Protein AF-0000000075210653 (afdb_homodimer)

Sequence (536 aa):
MDNSSYLTNNNSICKIKCLKRGTNEMLAQALDRNNNGIYMIDENYITVFVNRRCEEMLKMDRNEAIGVHIDVFLSRIPGYRRFLSLSMEKGEELSKDHIEYVWEGKRRVFNAQTKFLYEDGKRIGGLVEFMEVTNFVENEEKLEQIIDDLTANIIPVMDSVGVLPLHPASGKGNVSFNTDQTLGKSVELGLEHLIIDLSSIKAVNDMLVNELRHLISTLKLVGTNVYLSGINPKVSAQIVASGYELSVGNGNTYAHLRQILRQLSEKIMDNSSYLTNNNSICKIKCLKRGTNEMLAQALDRNNNGIYMIDENYITVFVNRRCEEMLKMDRNEAIGVHIDVFLSRIPGYRRFLSLSMEKGEELSKDHIEYVWEGKRRVFNAQTKFLYEDGKRIGGLVEFMEVTNFVENEEKLEQIIDDLTANIIPVMDSVGVLPLHPASGKGNVSFNTDQTLGKSVELGLEHLIIDLSSIKAVNDMLVNELRHLISTLKLVGTNVYLSGINPKVSAQIVASGYELSVGNGNTYAHLRQILRQLSEKI

InterPro domains:
  IPR000014 PAS domain [PS50112] (23-67)
  IPR002645 STAS domain [PF01740] (177-258)
  IPR002645 STAS domain [PS50801] (140-264)
  IPR035965 PAS domain superfamily [SSF55785] (24-126)
  IPR036513 STAS domain superfamily [G3DSA:3.30.750.24] (149-267)
  IPR036513 STAS domain superfamily [SSF52091] (159-244)
  IPR051932 Bacterial Stress Response Regulators [PTHR33745] (43-247)

Organism: NCBI:txid2021314

Nearest PDB structures (foldseek):
  3b33-assembly1_A-2  TM=7.013E-01  e=3.221E-07  Vibrio parahaemolyticus RIMD 2210633
  1vb6-assembly1_B  TM=7.234E-01  e=3.427E-07  Escherichia coli K-12
  6jhk-assembly1_A  TM=8.147E-01  e=1.267E-05  Bacillus subtilis
  5xgd-assembly1_A  TM=5.832E-01  e=7.234E-06  Pseudomonas aeruginosa PAO1
  5eux-assembly1_A  TM=7.417E-01  e=1.625E-04  Rattus norvegicus

Structure (mmCIF, N/CA/C/O backbone):
data_AF-0000000075210653-model_v1
#
loop_
_entity.id
_entity.type
_entity.pdbx_description
1 polymer 'PAS domain-containing protein'
#
loop_
_atom_site.group_PDB
_atom_site.id
_atom_site.type_symbol
_atom_site.label_atom_id
_atom_site.label_alt_id
_atom_site.label_comp_id
_atom_site.label_asym_id
_atom_site.label_entity_id
_atom_site.label_seq_id
_atom_site.pdbx_PDB_ins_code
_atom_site.Cartn_x
_atom_site.Cartn_y
_atom_site.Cartn_z
_atom_site.occupancy
_atom_site.B_iso_or_equiv
_atom_site.auth_seq_id
_atom_site.auth_comp_id
_atom_site.auth_asym_id
_atom_site.auth_atom_id
_atom_site.pdbx_PDB_model_num
ATOM 1 N N . MET A 1 1 ? 10.305 30.328 -17.703 1 24.52 1 MET A N 1
ATOM 2 C CA . MET A 1 1 ? 10.141 29.562 -16.484 1 24.52 1 MET A CA 1
ATOM 3 C C . MET A 1 1 ? 9.195 30.266 -15.508 1 24.52 1 MET A C 1
ATOM 5 O O . MET A 1 1 ? 9.438 31.406 -15.125 1 24.52 1 MET A O 1
ATOM 9 N N . ASP A 1 2 ? 7.789 29.922 -15.438 1 25.86 2 ASP A N 1
ATOM 10 C CA . ASP A 1 2 ? 6.527 30.625 -15.281 1 25.86 2 ASP A CA 1
ATOM 11 C C . ASP A 1 2 ? 6.293 31.031 -13.828 1 25.86 2 ASP A C 1
ATOM 13 O O . ASP A 1 2 ? 6.117 30.172 -12.961 1 25.86 2 ASP A O 1
ATOM 17 N N . ASN A 1 3 ? 6.781 32.156 -13.312 1 26.53 3 ASN A N 1
ATOM 18 C CA . ASN A 1 3 ? 6.812 33 -12.125 1 26.53 3 ASN A CA 1
ATOM 19 C C . ASN A 1 3 ? 5.406 33.312 -11.609 1 26.53 3 ASN A C 1
ATOM 21 O O . ASN A 1 3 ? 5.238 34.062 -10.664 1 26.53 3 ASN A O 1
ATOM 25 N N . SER A 1 4 ? 4.391 33.156 -12.477 1 29.7 4 SER A N 1
ATOM 26 C CA . SER A 1 4 ? 3.053 33.688 -12.219 1 29.7 4 SER A CA 1
ATOM 27 C C . SER A 1 4 ? 2.32 32.844 -11.18 1 29.7 4 SER A C 1
ATOM 29 O O . SER A 1 4 ? 1.257 33.25 -10.695 1 29.7 4 SER A O 1
ATOM 31 N N . SER A 1 5 ? 2.641 31.547 -11.047 1 33.09 5 SER A N 1
ATOM 32 C CA . SER A 1 5 ? 1.836 30.672 -10.195 1 33.09 5 SER A CA 1
ATOM 33 C C . SER A 1 5 ? 2.055 30.984 -8.719 1 33.09 5 SER A C 1
ATOM 35 O O . SER A 1 5 ? 1.338 30.469 -7.859 1 33.09 5 SER A O 1
ATOM 37 N N . TYR A 1 6 ? 3.141 31.781 -8.398 1 32.16 6 TYR A N 1
ATOM 38 C CA . TYR A 1 6 ? 3.52 32.125 -7.039 1 32.16 6 TYR A CA 1
ATOM 39 C C . TYR A 1 6 ? 2.59 33.219 -6.48 1 32.16 6 TYR A C 1
ATOM 41 O O . TYR A 1 6 ? 2.297 33.219 -5.281 1 32.16 6 TYR A O 1
ATOM 49 N N . LEU A 1 7 ? 2.059 34.094 -7.344 1 32.31 7 LEU A N 1
ATOM 50 C CA . LEU A 1 7 ? 1.359 35.312 -6.914 1 32.31 7 LEU A CA 1
ATOM 51 C C . LEU A 1 7 ? -0.052 34.969 -6.438 1 32.31 7 LEU A C 1
ATOM 53 O O . LEU A 1 7 ? -0.566 35.594 -5.52 1 32.31 7 LEU A O 1
ATOM 57 N N . THR A 1 8 ? -0.644 34 -7.105 1 34.91 8 THR A N 1
ATOM 58 C CA . THR A 1 8 ? -2.051 33.781 -6.789 1 34.91 8 THR A CA 1
ATOM 59 C C . THR A 1 8 ? -2.199 33.156 -5.41 1 34.91 8 THR A C 1
ATOM 61 O O . THR A 1 8 ? -3.277 33.188 -4.812 1 34.91 8 THR A O 1
ATOM 64 N N . ASN A 1 9 ? -1.199 32.5 -4.922 1 36.94 9 ASN A N 1
ATOM 65 C CA . ASN A 1 9 ? -1.223 31.844 -3.617 1 36.94 9 ASN A CA 1
ATOM 66 C C . ASN A 1 9 ? -1.3 32.875 -2.484 1 36.94 9 ASN A C 1
ATOM 68 O O . ASN A 1 9 ? -1.612 32.531 -1.346 1 36.94 9 ASN A O 1
ATOM 72 N N . ASN A 1 10 ? -0.822 34.125 -2.738 1 36.47 10 ASN A N 1
ATOM 73 C CA . ASN A 1 10 ? -0.759 35.188 -1.726 1 36.47 10 ASN A CA 1
ATOM 74 C C . ASN A 1 10 ? -2.152 35.656 -1.314 1 36.47 10 ASN A C 1
ATOM 76 O O . ASN A 1 10 ? -2.387 35.969 -0.147 1 36.47 10 ASN A O 1
ATOM 80 N N . ASN A 1 11 ? -3.02 35.75 -2.328 1 36.97 11 ASN A N 1
ATOM 81 C CA . ASN A 1 11 ? -4.297 36.375 -2.012 1 36.97 11 ASN A CA 1
ATOM 82 C C . ASN A 1 11 ? -5.137 35.5 -1.081 1 36.97 11 ASN A C 1
ATOM 84 O O . ASN A 1 11 ? -5.855 36.031 -0.221 1 36.97 11 ASN A O 1
ATOM 88 N N . SER A 1 12 ? -5.137 34.281 -1.306 1 40.66 12 SER A N 1
ATOM 89 C CA . SER A 1 12 ? -5.988 33.406 -0.485 1 40.66 12 SER A CA 1
ATOM 90 C C . SER A 1 12 ? -5.504 33.375 0.962 1 40.66 12 SER A C 1
ATOM 92 O O . SER A 1 12 ? -6.309 33.281 1.888 1 40.66 12 SER A O 1
ATOM 94 N N . ILE A 1 13 ? -4.199 33.406 1.12 1 40.84 13 ILE A N 1
ATOM 95 C CA . ILE A 1 13 ? -3.678 33.469 2.48 1 40.84 13 ILE A CA 1
ATOM 96 C C . ILE A 1 13 ? -4.086 34.812 3.115 1 40.84 13 ILE A C 1
ATOM 98 O O . ILE A 1 13 ? -4.277 34.875 4.332 1 40.84 13 ILE A O 1
ATOM 102 N N . CYS A 1 14 ? -4.156 35.875 2.324 1 36.84 14 CYS A N 1
ATOM 103 C CA . CYS A 1 14 ? -4.523 37.188 2.861 1 36.84 14 CYS A CA 1
ATOM 104 C C . CYS A 1 14 ? -5.887 37.125 3.539 1 36.84 14 CYS A C 1
ATOM 106 O O . CYS A 1 14 ? -6.09 37.75 4.586 1 36.84 14 CYS A O 1
ATOM 108 N N . LYS A 1 15 ? -6.754 36.531 2.867 1 40.66 15 LYS A N 1
ATOM 109 C CA . LYS A 1 15 ? -8.062 36.531 3.516 1 40.66 15 LYS A CA 1
ATOM 110 C C . LYS A 1 15 ? -8.031 35.719 4.816 1 40.66 15 LYS A C 1
ATOM 112 O O . LYS A 1 15 ? -8.93 35.844 5.652 1 40.66 15 LYS A O 1
ATOM 117 N N . ILE A 1 16 ? -7.082 34.906 4.969 1 41.5 16 ILE A N 1
ATOM 118 C CA . ILE A 1 16 ? -6.836 34.281 6.266 1 41.5 16 ILE A CA 1
ATOM 119 C C . ILE A 1 16 ? -6.367 35.344 7.262 1 41.5 16 ILE A C 1
ATOM 121 O O . ILE A 1 16 ? -6.379 35.094 8.477 1 41.5 16 ILE A O 1
ATOM 125 N N . LYS A 1 17 ? -5.754 36.438 6.844 1 38.38 17 LYS A N 1
ATOM 126 C CA . LYS A 1 17 ? -5.379 37.562 7.695 1 38.38 17 LYS A CA 1
ATOM 127 C C . LYS A 1 17 ? -6.559 38.031 8.547 1 38.38 17 LYS A C 1
ATOM 129 O O . LYS A 1 17 ? -6.367 38.594 9.625 1 38.38 17 LYS A O 1
ATOM 134 N N . CYS A 1 18 ? -7.645 37.938 7.902 1 35.47 18 CYS A N 1
ATOM 135 C CA . CYS A 1 18 ? -8.711 38.406 8.781 1 35.47 18 CYS A CA 1
ATOM 136 C C . CYS A 1 18 ? -9.016 37.375 9.867 1 35.47 18 CYS A C 1
ATOM 138 O O . CYS A 1 18 ? -10.164 37.25 10.281 1 35.47 18 CYS A O 1
ATOM 140 N N . LEU A 1 19 ? -8.062 36.406 9.969 1 45.81 19 LEU A N 1
ATOM 141 C CA . LEU A 1 19 ? -8.414 35.375 10.945 1 45.81 19 LEU A CA 1
ATOM 142 C C . LEU A 1 19 ? -8.328 35.938 12.367 1 45.81 19 LEU A C 1
ATOM 144 O O . LEU A 1 19 ? -7.312 36.531 12.742 1 45.81 19 LEU A O 1
ATOM 148 N N . LYS A 1 20 ? -9.414 36.156 12.984 1 50.09 20 LYS A N 1
ATOM 149 C CA . LYS A 1 20 ? -9.664 36.5 14.383 1 50.09 20 LYS A CA 1
ATOM 150 C C . LYS A 1 20 ? -8.883 35.594 15.32 1 50.09 20 LYS A C 1
ATOM 152 O O . LYS A 1 20 ? -8.461 34.5 14.93 1 50.09 20 LYS A O 1
ATOM 157 N N . ARG A 1 21 ? -8.484 36.031 16.547 1 52.16 21 ARG A N 1
ATOM 158 C CA . ARG A 1 21 ? -7.875 35.312 17.656 1 52.16 21 ARG A CA 1
ATOM 159 C C . ARG A 1 21 ? -8.258 33.844 17.641 1 52.16 21 ARG A C 1
ATOM 161 O O . ARG A 1 21 ? -7.395 32.969 17.781 1 52.16 21 ARG A O 1
ATOM 168 N N . GLY A 1 22 ? -9.391 33.5 17.266 1 64.12 22 GLY A N 1
ATOM 169 C CA . GLY A 1 22 ? -9.914 32.125 17.281 1 64.12 22 GLY A CA 1
ATOM 170 C C . GLY A 1 22 ? -9.375 31.281 16.141 1 64.12 22 GLY A C 1
ATOM 171 O O . GLY A 1 22 ? -9.18 30.078 16.312 1 64.12 22 GLY A O 1
ATOM 172 N N . THR A 1 23 ? -8.836 31.891 15.141 1 76.12 23 THR A N 1
ATOM 173 C CA . THR A 1 23 ? -8.398 31.156 13.953 1 76.12 23 THR A CA 1
ATOM 174 C C . THR A 1 23 ? -6.996 30.594 14.148 1 76.12 23 THR A C 1
ATOM 176 O O . THR A 1 23 ? -6.703 29.484 13.719 1 76.12 23 THR A O 1
ATOM 179 N N . ASN A 1 24 ? -6.207 31.359 14.938 1 81.06 24 ASN A N 1
ATOM 180 C CA . ASN A 1 24 ? -4.844 30.906 15.18 1 81.06 24 ASN A CA 1
ATOM 181 C C . ASN A 1 24 ? -4.82 29.625 16 1 81.06 24 ASN A C 1
ATOM 183 O O . ASN A 1 24 ? -4.051 28.703 15.703 1 81.06 24 ASN A O 1
ATOM 187 N N . GLU A 1 25 ? -5.656 29.672 16.953 1 84.19 25 GLU A N 1
ATOM 188 C CA . GLU A 1 25 ? -5.738 28.484 17.797 1 84.19 25 GLU A CA 1
ATOM 189 C C . GLU A 1 25 ? -6.203 27.266 17 1 84.19 25 GLU A C 1
ATOM 191 O O . GLU A 1 25 ? -5.691 26.156 17.172 1 84.19 25 GLU A O 1
ATOM 196 N N . MET A 1 26 ? -7.094 27.5 16.109 1 88.75 26 MET A N 1
ATOM 197 C CA . MET A 1 26 ? -7.613 26.406 15.281 1 88.75 26 MET A CA 1
ATOM 198 C C . MET A 1 26 ? -6.531 25.859 14.359 1 88.75 26 MET A C 1
ATOM 200 O O . MET A 1 26 ? -6.391 24.641 14.227 1 88.75 26 MET A O 1
ATOM 204 N N . LEU A 1 27 ? -5.719 26.75 13.805 1 90.44 27 LEU A N 1
ATOM 205 C CA . LEU A 1 27 ? -4.648 26.328 12.898 1 90.44 27 LEU A CA 1
ATOM 206 C C . LEU A 1 27 ? -3.594 25.516 13.648 1 90.44 27 LEU A C 1
ATOM 208 O O . LEU A 1 27 ? -3.145 24.484 13.156 1 90.44 27 LEU A O 1
ATOM 212 N N . ALA A 1 28 ? -3.246 26.031 14.805 1 88.81 28 ALA A N 1
ATOM 213 C CA . ALA A 1 28 ? -2.242 25.359 15.617 1 88.81 28 ALA A CA 1
ATOM 214 C C . ALA A 1 28 ? -2.697 23.953 16 1 88.81 28 ALA A C 1
ATOM 216 O O . ALA A 1 28 ? -1.916 23 15.93 1 88.81 28 ALA A O 1
ATOM 217 N N . GLN A 1 29 ? -3.9 23.812 16.359 1 90.5 29 GLN A N 1
ATOM 218 C CA . GLN A 1 29 ? -4.43 22.516 16.75 1 90.5 29 GLN A CA 1
ATOM 219 C C . GLN A 1 29 ? -4.516 21.578 15.547 1 90.5 29 GLN A C 1
ATOM 221 O O . GLN A 1 29 ? -4.266 20.375 15.672 1 90.5 29 GLN A O 1
ATOM 226 N N . ALA A 1 30 ? -4.938 22.141 14.43 1 92.56 30 ALA A N 1
ATOM 227 C CA . ALA A 1 30 ? -5.02 21.344 13.211 1 92.56 30 ALA A CA 1
ATOM 228 C C . ALA A 1 30 ? -3.66 20.75 12.852 1 92.56 30 ALA A C 1
ATOM 230 O O . ALA A 1 30 ? -3.566 19.578 12.484 1 92.56 30 ALA A O 1
ATOM 231 N N . LEU A 1 31 ? -2.654 21.531 12.977 1 93.81 31 LEU A N 1
ATOM 232 C CA . LEU A 1 31 ? -1.303 21.047 12.703 1 93.81 31 LEU A CA 1
ATOM 233 C C . LEU A 1 31 ? -0.871 20.031 13.75 1 93.81 31 LEU A C 1
ATOM 235 O O . LEU A 1 31 ? -0.242 19.016 13.422 1 93.81 31 LEU A O 1
ATOM 239 N N . ASP A 1 32 ? -1.229 20.312 14.953 1 93.06 32 ASP A N 1
ATOM 240 C CA . ASP A 1 32 ? -0.816 19.453 16.047 1 93.06 32 ASP A CA 1
ATOM 241 C C . ASP A 1 32 ? -1.448 18.062 15.914 1 93.06 32 ASP A C 1
ATOM 243 O O . ASP A 1 32 ? -0.835 17.062 16.281 1 93.06 32 ASP A O 1
ATOM 247 N N . ARG A 1 33 ? -2.615 18.062 15.398 1 91.81 33 ARG A N 1
ATOM 248 C CA . ARG A 1 33 ? -3.354 16.812 15.359 1 91.81 33 ARG A CA 1
ATOM 249 C C . ARG A 1 33 ? -3.258 16.156 13.984 1 91.81 33 ARG A C 1
ATOM 251 O O . ARG A 1 33 ? -3.967 15.195 13.695 1 91.81 33 ARG A O 1
ATOM 258 N N . ASN A 1 34 ? -2.453 16.797 13.203 1 92.5 34 ASN A N 1
ATOM 259 C CA . ASN A 1 34 ? -2.256 16.219 11.883 1 92.5 34 ASN A CA 1
ATOM 260 C C . ASN A 1 34 ? -1.781 14.773 11.969 1 92.5 34 ASN A C 1
ATOM 262 O O . ASN A 1 34 ? -1.068 14.406 12.906 1 92.5 34 ASN A O 1
ATOM 266 N N . ASN A 1 35 ? -2.186 14.055 11 1 90.19 35 ASN A N 1
ATOM 267 C CA . ASN A 1 35 ? -1.797 12.648 11.008 1 90.19 35 ASN A CA 1
ATOM 268 C C . ASN A 1 35 ? -0.346 12.469 10.57 1 90.19 35 ASN A C 1
ATOM 270 O O . ASN A 1 35 ? 0.264 11.43 10.844 1 90.19 35 ASN A O 1
ATOM 274 N N . ASN A 1 36 ? 0.126 13.438 9.914 1 92.06 36 ASN A N 1
ATOM 275 C CA . ASN A 1 36 ? 1.535 13.422 9.531 1 92.06 36 ASN A CA 1
ATOM 276 C C . ASN A 1 36 ? 2.406 14.094 10.594 1 92.06 36 ASN A C 1
ATOM 278 O O . ASN A 1 36 ? 1.933 14.945 11.344 1 92.06 36 ASN A O 1
ATOM 282 N N . GLY A 1 37 ? 3.609 13.578 10.617 1 93.62 37 GLY A N 1
ATOM 283 C CA . GLY A 1 37 ? 4.562 14.289 11.461 1 93.62 37 GLY A CA 1
ATOM 284 C C . GLY A 1 37 ? 5.043 15.594 10.852 1 93.62 37 GLY A C 1
ATOM 285 O O . GLY A 1 37 ? 5.305 15.664 9.648 1 93.62 37 GLY A O 1
ATOM 286 N N . ILE A 1 38 ? 5.105 16.578 11.711 1 95.69 38 ILE A N 1
ATOM 287 C CA . ILE A 1 38 ? 5.523 17.891 11.219 1 95.69 38 ILE A CA 1
ATOM 288 C C . ILE A 1 38 ? 6.605 18.469 12.133 1 95.69 38 ILE A C 1
ATOM 290 O O . ILE A 1 38 ? 6.434 18.516 13.352 1 95.69 38 ILE A O 1
ATOM 294 N N . TYR A 1 39 ? 7.727 18.859 11.602 1 95.5 39 TYR A N 1
ATOM 295 C CA . TYR A 1 39 ? 8.828 19.562 12.258 1 95.5 39 TYR A CA 1
ATOM 296 C C . TYR A 1 39 ? 9.148 20.859 11.539 1 95.5 39 TYR A C 1
ATOM 298 O O . TYR A 1 39 ? 9.531 20.859 10.367 1 95.5 39 TYR A O 1
ATOM 306 N N . MET A 1 40 ? 8.922 21.969 12.25 1 96.94 40 MET A N 1
ATOM 307 C CA . MET A 1 40 ? 9.031 23.281 11.609 1 96.94 40 MET A CA 1
ATOM 308 C C . MET A 1 40 ? 10.148 24.094 12.25 1 96.94 40 MET A C 1
ATOM 310 O O . MET A 1 40 ? 10.281 24.125 13.477 1 96.94 40 MET A O 1
ATOM 314 N N . ILE A 1 41 ? 10.938 24.766 11.414 1 96.56 41 ILE A N 1
ATOM 315 C CA . ILE A 1 41 ? 12.023 25.609 11.898 1 96.56 41 ILE A CA 1
ATOM 316 C C . ILE A 1 41 ? 11.93 26.984 11.266 1 96.56 41 ILE A C 1
ATOM 318 O O . ILE A 1 41 ? 11.266 27.172 10.242 1 96.56 41 ILE A O 1
ATOM 322 N N . ASP A 1 42 ? 12.578 27.984 11.953 1 94.5 42 ASP A N 1
ATOM 323 C CA . ASP A 1 42 ? 12.641 29.312 11.375 1 94.5 42 ASP A CA 1
ATOM 324 C C . ASP A 1 42 ? 13.875 29.469 10.492 1 94.5 42 ASP A C 1
ATOM 326 O O . ASP A 1 42 ? 14.531 28.484 10.156 1 94.5 42 ASP A O 1
ATOM 330 N N . GLU A 1 43 ? 14.109 30.672 10.031 1 94.31 43 GLU A N 1
ATOM 331 C CA . GLU A 1 43 ? 15.188 30.953 9.094 1 94.31 43 GLU A CA 1
ATOM 332 C C . GLU A 1 43 ? 16.547 30.688 9.727 1 94.31 43 GLU A C 1
ATOM 334 O O . GLU A 1 43 ? 17.547 30.516 9.023 1 94.31 43 GLU A O 1
ATOM 339 N N . ASN A 1 44 ? 16.625 30.719 11 1 95.44 44 ASN A N 1
ATOM 340 C CA . ASN A 1 44 ? 17.875 30.484 11.711 1 95.44 44 ASN A CA 1
ATOM 341 C C . ASN A 1 44 ? 17.984 29.031 12.188 1 95.44 44 ASN A C 1
ATOM 343 O O . ASN A 1 44 ? 18.828 28.719 13.031 1 95.44 44 ASN A O 1
ATOM 347 N N . TYR A 1 45 ? 17.125 28.156 11.75 1 97.06 45 TYR A N 1
ATOM 348 C CA . TYR A 1 45 ? 17.141 26.719 12 1 97.06 45 TYR A CA 1
ATOM 349 C C . TYR A 1 45 ? 16.703 26.406 13.43 1 97.06 45 TYR A C 1
ATOM 351 O O . TYR A 1 45 ? 17.047 25.344 13.977 1 97.06 45 TYR A O 1
ATOM 359 N N . ILE A 1 46 ? 16.031 27.391 14 1 95.75 46 ILE A N 1
ATOM 360 C CA . ILE A 1 46 ? 15.516 27.172 15.352 1 95.75 46 ILE A CA 1
ATOM 361 C C . ILE A 1 46 ? 14.125 26.547 15.273 1 95.75 46 ILE A C 1
ATOM 363 O O . ILE A 1 46 ? 13.273 27 14.516 1 95.75 46 ILE A O 1
ATOM 367 N N . THR A 1 47 ? 13.938 25.531 16.031 1 95.19 47 THR A N 1
ATOM 368 C CA . THR A 1 47 ? 12.664 24.812 16.031 1 95.19 47 THR A CA 1
ATOM 369 C C . THR A 1 47 ? 11.547 25.703 16.547 1 95.19 47 THR A C 1
ATOM 371 O O . THR A 1 47 ? 11.656 26.297 17.625 1 95.19 47 THR A O 1
ATOM 374 N N . VAL A 1 48 ? 10.469 25.766 15.766 1 93.62 48 VAL A N 1
ATOM 375 C CA . VAL A 1 48 ? 9.352 26.625 16.109 1 93.62 48 VAL A CA 1
ATOM 376 C C . VAL A 1 48 ? 8.125 25.797 16.453 1 93.62 48 VAL A C 1
ATOM 378 O O . VAL A 1 48 ? 7.246 26.234 17.203 1 93.62 48 VAL A O 1
ATOM 381 N N . PHE A 1 49 ? 8.07 24.625 15.836 1 92.75 49 PHE A N 1
ATOM 382 C CA . PHE A 1 49 ? 6.871 23.812 16.031 1 92.75 49 PHE A CA 1
ATOM 383 C C . PHE A 1 49 ? 7.168 22.344 15.75 1 92.75 49 PHE A C 1
ATOM 385 O O . PHE A 1 49 ? 7.887 22.031 14.805 1 92.75 49 PHE A O 1
ATOM 392 N N . VAL A 1 50 ? 6.656 21.516 16.594 1 94.5 50 VAL A N 1
ATOM 393 C CA . VAL A 1 50 ? 6.66 20.062 16.438 1 94.5 50 VAL A CA 1
ATOM 394 C C . VAL A 1 50 ? 5.305 19.5 16.859 1 94.5 50 VAL A C 1
ATOM 396 O O . VAL A 1 50 ? 4.812 19.797 17.953 1 94.5 50 VAL A O 1
ATOM 399 N N . ASN A 1 51 ? 4.738 18.781 15.953 1 93.94 51 ASN A N 1
ATOM 400 C CA . ASN A 1 51 ? 3.402 18.312 16.312 1 93.94 51 ASN A CA 1
ATOM 401 C C . ASN A 1 51 ? 3.453 16.984 17.047 1 93.94 51 ASN A C 1
ATOM 403 O O . ASN A 1 51 ? 4.527 16.422 17.234 1 93.94 51 ASN A O 1
ATOM 407 N N . ARG A 1 52 ? 2.297 16.547 17.516 1 91.81 52 ARG A N 1
ATOM 408 C CA . ARG A 1 52 ? 2.164 15.367 18.359 1 91.81 52 ARG A CA 1
ATOM 409 C C . ARG A 1 52 ? 2.66 14.117 17.625 1 91.81 52 ARG A C 1
ATOM 411 O O . ARG A 1 52 ? 3.352 13.289 18.219 1 91.81 52 ARG A O 1
ATOM 418 N N . ARG A 1 53 ? 2.303 14 16.391 1 90.88 53 ARG A N 1
ATOM 419 C CA . ARG A 1 53 ? 2.693 12.82 15.609 1 90.88 53 ARG A CA 1
ATOM 420 C C . ARG A 1 53 ? 4.211 12.727 15.492 1 90.88 53 ARG A C 1
ATOM 422 O O . ARG A 1 53 ? 4.781 11.641 15.617 1 90.88 53 ARG A O 1
ATOM 429 N N . CYS A 1 54 ? 4.828 13.812 15.227 1 91.06 54 CYS A N 1
ATOM 430 C CA . CYS A 1 54 ? 6.281 13.844 15.148 1 91.06 54 CYS A CA 1
ATOM 431 C C . CYS A 1 54 ? 6.91 13.422 16.469 1 91.06 54 CYS A C 1
ATOM 433 O O . CYS A 1 54 ? 7.871 12.648 16.484 1 91.06 54 CYS A O 1
ATOM 435 N N . GLU A 1 55 ? 6.367 13.875 17.547 1 91.06 55 GLU A N 1
ATOM 436 C CA . GLU A 1 55 ? 6.832 13.5 18.875 1 91.06 55 GLU A CA 1
ATOM 437 C C . GLU A 1 55 ? 6.746 11.992 19.094 1 91.06 55 GLU A C 1
ATOM 439 O O . GLU A 1 55 ? 7.691 11.375 19.578 1 91.06 55 GLU A O 1
ATOM 444 N N . GLU A 1 56 ? 5.621 11.477 18.734 1 86.5 56 GLU A N 1
ATOM 445 C CA . GLU A 1 56 ? 5.398 10.047 18.891 1 86.5 56 GLU A CA 1
ATOM 446 C C . GLU A 1 56 ? 6.352 9.242 18.016 1 86.5 56 GLU A C 1
ATOM 448 O O . GLU A 1 56 ? 6.938 8.258 18.453 1 86.5 56 GLU A O 1
ATOM 453 N N . MET A 1 57 ? 6.492 9.742 16.812 1 82.88 57 MET A N 1
ATOM 454 C CA . MET A 1 57 ? 7.293 9.008 15.828 1 82.88 57 MET A CA 1
ATOM 455 C C . MET A 1 57 ? 8.766 9.023 16.219 1 82.88 57 MET A C 1
ATOM 457 O O . MET A 1 57 ? 9.453 8 16.094 1 82.88 57 MET A O 1
ATOM 461 N N . LEU A 1 58 ? 9.242 10.125 16.656 1 82.69 58 LEU A N 1
ATOM 462 C CA . LEU A 1 58 ? 10.656 10.273 16.953 1 82.69 58 LEU A CA 1
ATOM 463 C C . LEU A 1 58 ? 10.938 9.984 18.438 1 82.69 58 LEU A C 1
ATOM 465 O O . LEU A 1 58 ? 12.086 10 18.859 1 82.69 58 LEU A O 1
ATOM 469 N N . LYS A 1 59 ? 9.797 9.734 19.203 1 83.62 59 LYS A N 1
ATOM 470 C CA . LYS A 1 59 ? 9.906 9.445 20.641 1 83.62 59 LYS A CA 1
ATOM 471 C C . LYS A 1 59 ? 10.727 10.516 21.344 1 83.62 59 LYS A C 1
ATOM 473 O O . LYS A 1 59 ? 11.68 10.195 22.062 1 83.62 59 LYS A O 1
ATOM 478 N N . MET A 1 60 ? 10.398 11.688 21.141 1 84.25 60 MET A N 1
ATOM 479 C CA . MET A 1 60 ? 11.086 12.836 21.719 1 84.25 60 MET A CA 1
ATOM 480 C C . MET A 1 60 ? 10.109 13.75 22.453 1 84.25 60 MET A C 1
ATOM 482 O O . MET A 1 60 ? 8.898 13.664 22.234 1 84.25 60 MET A O 1
ATOM 486 N N . ASP A 1 61 ? 10.68 14.547 23.297 1 88.25 61 ASP A N 1
ATOM 487 C CA . ASP A 1 61 ? 9.867 15.578 23.938 1 88.25 61 ASP A CA 1
ATOM 488 C C . ASP A 1 61 ? 9.859 16.859 23.094 1 88.25 61 ASP A C 1
ATOM 490 O O . ASP A 1 61 ? 10.875 17.562 23.031 1 88.25 61 ASP A O 1
ATOM 494 N N . ARG A 1 62 ? 8.766 17.172 22.562 1 89.94 62 ARG A N 1
ATOM 495 C CA . ARG A 1 62 ? 8.695 18.297 21.641 1 89.94 62 ARG A CA 1
ATOM 496 C C . ARG A 1 62 ? 8.906 19.625 22.375 1 89.94 62 ARG A C 1
ATOM 498 O O . ARG A 1 62 ? 9.383 20.594 21.797 1 89.94 62 ARG A O 1
ATOM 505 N N . ASN A 1 63 ? 8.617 19.656 23.672 1 89.38 63 ASN A N 1
ATOM 506 C CA . ASN A 1 63 ? 8.828 20.875 24.453 1 89.38 63 ASN A CA 1
ATOM 507 C C . ASN A 1 63 ? 10.32 21.188 24.609 1 89.38 63 ASN A C 1
ATOM 509 O O . ASN A 1 63 ? 10.703 22.359 24.703 1 89.38 63 ASN A O 1
ATOM 513 N N . GLU A 1 64 ? 11.086 20.219 24.562 1 90.81 64 GLU A N 1
ATOM 514 C CA . GLU A 1 64 ? 12.531 20.406 24.656 1 90.81 64 GLU A CA 1
ATOM 515 C C . GLU A 1 64 ? 13.125 20.828 23.312 1 90.81 64 GLU A C 1
ATOM 517 O O . GLU A 1 64 ? 14.242 21.344 23.266 1 90.81 64 GLU A O 1
ATOM 522 N N . ALA A 1 65 ? 12.422 20.594 22.312 1 92.25 65 ALA A N 1
ATOM 523 C CA . ALA A 1 65 ? 12.914 20.875 20.969 1 92.25 65 ALA A CA 1
ATOM 524 C C . ALA A 1 65 ? 12.703 22.344 20.609 1 92.25 65 ALA A C 1
ATOM 526 O O . ALA A 1 65 ? 13.531 22.953 19.938 1 92.25 65 ALA A O 1
ATOM 527 N N . ILE A 1 66 ? 11.609 22.906 21.141 1 92 66 ILE A N 1
ATOM 528 C CA . ILE A 1 66 ? 11.219 24.266 20.781 1 92 66 ILE A CA 1
ATOM 529 C C . ILE A 1 66 ? 12.289 25.25 21.25 1 92 66 ILE A C 1
ATOM 531 O O . ILE A 1 66 ? 12.719 25.203 22.406 1 92 66 ILE A O 1
ATOM 535 N N . GLY A 1 67 ? 12.711 26.078 20.344 1 92.19 67 GLY A N 1
ATOM 536 C CA . GLY A 1 67 ? 13.695 27.094 20.672 1 92.19 67 GLY A CA 1
ATOM 537 C C . GLY A 1 67 ? 15.133 26.609 20.531 1 92.19 67 GLY A C 1
ATOM 538 O O . GLY A 1 67 ? 16.078 27.359 20.781 1 92.19 67 GLY A O 1
ATOM 539 N N . VAL A 1 68 ? 15.305 25.406 20.172 1 94.62 68 VAL A N 1
ATOM 540 C CA . VAL A 1 68 ? 16.625 24.812 20.016 1 94.62 68 VAL A CA 1
ATOM 541 C C . VAL A 1 68 ? 16.938 24.578 18.547 1 94.62 68 VAL A C 1
ATOM 543 O O . VAL A 1 68 ? 16.031 24.297 17.75 1 94.62 68 VAL A O 1
ATOM 546 N N . HIS A 1 69 ? 18.188 24.781 18.203 1 96.81 69 HIS A N 1
ATOM 547 C CA . HIS A 1 69 ? 18.609 24.484 16.844 1 96.81 69 HIS A CA 1
ATOM 548 C C . HIS A 1 69 ? 18.328 23.031 16.484 1 96.81 69 HIS A C 1
ATOM 550 O O . HIS A 1 69 ? 18.625 22.125 17.266 1 96.81 69 HIS A O 1
ATOM 556 N N . ILE A 1 70 ? 17.812 22.812 15.25 1 96.56 70 ILE A N 1
ATOM 557 C CA . ILE A 1 70 ? 17.328 21.484 14.852 1 96.56 70 ILE A CA 1
ATOM 558 C C . ILE A 1 70 ? 18.453 20.469 14.93 1 96.56 70 ILE A C 1
ATOM 560 O O . ILE A 1 70 ? 18.281 19.375 15.453 1 96.56 70 ILE A O 1
ATOM 564 N N . ASP A 1 71 ? 19.641 20.781 14.438 1 95.06 71 ASP A N 1
ATOM 565 C CA . ASP A 1 71 ? 20.75 19.844 14.391 1 95.06 71 ASP A CA 1
ATOM 566 C C . ASP A 1 71 ? 21.281 19.531 15.789 1 95.06 71 ASP A C 1
ATOM 568 O O . ASP A 1 71 ? 21.766 18.438 16.047 1 95.06 71 ASP A O 1
ATOM 572 N N . VAL A 1 72 ? 21.172 20.516 16.641 1 94.12 72 VAL A N 1
ATOM 573 C CA . VAL A 1 72 ? 21.594 20.297 18.016 1 94.12 72 VAL A CA 1
ATOM 574 C C . VAL A 1 72 ? 20.625 19.344 18.719 1 94.12 72 VAL A C 1
ATOM 576 O O . VAL A 1 72 ? 21.062 18.391 19.375 1 94.12 72 VAL A O 1
ATOM 579 N N . PHE A 1 73 ? 19.406 19.547 18.531 1 93.38 73 PHE A N 1
ATOM 580 C CA . PHE A 1 73 ? 18.391 18.75 19.234 1 93.38 73 PHE A CA 1
ATOM 581 C C . PHE A 1 73 ? 18.344 17.344 18.656 1 93.38 73 PHE A C 1
ATOM 583 O O . PHE A 1 73 ? 18.375 16.359 19.391 1 93.38 73 PHE A O 1
ATOM 590 N N . LEU A 1 74 ? 18.266 17.203 17.297 1 91.94 74 LEU A N 1
ATOM 591 C CA . LEU A 1 74 ? 18 15.906 16.672 1 91.94 74 LEU A CA 1
ATOM 592 C C . LEU A 1 74 ? 19.281 15.078 16.609 1 91.94 74 LEU A C 1
ATOM 594 O O . LEU A 1 74 ? 19.219 13.867 16.375 1 91.94 74 LEU A O 1
ATOM 598 N N . SER A 1 75 ? 20.391 15.688 16.812 1 88.5 75 SER A N 1
ATOM 599 C CA . SER A 1 75 ? 21.641 14.922 16.859 1 88.5 75 SER A CA 1
ATOM 600 C C . SER A 1 75 ? 21.625 13.93 18.031 1 88.5 75 SER A C 1
ATOM 602 O O . SER A 1 75 ? 22.406 12.984 18.047 1 88.5 75 SER A O 1
ATOM 604 N N . ARG A 1 76 ? 20.734 14.148 18.922 1 83.94 76 ARG A N 1
ATOM 605 C CA . ARG A 1 76 ? 20.578 13.281 20.094 1 83.94 76 ARG A CA 1
ATOM 606 C C . ARG A 1 76 ? 19.875 11.984 19.703 1 83.94 76 ARG A C 1
ATOM 608 O O . ARG A 1 76 ? 19.875 11.016 20.469 1 83.94 76 ARG A O 1
ATOM 615 N N . ILE A 1 77 ? 19.172 11.977 18.609 1 80.06 77 ILE A N 1
ATOM 616 C CA . ILE A 1 77 ? 18.406 10.82 18.141 1 80.06 77 ILE A CA 1
ATOM 617 C C . ILE A 1 77 ? 19.266 9.969 17.219 1 80.06 77 ILE A C 1
ATOM 619 O O . ILE A 1 77 ? 19.781 10.453 16.219 1 80.06 77 ILE A O 1
ATOM 623 N N . PRO A 1 78 ? 19.422 8.711 17.531 1 76.5 78 PRO A N 1
ATOM 624 C CA . PRO A 1 78 ? 20.219 7.844 16.672 1 76.5 78 PRO A CA 1
ATOM 625 C C . PRO A 1 78 ? 19.672 7.777 15.242 1 76.5 78 PRO A C 1
ATOM 627 O O . PRO A 1 78 ? 18.453 7.719 15.039 1 76.5 78 PRO A O 1
ATOM 630 N N . GLY A 1 79 ? 20.578 7.93 14.25 1 73.94 79 GLY A N 1
ATOM 631 C CA . GLY A 1 79 ? 20.203 7.773 12.859 1 73.94 79 GLY A CA 1
ATOM 632 C C . GLY A 1 79 ? 19.703 9.062 12.227 1 73.94 79 GLY A C 1
ATOM 633 O O . GLY A 1 79 ? 19.297 9.078 11.062 1 73.94 79 GLY A O 1
ATOM 634 N N . TYR A 1 80 ? 19.766 10.086 13.109 1 81.19 80 TYR A N 1
ATOM 635 C CA . TYR A 1 80 ? 19.312 11.375 12.602 1 81.19 80 TYR A CA 1
ATOM 636 C C . TYR A 1 80 ? 20 11.711 11.281 1 81.19 80 TYR A C 1
ATOM 638 O O . TYR A 1 80 ? 21.219 11.594 11.164 1 81.19 80 TYR A O 1
ATOM 646 N N . ARG A 1 81 ? 19.125 12.078 10.344 1 82.38 81 ARG A N 1
ATOM 647 C CA . ARG A 1 81 ? 19.547 12.594 9.039 1 82.38 81 ARG A CA 1
ATOM 648 C C . ARG A 1 81 ? 19.156 14.055 8.883 1 82.38 81 ARG A C 1
ATOM 650 O O . ARG A 1 81 ? 18.031 14.445 9.203 1 82.38 81 ARG A O 1
ATOM 657 N N . ARG A 1 82 ? 20.031 14.859 8.344 1 91.31 82 ARG A N 1
ATOM 658 C CA . ARG A 1 82 ? 19.812 16.297 8.219 1 91.31 82 ARG A CA 1
ATOM 659 C C . ARG A 1 82 ? 18.969 16.609 6.988 1 91.31 82 ARG A C 1
ATOM 661 O O . ARG A 1 82 ? 19.375 17.406 6.137 1 91.31 82 ARG A O 1
ATOM 668 N N . PHE A 1 83 ? 17.891 16 6.984 1 92.06 83 PHE A N 1
ATOM 669 C CA . PHE A 1 83 ? 17.047 16.109 5.801 1 92.06 83 PHE A CA 1
ATOM 670 C C . PHE A 1 83 ? 16.547 17.531 5.625 1 92.06 83 PHE A C 1
ATOM 672 O O . PHE A 1 83 ? 16.719 18.141 4.566 1 92.06 83 PHE A O 1
ATOM 679 N N . LEU A 1 84 ? 15.992 18.094 6.695 1 95.75 84 LEU A N 1
ATOM 680 C CA . LEU A 1 84 ? 15.438 19.453 6.625 1 95.75 84 LEU A CA 1
ATOM 681 C C . LEU A 1 84 ? 16.547 20.484 6.559 1 95.75 84 LEU A C 1
ATOM 683 O O . LEU A 1 84 ? 16.484 21.422 5.758 1 95.75 84 LEU A O 1
ATOM 687 N N . SER A 1 85 ? 17.594 20.281 7.363 1 95.62 85 SER A N 1
ATOM 688 C CA . SER A 1 85 ? 18.703 21.219 7.363 1 95.62 85 SER A CA 1
ATOM 689 C C . SER A 1 85 ? 19.375 21.281 6 1 95.62 85 SER A C 1
ATOM 691 O O . SER A 1 85 ? 19.734 22.375 5.523 1 95.62 85 SER A O 1
ATOM 693 N N . LEU A 1 86 ? 19.531 20.109 5.473 1 95.12 86 LEU A N 1
ATOM 694 C CA . LEU A 1 86 ? 20.141 20.047 4.156 1 95.12 86 LEU A CA 1
ATOM 695 C C . LEU A 1 86 ? 19.281 20.766 3.119 1 95.12 86 LEU A C 1
ATOM 697 O O . LEU A 1 86 ? 19.797 21.469 2.254 1 95.12 86 LEU A O 1
ATOM 701 N N . SER A 1 87 ? 18 20.531 3.127 1 96.19 87 SER A N 1
ATOM 702 C CA . SER A 1 87 ? 17.062 21.219 2.236 1 96.19 87 SER A CA 1
ATOM 703 C C . SER A 1 87 ? 17.188 22.734 2.363 1 96.19 87 SER A C 1
ATOM 705 O O . SER A 1 87 ? 17.25 23.453 1.356 1 96.19 87 SER A O 1
ATOM 707 N N . MET A 1 88 ? 17.297 23.266 3.568 1 96.12 88 MET A N 1
ATOM 708 C CA . MET A 1 88 ? 17.422 24.688 3.852 1 96.12 88 MET A CA 1
ATOM 709 C C . MET A 1 88 ? 18.734 25.234 3.311 1 96.12 88 MET A C 1
ATOM 711 O O . MET A 1 88 ? 18.766 26.312 2.719 1 96.12 88 MET A O 1
ATOM 715 N N . GLU A 1 89 ? 19.734 24.5 3.457 1 95.75 89 GLU A N 1
ATOM 716 C CA . GLU A 1 89 ? 21.062 24.906 3.006 1 95.75 89 GLU A CA 1
ATOM 717 C C . GLU A 1 89 ? 21.141 24.953 1.483 1 95.75 89 GLU A C 1
ATOM 719 O O . GLU A 1 89 ? 21.703 25.906 0.916 1 95.75 89 GLU A O 1
ATOM 724 N N . LYS A 1 90 ? 20.594 23.969 0.883 1 95.69 90 LYS A N 1
ATOM 725 C CA . LYS A 1 90 ? 20.641 23.859 -0.573 1 95.69 90 LYS A CA 1
ATOM 726 C C . LYS A 1 90 ? 19.625 24.812 -1.224 1 95.69 90 LYS A C 1
ATOM 728 O O . LYS A 1 90 ? 19.75 25.125 -2.41 1 95.69 90 LYS A O 1
ATOM 733 N N . GLY A 1 91 ? 18.641 25.203 -0.479 1 94.81 91 GLY A N 1
ATOM 734 C CA . GLY A 1 91 ? 17.594 26.047 -1.023 1 94.81 91 GLY A CA 1
ATOM 735 C C . GLY A 1 91 ? 16.641 25.312 -1.954 1 94.81 91 GLY A C 1
ATOM 736 O O . GLY A 1 91 ? 16.172 25.875 -2.938 1 94.81 91 GLY A O 1
ATOM 737 N N . GLU A 1 92 ? 16.594 24.016 -1.706 1 96.44 92 GLU A N 1
ATOM 738 C CA . GLU A 1 92 ? 15.719 23.172 -2.514 1 96.44 92 GLU A CA 1
ATOM 739 C C . GLU A 1 92 ? 14.859 22.266 -1.637 1 96.44 92 GLU A C 1
ATOM 741 O O . GLU A 1 92 ? 15.359 21.672 -0.674 1 96.44 92 GLU A O 1
ATOM 746 N N . GLU A 1 93 ? 13.609 22.297 -1.965 1 96.31 93 GLU A N 1
ATOM 747 C CA . GLU A 1 93 ? 12.734 21.344 -1.283 1 96.31 93 GLU A CA 1
ATOM 748 C C . GLU A 1 93 ? 13.031 19.922 -1.719 1 96.31 93 GLU A C 1
ATOM 750 O O . GLU A 1 93 ? 13.281 19.656 -2.898 1 96.31 93 GLU A O 1
ATOM 755 N N . LEU A 1 94 ? 13.094 19.062 -0.782 1 95 94 LEU A N 1
ATOM 756 C CA . LEU A 1 94 ? 13.461 17.672 -1.025 1 95 94 LEU A CA 1
ATOM 757 C C . LEU A 1 94 ? 12.273 16.734 -0.764 1 95 94 LEU A C 1
ATOM 759 O O . LEU A 1 94 ? 11.352 17.094 -0.03 1 95 94 LEU A O 1
ATOM 763 N N . SER A 1 95 ? 12.258 15.633 -1.494 1 94.44 95 SER A N 1
ATOM 764 C CA . SER A 1 95 ? 11.266 14.578 -1.282 1 94.44 95 SER A CA 1
ATOM 765 C C . SER A 1 95 ? 11.914 13.203 -1.271 1 94.44 95 SER A C 1
ATOM 767 O O . SER A 1 95 ? 12.82 12.93 -2.064 1 94.44 95 SER A O 1
ATOM 769 N N . LYS A 1 96 ? 11.547 12.43 -0.289 1 91.12 96 LYS A N 1
ATOM 770 C CA . LYS A 1 96 ? 11.984 11.039 -0.206 1 91.12 96 LYS A CA 1
ATOM 771 C C . LYS A 1 96 ? 10.805 10.102 0.049 1 91.12 96 LYS A C 1
ATOM 773 O O . LYS A 1 96 ? 10.039 10.312 0.992 1 91.12 96 LYS A O 1
ATOM 778 N N . ASP A 1 97 ? 10.672 9.102 -0.76 1 85.69 97 ASP A N 1
ATOM 779 C CA . ASP A 1 97 ? 9.523 8.195 -0.686 1 85.69 97 ASP A CA 1
ATOM 780 C C . ASP A 1 97 ? 9.773 7.078 0.325 1 85.69 97 ASP A C 1
ATOM 782 O O . ASP A 1 97 ? 8.836 6.406 0.759 1 85.69 97 ASP A O 1
ATOM 786 N N . HIS A 1 98 ? 10.977 6.957 0.622 1 85.25 98 HIS A N 1
ATOM 787 C CA . HIS A 1 98 ? 11.305 5.805 1.455 1 85.25 98 HIS A CA 1
ATOM 788 C C . HIS A 1 98 ? 12.445 6.133 2.414 1 85.25 98 HIS A C 1
ATOM 790 O O . HIS A 1 98 ? 13.602 6.238 1.998 1 85.25 98 HIS A O 1
ATOM 796 N N . ILE A 1 99 ? 12.047 6.328 3.617 1 83.94 99 ILE A N 1
ATOM 797 C CA . ILE A 1 99 ? 13.008 6.469 4.707 1 83.94 99 ILE A CA 1
ATOM 798 C C . ILE A 1 99 ? 12.75 5.395 5.762 1 83.94 99 ILE A C 1
ATOM 800 O O . ILE A 1 99 ? 11.664 5.34 6.352 1 83.94 99 ILE A O 1
ATOM 804 N N . GLU A 1 100 ? 13.742 4.633 5.98 1 84.56 100 GLU A N 1
ATOM 805 C CA . GLU A 1 100 ? 13.586 3.541 6.934 1 84.56 100 GLU A CA 1
ATOM 806 C C . GLU A 1 100 ? 14.273 3.859 8.258 1 84.56 100 GLU A C 1
ATOM 808 O O . GLU A 1 100 ? 15.375 4.426 8.273 1 84.56 100 GLU A O 1
ATOM 813 N N . TYR A 1 101 ? 13.516 3.605 9.312 1 76.94 101 TYR A N 1
ATOM 814 C CA . TYR A 1 101 ? 14.055 3.754 10.664 1 76.94 101 TYR A CA 1
ATOM 815 C C . TYR A 1 101 ? 13.727 2.541 11.523 1 76.94 101 TYR A C 1
ATOM 817 O O . TYR A 1 101 ? 12.68 1.916 11.344 1 76.94 101 TYR A O 1
ATOM 825 N N . VAL A 1 102 ? 14.719 2.141 12.258 1 77.19 102 VAL A N 1
ATOM 826 C CA . VAL A 1 102 ? 14.477 1.097 13.242 1 77.19 102 VAL A CA 1
ATOM 827 C C . VAL A 1 102 ? 14.414 1.712 14.641 1 77.19 102 VAL A C 1
ATOM 829 O O . VAL A 1 102 ? 15.398 2.293 15.109 1 77.19 102 VAL A O 1
ATOM 832 N N . TRP A 1 103 ? 13.203 1.745 15.133 1 67.62 103 TRP A N 1
ATOM 833 C CA . TRP A 1 103 ? 13.023 2.262 16.484 1 67.62 103 TRP A CA 1
ATOM 834 C C . TRP A 1 103 ? 12.523 1.165 17.422 1 67.62 103 TRP A C 1
ATOM 836 O O . TRP A 1 103 ? 11.484 0.555 17.172 1 67.62 103 TRP A O 1
ATOM 846 N N . GLU A 1 104 ? 13.234 0.982 18.547 1 70.88 104 GLU A N 1
ATOM 847 C CA . GLU A 1 104 ? 12.891 -0.041 19.531 1 70.88 104 GLU A CA 1
ATOM 848 C C . GLU A 1 104 ? 12.672 -1.396 18.875 1 70.88 104 GLU A C 1
ATOM 850 O O . GLU A 1 104 ? 11.695 -2.088 19.172 1 70.88 104 GLU A O 1
ATOM 855 N N . GLY A 1 105 ? 13.453 -1.654 17.891 1 73.06 105 GLY A N 1
ATOM 856 C CA . GLY A 1 105 ? 13.438 -2.969 17.266 1 73.06 105 GLY A CA 1
ATOM 857 C C . GLY A 1 105 ? 12.391 -3.1 16.172 1 73.06 105 GLY A C 1
ATOM 858 O O . GLY A 1 105 ? 12.297 -4.141 15.516 1 73.06 105 GLY A O 1
ATOM 859 N N . LYS A 1 106 ? 11.625 -2.096 16.031 1 80 106 LYS A N 1
ATOM 860 C CA . LYS A 1 106 ? 10.594 -2.172 15 1 80 106 LYS A CA 1
ATOM 861 C C . LYS A 1 106 ? 10.969 -1.324 13.789 1 80 106 LYS A C 1
ATOM 863 O O . LYS A 1 106 ? 11.422 -0.189 13.93 1 80 106 LYS A O 1
ATOM 868 N N . ARG A 1 107 ? 10.867 -2.016 12.664 1 85.38 107 ARG A N 1
ATOM 869 C CA . ARG A 1 107 ? 11.125 -1.331 11.398 1 85.38 107 ARG A CA 1
ATOM 870 C C . ARG A 1 107 ? 9.969 -0.407 11.031 1 85.38 107 ARG A C 1
ATOM 872 O O . ARG A 1 107 ? 8.805 -0.819 11.055 1 85.38 107 ARG A O 1
ATOM 879 N N . ARG A 1 108 ? 10.32 0.876 10.773 1 86.12 108 ARG A N 1
ATOM 880 C CA . ARG A 1 108 ? 9.32 1.84 10.32 1 86.12 108 ARG A CA 1
ATOM 881 C C . ARG A 1 108 ? 9.758 2.518 9.023 1 86.12 108 ARG A C 1
ATOM 883 O O . ARG A 1 108 ? 10.945 2.777 8.828 1 86.12 108 ARG A O 1
ATOM 890 N N . VAL A 1 109 ? 8.812 2.711 8.188 1 88 109 VAL A N 1
ATOM 891 C CA . VAL A 1 109 ? 9.086 3.326 6.895 1 88 109 VAL A CA 1
ATOM 892 C C . VAL A 1 109 ? 8.289 4.621 6.754 1 88 109 VAL A C 1
ATOM 894 O O . VAL A 1 109 ? 7.098 4.656 7.066 1 88 109 VAL A O 1
ATOM 897 N N . PHE A 1 110 ? 8.969 5.68 6.277 1 88.19 110 PHE A N 1
ATOM 898 C CA . PHE A 1 110 ? 8.312 6.98 6.168 1 88.19 110 PHE A CA 1
ATOM 899 C C . PHE A 1 110 ? 8.562 7.598 4.801 1 88.19 110 PHE A C 1
ATOM 901 O O . PHE A 1 110 ? 9.602 7.348 4.18 1 88.19 110 PHE A O 1
ATOM 908 N N . ASN A 1 111 ? 7.562 8.336 4.363 1 91 111 ASN A N 1
ATOM 909 C CA . ASN A 1 111 ? 7.781 9.359 3.34 1 91 111 ASN A CA 1
ATOM 910 C C . ASN A 1 111 ? 8.039 10.727 3.961 1 91 111 ASN A C 1
ATOM 912 O O . ASN A 1 111 ? 7.488 11.047 5.016 1 91 111 ASN A O 1
ATOM 916 N N . ALA A 1 112 ? 8.906 11.477 3.344 1 92.62 112 ALA A N 1
ATOM 917 C CA . ALA A 1 112 ? 9.203 12.797 3.898 1 92.62 112 ALA A CA 1
ATOM 918 C C . ALA A 1 112 ? 9.328 13.844 2.793 1 92.62 112 ALA A C 1
ATOM 920 O O . ALA A 1 112 ? 9.828 13.547 1.706 1 92.62 112 ALA A O 1
ATOM 921 N N . GLN A 1 113 ? 8.875 14.969 3.02 1 95.38 113 GLN A N 1
ATOM 922 C CA . GLN A 1 113 ? 8.984 16.109 2.121 1 95.38 113 GLN A CA 1
ATOM 923 C C . GLN A 1 113 ? 9.258 17.406 2.896 1 95.38 113 GLN A C 1
ATOM 925 O O . GLN A 1 113 ? 8.68 17.625 3.967 1 95.38 113 GLN A O 1
ATOM 930 N N . THR A 1 114 ? 10.164 18.203 2.391 1 97 114 THR A N 1
ATOM 931 C CA . THR A 1 114 ? 10.43 19.5 2.998 1 97 114 THR A CA 1
ATOM 932 C C . THR A 1 114 ? 9.719 20.609 2.229 1 97 114 THR A C 1
ATOM 934 O O . THR A 1 114 ? 9.5 20.484 1.021 1 97 114 THR A O 1
ATOM 937 N N . LYS A 1 115 ? 9.297 21.594 2.906 1 96.69 115 LYS A N 1
ATOM 938 C CA . LYS A 1 115 ? 8.641 22.766 2.328 1 96.69 115 LYS A CA 1
ATOM 939 C C . LYS A 1 115 ? 9.203 24.062 2.904 1 96.69 115 LYS A C 1
ATOM 941 O O . LYS A 1 115 ? 9.508 24.125 4.098 1 96.69 115 LYS A O 1
ATOM 946 N N . PHE A 1 116 ? 9.242 25 2.053 1 96.81 116 PHE A N 1
ATOM 947 C CA . PHE A 1 116 ? 9.695 26.312 2.504 1 96.81 116 PHE A CA 1
ATOM 948 C C . PHE A 1 116 ? 8.508 27.203 2.85 1 96.81 116 PHE A C 1
ATOM 950 O O . PHE A 1 116 ? 7.418 27.031 2.299 1 96.81 116 PHE A O 1
ATOM 957 N N . LEU A 1 117 ? 8.688 28.047 3.809 1 95.12 117 LEU A N 1
ATOM 958 C CA . LEU A 1 117 ? 7.688 29.016 4.223 1 95.12 117 LEU A CA 1
ATOM 959 C C . LEU A 1 117 ? 8.156 30.438 3.914 1 95.12 117 LEU A C 1
ATOM 961 O O . LEU A 1 117 ? 9.32 30.766 4.113 1 95.12 117 LEU A O 1
ATOM 965 N N . TYR A 1 118 ? 7.234 31.219 3.398 1 92.75 118 TYR A N 1
ATOM 966 C CA . TYR A 1 118 ? 7.605 32.562 2.945 1 92.75 118 TYR A CA 1
ATOM 967 C C . TYR A 1 118 ? 6.672 33.594 3.531 1 92.75 118 TYR A C 1
ATOM 969 O O . TYR A 1 118 ? 5.512 33.312 3.834 1 92.75 118 TYR A O 1
ATOM 977 N N . GLU A 1 119 ? 7.156 34.719 3.795 1 88.75 119 GLU A N 1
ATOM 978 C CA . GLU A 1 119 ? 6.406 35.938 4.117 1 88.75 119 GLU A CA 1
ATOM 979 C C . GLU A 1 119 ? 6.934 37.156 3.334 1 88.75 119 GLU A C 1
ATOM 981 O O . GLU A 1 119 ? 8.117 37.469 3.424 1 88.75 119 GLU A O 1
ATOM 986 N N . ASP A 1 120 ? 6.051 37.75 2.561 1 85.56 120 ASP A N 1
ATOM 987 C CA . ASP A 1 120 ? 6.418 38.938 1.752 1 85.56 120 ASP A CA 1
ATOM 988 C C . ASP A 1 120 ? 7.637 38.625 0.882 1 85.56 120 ASP A C 1
ATOM 990 O O . ASP A 1 120 ? 8.602 39.375 0.863 1 85.56 120 ASP A O 1
ATOM 994 N N . GLY A 1 121 ? 7.719 37.375 0.321 1 86.12 121 GLY A N 1
ATOM 995 C CA . GLY A 1 121 ? 8.742 37 -0.63 1 86.12 121 GLY A CA 1
ATOM 996 C C . GLY A 1 121 ? 10.023 36.531 0.036 1 86.12 121 GLY A C 1
ATOM 997 O O . GLY A 1 121 ? 10.961 36.094 -0.641 1 86.12 121 GLY A O 1
ATOM 998 N N . LYS A 1 122 ? 10.062 36.656 1.286 1 91.06 122 LYS A N 1
ATOM 999 C CA . LYS A 1 122 ? 11.242 36.219 2.014 1 91.06 122 LYS A CA 1
ATOM 1000 C C . LYS A 1 122 ? 10.977 34.906 2.74 1 91.06 122 LYS A C 1
ATOM 1002 O O . LYS A 1 122 ? 9.906 34.688 3.322 1 91.06 122 LYS A O 1
ATOM 1007 N N . ARG A 1 123 ? 11.992 34.062 2.666 1 93.88 123 ARG A N 1
ATOM 1008 C CA . ARG A 1 123 ? 11.867 32.781 3.373 1 93.88 123 ARG A CA 1
ATOM 1009 C C . ARG A 1 123 ? 11.961 33 4.883 1 93.88 123 ARG A C 1
ATOM 1011 O O . ARG A 1 123 ? 12.938 33.562 5.379 1 93.88 123 ARG A O 1
ATOM 1018 N N . ILE A 1 124 ? 10.984 32.531 5.598 1 93.12 124 ILE A N 1
ATOM 1019 C CA . ILE A 1 124 ? 10.953 32.75 7.039 1 93.12 124 ILE A CA 1
ATOM 1020 C C . ILE A 1 124 ? 11.172 31.438 7.773 1 93.12 124 ILE A C 1
ATOM 1022 O O . ILE A 1 124 ? 11.25 31.406 9.008 1 93.12 124 ILE A O 1
ATOM 1026 N N . GLY A 1 125 ? 11.242 30.312 7.016 1 95.88 125 GLY A N 1
ATOM 1027 C CA . GLY A 1 125 ? 11.461 29.016 7.641 1 95.88 125 GLY A CA 1
ATOM 1028 C C . GLY A 1 125 ? 11.164 27.859 6.719 1 95.88 125 GLY A C 1
ATOM 1029 O O . GLY A 1 125 ? 11.117 28.016 5.5 1 95.88 125 GLY A O 1
ATOM 1030 N N . GLY A 1 126 ? 11.195 26.688 7.297 1 97 126 GLY A N 1
ATOM 1031 C CA . GLY A 1 126 ? 10.898 25.453 6.594 1 97 126 GLY A CA 1
ATOM 1032 C C . GLY A 1 126 ? 10.352 24.359 7.504 1 97 126 GLY A C 1
ATOM 1033 O O . GLY A 1 126 ? 10.406 24.484 8.727 1 97 126 GLY A O 1
ATOM 1034 N N . LEU A 1 127 ? 9.75 23.438 6.832 1 97.56 127 LEU A N 1
ATOM 1035 C CA . LEU A 1 127 ? 9.242 22.312 7.613 1 97.56 127 LEU A CA 1
ATOM 1036 C C . LEU A 1 127 ? 9.461 21 6.871 1 97.56 127 LEU A C 1
ATOM 1038 O O . LEU A 1 127 ? 9.719 20.984 5.668 1 97.56 127 LEU A O 1
ATOM 1042 N N . VAL A 1 128 ? 9.539 19.938 7.605 1 96.75 128 VAL A N 1
ATOM 1043 C CA . VAL A 1 128 ? 9.508 18.594 7.047 1 96.75 128 VAL A CA 1
ATOM 1044 C C . VAL A 1 128 ? 8.234 17.875 7.496 1 96.75 128 VAL A C 1
ATOM 1046 O O . VAL A 1 128 ? 7.797 18.031 8.641 1 96.75 128 VAL A O 1
ATOM 1049 N N . GLU A 1 129 ? 7.594 17.297 6.574 1 95.69 129 GLU A N 1
ATOM 1050 C CA . GLU A 1 129 ? 6.43 16.453 6.816 1 95.69 129 GLU A CA 1
ATOM 1051 C C . GLU A 1 129 ? 6.766 14.977 6.602 1 95.69 129 GLU A C 1
ATOM 1053 O O . GLU A 1 129 ? 7.34 14.609 5.574 1 95.69 129 GLU A O 1
ATOM 1058 N N . PHE A 1 130 ? 6.383 14.164 7.66 1 91.56 130 PHE A N 1
ATOM 1059 C CA . PHE A 1 130 ? 6.617 12.727 7.609 1 91.56 130 PHE A CA 1
ATOM 1060 C C . PHE A 1 130 ? 5.297 11.969 7.598 1 91.56 130 PHE A C 1
ATOM 1062 O O . PHE A 1 130 ? 4.41 12.242 8.406 1 91.56 130 PHE A O 1
ATOM 1069 N N . MET A 1 131 ? 5.223 11.062 6.711 1 89.38 131 MET A N 1
ATOM 1070 C CA . MET A 1 131 ? 4.078 10.156 6.695 1 89.38 131 MET A CA 1
ATOM 1071 C C . MET A 1 131 ? 4.527 8.711 6.898 1 89.38 131 MET A C 1
ATOM 1073 O O . MET A 1 131 ? 5.418 8.227 6.195 1 89.38 131 MET A O 1
ATOM 1077 N N . GLU A 1 132 ? 3.951 8.086 7.855 1 86.88 132 GLU A N 1
ATOM 1078 C CA . GLU A 1 132 ? 4.273 6.68 8.07 1 86.88 132 GLU A CA 1
ATOM 1079 C C . GLU A 1 132 ? 3.549 5.789 7.066 1 86.88 132 GLU A C 1
ATOM 1081 O O . GLU A 1 132 ? 2.324 5.855 6.941 1 86.88 132 GLU A O 1
ATOM 1086 N N . VAL A 1 133 ? 4.379 4.996 6.387 1 88.56 133 VAL A N 1
ATOM 1087 C CA . VAL A 1 133 ? 3.785 4.109 5.391 1 88.56 133 VAL A CA 1
ATOM 1088 C C . VAL A 1 133 ? 4.18 2.664 5.684 1 88.56 133 VAL A C 1
ATOM 1090 O O . VAL A 1 133 ? 4.207 1.825 4.777 1 88.56 133 VAL A O 1
ATOM 1093 N N . THR A 1 134 ? 4.457 2.367 6.879 1 88.81 134 THR A N 1
ATOM 1094 C CA . THR A 1 134 ? 4.965 1.06 7.281 1 88.81 134 THR A CA 1
ATOM 1095 C C . THR A 1 134 ? 3.998 -0.046 6.863 1 88.81 134 THR A C 1
ATOM 1097 O O . THR A 1 134 ? 4.398 -1.013 6.211 1 88.81 134 THR A O 1
ATOM 1100 N N . ASN A 1 135 ? 2.719 0.114 7.145 1 87 135 ASN A N 1
ATOM 1101 C CA . ASN A 1 135 ? 1.736 -0.932 6.883 1 87 135 ASN A CA 1
ATOM 1102 C C . ASN A 1 135 ? 1.588 -1.199 5.387 1 87 135 ASN A C 1
ATOM 1104 O O . ASN A 1 135 ? 1.479 -2.354 4.965 1 87 135 ASN A O 1
ATOM 1108 N N . PHE A 1 136 ? 1.624 -0.126 4.672 1 85.38 136 PHE A N 1
ATOM 1109 C CA . PHE A 1 136 ? 1.506 -0.268 3.225 1 85.38 136 PHE A CA 1
ATOM 1110 C C . PHE A 1 136 ? 2.701 -1.022 2.656 1 85.38 136 PHE A C 1
ATOM 1112 O O . PHE A 1 136 ? 2.537 -1.944 1.854 1 85.38 136 PHE A O 1
ATOM 1119 N N . VAL A 1 137 ? 3.852 -0.706 3.113 1 87.31 137 VAL A N 1
ATOM 1120 C CA . VAL A 1 137 ? 5.09 -1.311 2.627 1 87.31 137 VAL A CA 1
ATOM 1121 C C . VAL A 1 137 ? 5.148 -2.775 3.051 1 87.31 137 VAL A C 1
ATOM 1123 O O . VAL A 1 137 ? 5.465 -3.65 2.24 1 87.31 137 VAL A O 1
ATOM 1126 N N . GLU A 1 138 ? 4.867 -3.023 4.242 1 87.12 138 GLU A N 1
ATOM 1127 C CA . GLU A 1 138 ? 4.898 -4.391 4.754 1 87.12 138 GLU A CA 1
ATOM 1128 C C . GLU A 1 138 ? 3.896 -5.277 4.016 1 87.12 138 GLU A C 1
ATOM 1130 O O . GLU A 1 138 ? 4.195 -6.43 3.701 1 87.12 138 GLU A O 1
ATOM 1135 N N . ASN A 1 139 ? 2.74 -4.746 3.766 1 87.62 139 ASN A N 1
ATOM 1136 C CA . ASN A 1 139 ? 1.74 -5.512 3.025 1 87.62 139 ASN A CA 1
ATOM 1137 C C . ASN A 1 139 ? 2.203 -5.805 1.601 1 87.62 139 ASN A C 1
ATOM 1139 O O . ASN A 1 139 ? 2.025 -6.922 1.104 1 87.62 139 ASN A O 1
ATOM 1143 N N . GLU A 1 140 ? 2.725 -4.844 1.035 1 84.38 140 GLU A N 1
ATOM 1144 C CA . GLU A 1 140 ? 3.264 -5.035 -0.308 1 84.38 140 GLU A CA 1
ATOM 1145 C C . GLU A 1 140 ? 4.348 -6.109 -0.32 1 84.38 140 GLU A C 1
ATOM 1147 O O . GLU A 1 140 ? 4.367 -6.973 -1.202 1 84.38 140 GLU A O 1
ATOM 1152 N N . GLU A 1 141 ? 5.203 -6.004 0.604 1 82.25 141 GLU A N 1
ATOM 1153 C CA . GLU A 1 141 ? 6.277 -6.984 0.711 1 82.25 141 GLU A CA 1
ATOM 1154 C C . GLU A 1 141 ? 5.723 -8.391 0.915 1 82.25 141 GLU A C 1
ATOM 1156 O O . GLU A 1 141 ? 6.23 -9.352 0.337 1 82.25 141 GLU A O 1
ATOM 1161 N N . LYS A 1 142 ? 4.742 -8.508 1.69 1 81.56 142 LYS A N 1
ATOM 1162 C CA . LYS A 1 142 ? 4.102 -9.797 1.936 1 81.56 142 LYS A CA 1
ATOM 1163 C C . LYS A 1 142 ? 3.48 -10.352 0.657 1 81.56 142 LYS A C 1
ATOM 1165 O O . LYS A 1 142 ? 3.652 -11.531 0.34 1 81.56 142 LYS A O 1
ATOM 1170 N N . LEU A 1 143 ? 2.771 -9.492 -0.008 1 79.81 143 LEU A N 1
ATOM 1171 C CA . LEU A 1 143 ? 2.135 -9.914 -1.251 1 79.81 143 LEU A CA 1
ATOM 1172 C C . LEU A 1 143 ? 3.178 -10.32 -2.283 1 79.81 143 LEU A C 1
ATOM 1174 O O . LEU A 1 143 ? 2.996 -11.312 -2.994 1 79.81 143 LEU A O 1
ATOM 1178 N N . GLU A 1 144 ? 4.219 -9.578 -2.307 1 77.19 144 GLU A N 1
ATOM 1179 C CA . GLU A 1 144 ? 5.309 -9.906 -3.221 1 77.19 144 GLU A CA 1
ATOM 1180 C C . GLU A 1 144 ? 5.93 -11.258 -2.877 1 77.19 144 GLU A C 1
ATOM 1182 O O . GLU A 1 144 ? 6.266 -12.039 -3.771 1 77.19 144 GLU A O 1
ATOM 1187 N N . GLN A 1 145 ? 6.086 -11.477 -1.644 1 72.94 145 GLN A N 1
ATOM 1188 C CA . GLN A 1 145 ? 6.617 -12.758 -1.203 1 72.94 145 GLN A CA 1
ATOM 1189 C C . GLN A 1 145 ? 5.699 -13.906 -1.617 1 72.94 145 GLN A C 1
ATOM 1191 O O . GLN A 1 145 ? 6.168 -14.969 -2.033 1 72.94 145 GLN A O 1
ATOM 1196 N N . ILE A 1 146 ? 4.461 -13.68 -1.435 1 67.5 146 ILE A N 1
ATOM 1197 C CA . ILE A 1 146 ? 3.486 -14.695 -1.831 1 67.5 146 ILE A CA 1
ATOM 1198 C C . ILE A 1 146 ? 3.625 -14.984 -3.324 1 67.5 146 ILE A C 1
ATOM 1200 O O . ILE A 1 146 ? 3.611 -16.141 -3.74 1 67.5 146 ILE A O 1
ATOM 1204 N N . ILE A 1 147 ? 3.75 -13.953 -4.039 1 68.38 147 ILE A N 1
ATOM 1205 C CA . ILE A 1 147 ? 3.912 -14.094 -5.484 1 68.38 147 ILE A CA 1
ATOM 1206 C C . ILE A 1 147 ? 5.176 -14.898 -5.785 1 68.38 147 ILE A C 1
ATOM 1208 O O . ILE A 1 147 ? 5.152 -15.812 -6.609 1 68.38 147 ILE A O 1
ATOM 1212 N N . ASP A 1 148 ? 6.219 -14.539 -5.105 1 63.56 148 ASP A N 1
ATOM 1213 C CA . ASP A 1 148 ? 7.477 -15.25 -5.293 1 63.56 148 ASP A CA 1
ATOM 1214 C C . ASP A 1 148 ? 7.312 -16.734 -4.984 1 63.56 148 ASP A C 1
ATOM 1216 O O . ASP A 1 148 ? 7.809 -17.594 -5.723 1 63.56 148 ASP A O 1
ATOM 1220 N N . ASP A 1 149 ? 6.656 -17 -3.926 1 62.19 149 ASP A N 1
ATOM 1221 C CA . ASP A 1 149 ? 6.438 -18.375 -3.5 1 62.19 149 ASP A CA 1
ATOM 1222 C C . ASP A 1 149 ? 5.605 -19.141 -4.523 1 62.19 149 ASP A C 1
ATOM 1224 O O . ASP A 1 149 ? 5.879 -20.312 -4.805 1 62.19 149 ASP A O 1
ATOM 1228 N N . LEU A 1 150 ? 4.648 -18.438 -4.988 1 62.19 150 LEU A N 1
ATOM 1229 C CA . LEU A 1 150 ? 3.75 -19.094 -5.938 1 62.19 150 LEU A CA 1
ATOM 1230 C C . LEU A 1 150 ? 4.441 -19.312 -7.277 1 62.19 150 LEU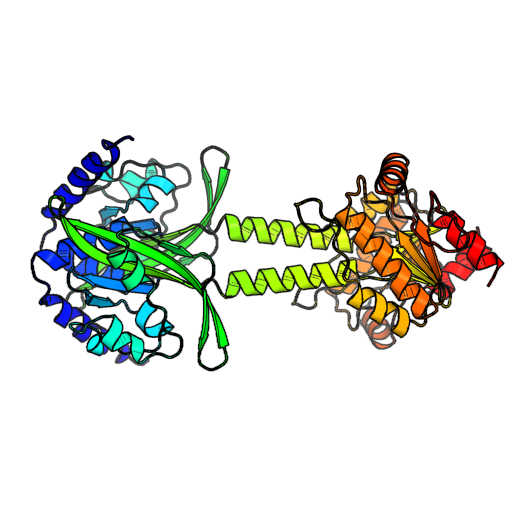 A C 1
ATOM 1232 O O . LEU A 1 150 ? 4.129 -20.266 -7.996 1 62.19 150 LEU A O 1
ATOM 1236 N N . THR A 1 151 ? 5.25 -18.422 -7.555 1 58.16 151 THR A N 1
ATOM 1237 C CA . THR A 1 151 ? 5.973 -18.516 -8.82 1 58.16 151 THR A CA 1
ATOM 1238 C C . THR A 1 151 ? 6.996 -19.656 -8.766 1 58.16 151 THR A C 1
ATOM 1240 O O . THR A 1 151 ? 7.262 -20.297 -9.781 1 58.16 151 THR A O 1
ATOM 1243 N N . ALA A 1 152 ? 7.621 -19.781 -7.633 1 53.94 152 ALA A N 1
ATOM 1244 C CA . ALA A 1 152 ? 8.609 -20.844 -7.5 1 53.94 152 ALA A CA 1
ATOM 1245 C C . ALA A 1 152 ? 7.934 -22.203 -7.355 1 53.94 152 ALA A C 1
ATOM 1247 O O . ALA A 1 152 ? 8.57 -23.188 -6.949 1 53.94 152 ALA A O 1
ATOM 1248 N N . ASN A 1 153 ? 6.727 -22.359 -7.668 1 61.66 153 ASN A N 1
ATOM 1249 C CA . ASN A 1 153 ? 6.016 -23.594 -7.402 1 61.66 153 ASN A CA 1
ATOM 1250 C C . ASN A 1 153 ? 6.367 -24.672 -8.43 1 61.66 153 ASN A C 1
ATOM 1252 O O . ASN A 1 153 ? 5.895 -24.625 -9.562 1 61.66 153 ASN A O 1
ATOM 1256 N N . ILE A 1 154 ? 7.523 -25.344 -8.07 1 67.69 154 ILE A N 1
ATOM 1257 C CA . ILE A 1 154 ? 7.789 -26.578 -8.812 1 67.69 154 ILE A CA 1
ATOM 1258 C C . ILE A 1 154 ? 6.684 -27.594 -8.531 1 67.69 154 ILE A C 1
ATOM 1260 O O . ILE A 1 154 ? 6.367 -27.875 -7.375 1 67.69 154 ILE A O 1
ATOM 1264 N N . ILE A 1 155 ? 6.008 -27.953 -9.516 1 67.12 155 ILE A N 1
ATOM 1265 C CA . ILE A 1 155 ? 4.941 -28.938 -9.406 1 67.12 155 ILE A CA 1
ATOM 1266 C C . ILE A 1 155 ? 5.492 -30.328 -9.719 1 67.12 155 ILE A C 1
ATOM 1268 O O . ILE A 1 155 ? 5.871 -30.609 -10.859 1 67.12 155 ILE A O 1
ATOM 1272 N N . PRO A 1 156 ? 5.613 -31.094 -8.68 1 63.75 156 PRO A N 1
ATOM 1273 C CA . PRO A 1 156 ? 6.039 -32.469 -8.977 1 63.75 156 PRO A CA 1
ATOM 1274 C C . PRO A 1 156 ? 5.012 -33.25 -9.797 1 63.75 156 PRO A C 1
ATOM 1276 O O . PRO A 1 156 ? 3.844 -33.344 -9.414 1 63.75 156 PRO A O 1
ATOM 1279 N N . VAL A 1 157 ? 5.352 -33.656 -10.938 1 66 157 VAL A N 1
ATOM 1280 C CA . VAL A 1 157 ? 4.402 -34.312 -11.836 1 66 157 VAL A CA 1
ATOM 1281 C C . VAL A 1 157 ? 4.656 -35.812 -11.844 1 66 157 VAL A C 1
ATOM 1283 O O . VAL A 1 157 ? 3.738 -36.594 -12.07 1 66 157 VAL A O 1
ATOM 1286 N N . MET A 1 158 ? 5.883 -36.219 -11.742 1 65.69 158 MET A N 1
ATOM 1287 C CA . MET A 1 158 ? 6.27 -37.625 -11.68 1 65.69 158 MET A CA 1
ATOM 1288 C C . MET A 1 158 ? 7.469 -37.844 -10.758 1 65.69 158 MET A C 1
ATOM 1290 O O . MET A 1 158 ? 8.039 -36.875 -10.258 1 65.69 158 MET A O 1
ATOM 1294 N N . ASP A 1 159 ? 7.664 -39.156 -10.477 1 67.62 159 ASP A N 1
ATOM 1295 C CA . ASP A 1 159 ? 8.828 -39.438 -9.633 1 67.62 159 ASP A CA 1
ATOM 1296 C C . ASP A 1 159 ? 10.055 -38.688 -10.133 1 67.62 159 ASP A C 1
ATOM 1298 O O . ASP A 1 159 ? 10.469 -38.844 -11.281 1 67.62 159 ASP A O 1
ATOM 1302 N N . SER A 1 160 ? 10.586 -37.75 -9.344 1 76.25 160 SER A N 1
ATOM 1303 C CA . SER A 1 160 ? 11.828 -37.031 -9.562 1 76.25 160 SER A CA 1
ATOM 1304 C C . SER A 1 160 ? 11.688 -36.031 -10.719 1 76.25 160 SER A C 1
ATOM 1306 O O . SER A 1 160 ? 12.688 -35.625 -11.305 1 76.25 160 SER A O 1
ATOM 1308 N N . VAL A 1 161 ? 10.445 -35.906 -11.234 1 77.25 161 VAL A N 1
ATOM 1309 C CA . VAL A 1 161 ? 10.219 -34.938 -12.305 1 77.25 161 VAL A CA 1
ATOM 1310 C C . VAL A 1 161 ? 9.328 -33.812 -11.805 1 77.25 161 VAL A C 1
ATOM 1312 O O . VAL A 1 161 ? 8.266 -34.031 -11.219 1 77.25 161 VAL A O 1
ATOM 1315 N N . GLY A 1 162 ? 9.797 -32.562 -11.961 1 79.06 162 GLY A N 1
ATOM 1316 C CA . GLY A 1 162 ? 9.023 -31.375 -11.578 1 79.06 162 GLY A CA 1
ATOM 1317 C C . GLY A 1 162 ? 8.852 -30.391 -12.711 1 79.06 162 GLY A C 1
ATOM 1318 O O . GLY A 1 162 ? 9.609 -30.406 -13.68 1 79.06 162 GLY A O 1
ATOM 1319 N N . VAL A 1 163 ? 7.742 -29.641 -12.648 1 76.38 163 VAL A N 1
ATOM 1320 C CA . VAL A 1 163 ? 7.477 -28.594 -13.625 1 76.38 163 VAL A CA 1
ATOM 1321 C C . VAL A 1 163 ? 7.488 -27.234 -12.938 1 76.38 163 VAL A C 1
ATOM 1323 O O . VAL A 1 163 ? 6.949 -27.078 -11.836 1 76.38 163 VAL A O 1
ATOM 1326 N N . LEU A 1 164 ? 8.219 -26.375 -13.492 1 77.88 164 LEU A N 1
ATOM 1327 C CA . LEU A 1 164 ? 8.273 -24.984 -13.039 1 77.88 164 LEU A CA 1
ATOM 1328 C C . LEU A 1 164 ? 7.609 -24.047 -14.047 1 77.88 164 LEU A C 1
ATOM 1330 O O . LEU A 1 164 ? 8.203 -23.719 -15.07 1 77.88 164 LEU A O 1
ATOM 1334 N N . PRO A 1 165 ? 6.434 -23.703 -13.742 1 68.69 165 PRO A N 1
ATOM 1335 C CA . PRO A 1 165 ? 5.801 -22.719 -14.633 1 68.69 165 PRO A CA 1
ATOM 1336 C C . PRO A 1 165 ? 6.379 -21.328 -14.469 1 68.69 165 PRO A C 1
ATOM 1338 O O . PRO A 1 165 ? 6.59 -20.859 -13.344 1 68.69 165 PRO A O 1
ATOM 1341 N N . LEU A 1 166 ? 6.82 -20.75 -15.617 1 69.25 166 LEU A N 1
ATOM 1342 C CA . LEU A 1 166 ? 7.316 -19.391 -15.555 1 69.25 166 LEU A CA 1
ATOM 1343 C C . LEU A 1 166 ? 6.219 -18.391 -15.914 1 69.25 166 LEU A C 1
ATOM 1345 O O . LEU A 1 166 ? 5.445 -18.625 -16.844 1 69.25 166 LEU A O 1
ATOM 1349 N N . HIS A 1 167 ? 6.031 -17.547 -15 1 60.47 167 HIS A N 1
ATOM 1350 C CA . HIS A 1 167 ? 5.039 -16.516 -15.25 1 60.47 167 HIS A CA 1
ATOM 1351 C C . HIS A 1 167 ? 5.684 -15.133 -15.297 1 60.47 167 HIS A C 1
ATOM 1353 O O . HIS A 1 167 ? 6.691 -14.891 -14.633 1 60.47 167 HIS A O 1
ATOM 1359 N N . PRO A 1 168 ? 5.215 -14.352 -16.344 1 53.69 168 PRO A N 1
ATOM 1360 C CA . PRO A 1 168 ? 5.738 -12.984 -16.375 1 53.69 168 PRO A CA 1
ATOM 1361 C C . PRO A 1 168 ? 5.527 -12.25 -15.055 1 53.69 168 PRO A C 1
ATOM 1363 O O . PRO A 1 168 ? 4.52 -12.461 -14.375 1 53.69 168 PRO A O 1
ATOM 1366 N N . ALA A 1 169 ? 6.703 -11.945 -14.328 1 48.91 169 ALA A N 1
ATOM 1367 C CA . ALA A 1 169 ? 6.578 -11.211 -13.078 1 48.91 169 ALA A CA 1
ATOM 1368 C C . ALA A 1 169 ? 5.637 -10.023 -13.227 1 48.91 169 ALA A C 1
ATOM 1370 O O . ALA A 1 169 ? 5.273 -9.648 -14.352 1 48.91 169 ALA A O 1
ATOM 1371 N N . SER A 1 170 ? 5.5 -9.312 -12.133 1 43.72 170 SER A N 1
ATOM 1372 C CA . SER A 1 170 ? 4.688 -8.141 -11.805 1 43.72 170 SER A CA 1
ATOM 1373 C C . SER A 1 170 ? 4.922 -7.012 -12.797 1 43.72 170 SER A C 1
ATOM 1375 O O . SER A 1 170 ? 6.07 -6.684 -13.117 1 43.72 170 SER A O 1
ATOM 1377 N N . GLY A 1 171 ? 3.961 -6.457 -13.578 1 42.41 171 GLY A N 1
ATOM 1378 C CA . GLY A 1 171 ? 3.766 -5.258 -14.375 1 42.41 171 GLY A CA 1
ATOM 1379 C C . GLY A 1 171 ? 4.84 -5.059 -15.43 1 42.41 171 GLY A C 1
ATOM 1380 O O . GLY A 1 171 ? 4.629 -4.336 -16.406 1 42.41 171 GLY A O 1
ATOM 1381 N N . LYS A 1 172 ? 6.051 -5.016 -15.039 1 41.59 172 LYS A N 1
ATOM 1382 C CA . LYS A 1 172 ? 6.98 -4.477 -16.031 1 41.59 172 LYS A CA 1
ATOM 1383 C C . LYS A 1 172 ? 7.453 -5.566 -16.984 1 41.59 172 LYS A C 1
ATOM 1385 O O . LYS A 1 172 ? 8.492 -5.422 -17.641 1 41.59 172 LYS A O 1
ATOM 1390 N N . GLY A 1 173 ? 6.785 -6.531 -17.062 1 43.72 173 GLY A N 1
ATOM 1391 C CA . GLY A 1 173 ? 7.172 -7.469 -18.109 1 43.72 173 GLY A CA 1
ATOM 1392 C C . GLY A 1 173 ? 8.328 -8.367 -17.703 1 43.72 173 GLY A C 1
ATOM 1393 O O . GLY A 1 173 ? 8.812 -9.164 -18.5 1 43.72 173 GLY A O 1
ATOM 1394 N N . ASN A 1 174 ? 8.773 -8.125 -16.594 1 47.41 174 ASN A N 1
ATOM 1395 C CA . ASN A 1 174 ? 9.977 -8.891 -16.297 1 47.41 174 ASN A CA 1
ATOM 1396 C C . ASN A 1 174 ? 9.641 -10.219 -15.633 1 47.41 174 ASN A C 1
ATOM 1398 O O . ASN A 1 174 ? 8.695 -10.305 -14.844 1 47.41 174 ASN A O 1
ATOM 1402 N N . VAL A 1 175 ? 9.906 -11.258 -16.281 1 53.47 175 VAL A N 1
ATOM 1403 C CA . VAL A 1 175 ? 9.828 -12.602 -15.719 1 53.47 175 VAL A CA 1
ATOM 1404 C C . VAL A 1 175 ? 10.812 -12.734 -14.562 1 53.47 175 VAL A C 1
ATOM 1406 O O . VAL A 1 175 ? 11.984 -12.375 -14.695 1 53.47 175 VAL A O 1
ATOM 1409 N N . SER A 1 176 ? 10.328 -12.781 -13.242 1 54.94 176 SER A N 1
ATOM 1410 C CA . SER A 1 176 ? 11.32 -12.977 -12.188 1 54.94 176 SER A CA 1
ATOM 1411 C C . SER A 1 176 ? 11.18 -14.344 -11.531 1 54.94 176 SER A C 1
ATOM 1413 O O . SER A 1 176 ? 10.062 -14.836 -11.352 1 54.94 176 SER A O 1
ATOM 1415 N N . PHE A 1 177 ? 12.156 -15.203 -11.688 1 58.97 177 PHE A N 1
ATOM 1416 C CA . PHE A 1 177 ? 12.227 -16.422 -10.883 1 58.97 177 PHE A CA 1
ATOM 1417 C C . PHE A 1 177 ? 13.422 -16.375 -9.945 1 58.97 177 PHE A C 1
ATOM 1419 O O . PHE A 1 177 ? 14.422 -15.703 -10.227 1 58.97 177 PHE A O 1
ATOM 1426 N N . ASN A 1 178 ? 13.016 -16.797 -8.812 1 63.62 178 ASN A N 1
ATOM 1427 C CA . ASN A 1 178 ? 14.078 -16.891 -7.809 1 63.62 178 ASN A CA 1
ATOM 1428 C C . ASN A 1 178 ? 14.906 -18.156 -7.973 1 63.62 178 ASN A C 1
ATOM 1430 O O . ASN A 1 178 ? 14.461 -19.25 -7.602 1 63.62 178 ASN A O 1
ATOM 1434 N N . THR A 1 179 ? 16.094 -17.938 -8.461 1 69.31 179 THR A N 1
ATOM 1435 C CA . THR A 1 179 ? 16.969 -19.062 -8.758 1 69.31 179 THR A CA 1
ATOM 1436 C C . THR A 1 179 ? 17.234 -19.891 -7.496 1 69.31 179 THR A C 1
ATOM 1438 O O . THR A 1 179 ? 17.125 -21.109 -7.508 1 69.31 179 THR A O 1
ATOM 1441 N N . ASP A 1 180 ? 17.484 -19.125 -6.469 1 71.19 180 ASP A N 1
ATOM 1442 C CA . ASP A 1 180 ? 17.844 -19.812 -5.23 1 71.19 180 ASP A CA 1
ATOM 1443 C C . ASP A 1 180 ? 16.656 -20.641 -4.703 1 71.19 180 ASP A C 1
ATOM 1445 O O . ASP A 1 180 ? 16.844 -21.781 -4.266 1 71.19 180 ASP A O 1
ATOM 1449 N N . GLN A 1 181 ? 15.641 -20.078 -4.871 1 73.19 181 GLN A N 1
ATOM 1450 C CA . GLN A 1 181 ? 14.461 -20.781 -4.379 1 73.19 181 GLN A CA 1
ATOM 1451 C C . GLN A 1 181 ? 14.148 -22 -5.23 1 73.19 181 GLN A C 1
ATOM 1453 O O . GLN A 1 181 ? 13.812 -23.062 -4.703 1 73.19 181 GLN A O 1
ATOM 1458 N N . THR A 1 182 ? 14.297 -21.844 -6.445 1 75.38 182 THR A N 1
ATOM 1459 C CA . THR A 1 182 ? 14.039 -22.953 -7.355 1 75.38 182 THR A CA 1
ATOM 1460 C C . THR A 1 182 ? 15.031 -24.094 -7.117 1 75.38 182 THR A C 1
ATOM 1462 O O . THR A 1 182 ? 14.648 -25.266 -7.102 1 75.38 182 THR A O 1
ATOM 1465 N N . LEU A 1 183 ? 16.219 -23.641 -6.918 1 76.88 183 LEU A N 1
ATOM 1466 C CA . LEU A 1 183 ? 17.266 -24.625 -6.648 1 76.88 183 LEU A CA 1
ATOM 1467 C C . LEU A 1 183 ? 16.969 -25.391 -5.359 1 76.88 183 LEU A C 1
ATOM 1469 O O . LEU A 1 183 ? 17.016 -26.625 -5.336 1 76.88 183 LEU A O 1
ATOM 1473 N N . GLY A 1 184 ? 16.734 -24.641 -4.391 1 76 184 GLY A N 1
ATOM 1474 C CA . GLY A 1 184 ? 16.438 -25.266 -3.109 1 76 184 GLY A CA 1
ATOM 1475 C C . GLY A 1 184 ? 15.258 -26.219 -3.178 1 76 184 GLY A C 1
ATOM 1476 O O . GLY A 1 184 ? 15.336 -27.344 -2.656 1 76 184 GLY A O 1
ATOM 1477 N N . LYS A 1 185 ? 14.32 -25.828 -3.838 1 75.44 185 LYS A N 1
ATOM 1478 C CA . LYS A 1 185 ? 13.125 -26.656 -3.953 1 75.44 185 LYS A CA 1
ATOM 1479 C C . LYS A 1 185 ? 13.398 -27.922 -4.781 1 75.44 185 LYS A C 1
ATOM 1481 O O . LYS A 1 185 ? 12.883 -29 -4.477 1 75.44 185 LYS A O 1
ATOM 1486 N N . SER A 1 186 ? 14.141 -27.766 -5.793 1 79.38 186 SER A N 1
ATOM 1487 C CA . SER A 1 186 ? 14.492 -28.906 -6.641 1 79.38 186 SER A CA 1
ATOM 1488 C C . SER A 1 186 ? 15.242 -29.969 -5.852 1 79.38 186 SER A C 1
ATOM 1490 O O . SER A 1 186 ? 14.984 -31.172 -6.012 1 79.38 186 SER A O 1
ATOM 1492 N N . VAL A 1 187 ? 16.078 -29.5 -5.078 1 78.69 187 VAL A N 1
ATOM 1493 C CA . VAL A 1 187 ? 16.875 -30.422 -4.266 1 78.69 187 VAL A CA 1
ATOM 1494 C C . VAL A 1 187 ? 15.984 -31.062 -3.207 1 78.69 187 VAL A C 1
ATOM 1496 O O . VAL A 1 187 ? 16.062 -32.281 -2.988 1 78.69 187 VAL A O 1
ATOM 1499 N N . GLU A 1 188 ? 15.227 -30.297 -2.619 1 75.31 188 GLU A N 1
ATOM 1500 C CA . GLU A 1 188 ? 14.328 -30.781 -1.57 1 75.31 188 GLU A CA 1
ATOM 1501 C C . GLU A 1 188 ? 13.391 -31.859 -2.096 1 75.31 188 GLU A C 1
ATOM 1503 O O . GLU A 1 188 ? 13.133 -32.844 -1.409 1 75.31 188 GLU A O 1
ATOM 1508 N N . LEU A 1 189 ? 12.961 -31.672 -3.285 1 75.31 189 LEU A N 1
ATOM 1509 C CA . LEU A 1 189 ? 11.992 -32.594 -3.891 1 75.31 189 LEU A CA 1
ATOM 1510 C C . LEU A 1 189 ? 12.695 -33.781 -4.531 1 75.31 189 LEU A C 1
ATOM 1512 O O . LEU A 1 189 ? 12.047 -34.719 -4.949 1 75.31 189 LEU A O 1
ATOM 1516 N N . GLY A 1 190 ? 14.047 -33.688 -4.602 1 78.12 190 GLY A N 1
ATOM 1517 C CA . GLY A 1 190 ? 14.797 -34.781 -5.215 1 78.12 190 GLY A CA 1
ATOM 1518 C C . GLY A 1 190 ? 14.547 -34.906 -6.707 1 78.12 190 GLY A C 1
ATOM 1519 O O . GLY A 1 190 ? 14.383 -36 -7.223 1 78.12 190 GLY A O 1
ATOM 1520 N N . LEU A 1 191 ? 14.508 -33.812 -7.332 1 80.88 191 LEU A N 1
ATOM 1521 C CA . LEU A 1 191 ? 14.18 -33.844 -8.75 1 80.88 191 LEU A CA 1
ATOM 1522 C C . LEU A 1 191 ? 15.391 -34.219 -9.594 1 80.88 191 LEU A C 1
ATOM 1524 O O . LEU A 1 191 ? 16.484 -33.719 -9.375 1 80.88 191 LEU A O 1
ATOM 1528 N N . GLU A 1 192 ? 15.117 -35.156 -10.43 1 82.31 192 GLU A N 1
ATOM 1529 C CA . GLU A 1 192 ? 16.125 -35.5 -11.43 1 82.31 192 GLU A CA 1
ATOM 1530 C C . GLU A 1 192 ? 15.898 -34.719 -12.727 1 82.31 192 GLU A C 1
ATOM 1532 O O . GLU A 1 192 ? 16.844 -34.469 -13.477 1 82.31 192 GLU A O 1
ATOM 1537 N N . HIS A 1 193 ? 14.68 -34.469 -12.914 1 83.56 193 HIS A N 1
ATOM 1538 C CA . HIS A 1 193 ? 14.281 -33.75 -14.125 1 83.56 193 HIS A CA 1
ATOM 1539 C C . HIS A 1 193 ? 13.367 -32.562 -13.781 1 83.56 193 HIS A C 1
ATOM 1541 O O . HIS A 1 193 ? 12.422 -32.719 -13.008 1 83.56 193 HIS A O 1
ATOM 1547 N N . LEU A 1 194 ? 13.711 -31.391 -14.344 1 83.88 194 LEU A N 1
ATOM 1548 C CA . LEU A 1 194 ? 12.875 -30.219 -14.164 1 83.88 194 LEU A CA 1
ATOM 1549 C C . LEU A 1 194 ? 12.477 -29.625 -15.508 1 83.88 194 LEU A C 1
ATOM 1551 O O . LEU A 1 194 ? 13.32 -29.438 -16.391 1 83.88 194 LEU A O 1
ATOM 1555 N N . ILE A 1 195 ? 11.203 -29.422 -15.641 1 79.19 195 ILE A N 1
ATOM 1556 C CA . ILE A 1 195 ? 10.688 -28.812 -16.859 1 79.19 195 ILE A CA 1
ATOM 1557 C C . ILE A 1 195 ? 10.289 -27.359 -16.594 1 79.19 195 ILE A C 1
ATOM 1559 O O . ILE A 1 195 ? 9.445 -27.094 -15.742 1 79.19 195 ILE 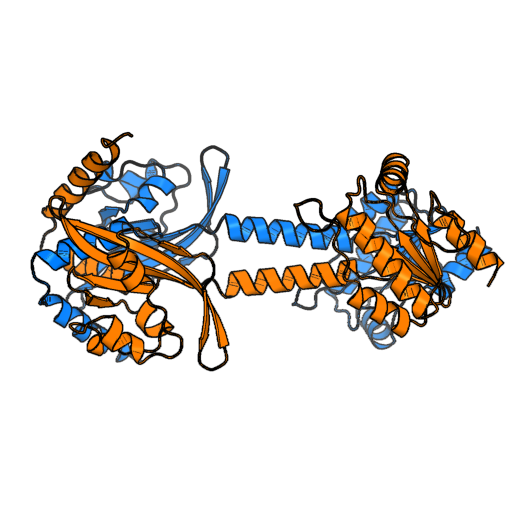A O 1
ATOM 1563 N N . ILE A 1 196 ? 10.922 -26.5 -17.219 1 79.44 196 ILE A N 1
ATOM 1564 C CA . ILE A 1 196 ? 10.562 -25.078 -17.156 1 79.44 196 ILE A CA 1
ATOM 1565 C C . ILE A 1 196 ? 9.555 -24.75 -18.25 1 79.44 196 ILE A C 1
ATOM 1567 O O . ILE A 1 196 ? 9.844 -24.922 -19.438 1 79.44 196 ILE A O 1
ATOM 1571 N N . ASP A 1 197 ? 8.445 -24.281 -17.797 1 74.19 197 ASP A N 1
ATOM 1572 C CA . ASP A 1 197 ? 7.371 -24.016 -18.734 1 74.19 197 ASP A CA 1
ATOM 1573 C C . ASP A 1 197 ? 7.285 -22.531 -19.078 1 74.19 197 ASP A C 1
ATOM 1575 O O . ASP A 1 197 ? 6.969 -21.703 -18.203 1 74.19 197 ASP A O 1
ATOM 1579 N N . LEU A 1 198 ? 7.477 -22.172 -20.344 1 73.44 198 LEU A N 1
ATOM 1580 C CA . LEU A 1 198 ? 7.484 -20.797 -20.797 1 73.44 198 LEU A CA 1
ATOM 1581 C C . LEU A 1 198 ? 6.207 -20.469 -21.562 1 73.44 198 LEU A C 1
ATOM 1583 O O . LEU A 1 198 ? 6.184 -19.531 -22.359 1 73.44 198 LEU A O 1
ATOM 1587 N N . SER A 1 199 ? 5.227 -21.203 -21.344 1 62.66 199 SER A N 1
ATOM 1588 C CA . SER A 1 199 ? 4.016 -21.078 -22.141 1 62.66 199 SER A CA 1
ATOM 1589 C C . SER A 1 199 ? 3.377 -19.703 -21.969 1 62.66 199 SER A C 1
ATOM 1591 O O . SER A 1 199 ? 2.717 -19.203 -22.875 1 62.66 199 SER A O 1
ATOM 1593 N N . SER A 1 200 ? 3.604 -19.109 -20.891 1 63.41 200 SER A N 1
ATOM 1594 C CA . SER A 1 200 ? 2.973 -17.828 -20.609 1 63.41 200 SER A CA 1
ATOM 1595 C C . SER A 1 200 ? 3.883 -16.656 -21.016 1 63.41 200 SER A C 1
ATOM 1597 O O . SER A 1 200 ? 3.5 -15.5 -20.891 1 63.41 200 SER A O 1
ATOM 1599 N N . ILE A 1 201 ? 4.984 -16.984 -21.422 1 69.25 201 ILE A N 1
ATOM 1600 C CA . ILE A 1 201 ? 5.969 -15.961 -21.781 1 69.25 201 ILE A CA 1
ATOM 1601 C C . ILE A 1 201 ? 5.883 -15.672 -23.281 1 69.25 201 ILE A C 1
ATOM 1603 O O . ILE A 1 201 ? 6.125 -16.547 -24.109 1 69.25 201 ILE A O 1
ATOM 1607 N N . LYS A 1 202 ? 5.488 -14.438 -23.5 1 70.75 202 LYS A N 1
ATOM 1608 C CA . LYS A 1 202 ? 5.301 -14.086 -24.906 1 70.75 202 LYS A CA 1
ATOM 1609 C C . LYS A 1 202 ? 6.59 -13.539 -25.5 1 70.75 202 LYS A C 1
ATOM 1611 O O . LYS A 1 202 ? 6.785 -13.609 -26.719 1 70.75 202 LYS A O 1
ATOM 1616 N N . ALA A 1 203 ? 7.344 -12.945 -24.734 1 74.88 203 ALA A N 1
ATOM 1617 C CA . ALA A 1 203 ? 8.617 -12.398 -25.188 1 74.88 203 ALA A CA 1
ATOM 1618 C C . ALA A 1 203 ? 9.664 -12.461 -24.078 1 74.88 203 ALA A C 1
ATOM 1620 O O . ALA A 1 203 ? 9.328 -12.477 -22.891 1 74.88 203 ALA A O 1
ATOM 1621 N N . VAL A 1 204 ? 10.93 -12.625 -24.562 1 75.5 204 VAL A N 1
ATOM 1622 C CA . VAL A 1 204 ? 12.016 -12.656 -23.594 1 75.5 204 VAL A CA 1
ATOM 1623 C C . VAL A 1 204 ? 13.07 -11.617 -23.953 1 75.5 204 VAL A C 1
ATOM 1625 O O . VAL A 1 204 ? 13.25 -11.289 -25.125 1 75.5 204 VAL A O 1
ATOM 1628 N N . ASN A 1 205 ? 13.602 -11 -22.984 1 75.31 205 ASN A N 1
ATOM 1629 C CA . ASN A 1 205 ? 14.734 -10.094 -23.172 1 75.31 205 ASN A CA 1
ATOM 1630 C C . ASN A 1 205 ? 16.047 -10.742 -22.719 1 75.31 205 ASN A C 1
ATOM 1632 O O . ASN A 1 205 ? 16.047 -11.875 -22.234 1 75.31 205 ASN A O 1
ATOM 1636 N N . ASP A 1 206 ? 17.156 -9.969 -22.969 1 75.38 206 ASP A N 1
ATOM 1637 C CA . ASP A 1 206 ? 18.484 -10.508 -22.688 1 75.38 206 ASP A CA 1
ATOM 1638 C C . ASP A 1 206 ? 18.625 -10.852 -21.203 1 75.38 206 ASP A C 1
ATOM 1640 O O . ASP A 1 206 ? 19.266 -11.852 -20.844 1 75.38 206 ASP A O 1
ATOM 1644 N N . MET A 1 207 ? 18.062 -10.094 -20.484 1 74.31 207 MET A N 1
ATOM 1645 C CA . MET A 1 207 ? 18.172 -10.305 -19.031 1 74.31 207 MET A CA 1
ATOM 1646 C C . MET A 1 207 ? 17.5 -11.617 -18.625 1 74.31 207 MET A C 1
ATOM 1648 O O . MET A 1 207 ? 18.078 -12.398 -17.875 1 74.31 207 MET A O 1
ATOM 1652 N N . LEU A 1 208 ? 16.328 -11.82 -19.156 1 76.25 208 LEU A N 1
ATOM 1653 C CA . LEU A 1 208 ? 15.609 -13.055 -18.828 1 76.25 208 LEU A CA 1
ATOM 1654 C C . LEU A 1 208 ? 16.359 -14.266 -19.359 1 76.25 208 LEU A C 1
ATOM 1656 O O . LEU A 1 208 ? 16.438 -15.297 -18.688 1 76.25 208 LEU A O 1
ATOM 1660 N N . VAL A 1 209 ? 16.875 -14.133 -20.531 1 78.19 209 VAL A N 1
ATOM 1661 C CA . VAL A 1 209 ? 17.609 -15.234 -21.141 1 78.19 209 VAL A CA 1
ATOM 1662 C C . VAL A 1 209 ? 18.828 -15.57 -20.281 1 78.19 209 VAL A C 1
ATOM 1664 O O . VAL A 1 209 ? 19.125 -16.75 -20.047 1 78.19 209 VAL A O 1
ATOM 1667 N N . ASN A 1 210 ? 19.453 -14.57 -19.844 1 78.25 210 ASN A N 1
ATOM 1668 C CA . ASN A 1 210 ? 20.609 -14.781 -18.984 1 78.25 210 ASN A CA 1
ATOM 1669 C C . ASN A 1 210 ? 20.234 -15.43 -17.672 1 78.25 210 ASN A C 1
ATOM 1671 O O . ASN A 1 210 ? 20.938 -16.297 -17.172 1 78.25 210 ASN A O 1
ATOM 1675 N N . GLU A 1 211 ? 19.172 -15.086 -17.156 1 77.12 211 GLU A N 1
ATOM 1676 C CA . GLU A 1 211 ? 18.703 -15.664 -15.898 1 77.12 211 GLU A CA 1
ATOM 1677 C C . GLU A 1 211 ? 18.344 -17.141 -16.078 1 77.12 211 GLU A C 1
ATOM 1679 O O . GLU A 1 211 ? 18.625 -17.953 -15.203 1 77.12 211 GLU A O 1
ATOM 1684 N N . LEU A 1 212 ? 17.656 -17.391 -17.141 1 80.5 212 LEU A N 1
ATOM 1685 C CA . LEU A 1 212 ? 17.297 -18.781 -17.438 1 80.5 212 LEU A CA 1
ATOM 1686 C C . LEU A 1 212 ? 18.547 -19.641 -17.594 1 80.5 212 LEU A C 1
ATOM 1688 O O . LEU A 1 212 ? 18.609 -20.766 -17.078 1 80.5 212 LEU A O 1
ATOM 1692 N N . ARG A 1 213 ? 19.453 -19.047 -18.312 1 78.12 213 ARG A N 1
ATOM 1693 C CA . ARG A 1 213 ? 20.703 -19.75 -18.516 1 78.12 213 ARG A CA 1
ATOM 1694 C C . ARG A 1 213 ? 21.391 -20.062 -17.188 1 78.12 213 ARG A C 1
ATOM 1696 O O . ARG A 1 213 ? 21.875 -21.172 -16.984 1 78.12 213 ARG A O 1
ATOM 1703 N N . HIS A 1 214 ? 21.438 -19.094 -16.391 1 80.38 214 HIS A N 1
ATOM 1704 C CA . HIS A 1 214 ? 22.047 -19.266 -15.086 1 80.38 214 HIS A CA 1
ATOM 1705 C C . HIS A 1 214 ? 21.312 -20.328 -14.266 1 80.38 214 HIS A C 1
ATOM 1707 O O . HIS A 1 214 ? 21.953 -21.172 -13.633 1 80.38 214 HIS A O 1
ATOM 1713 N N . LEU A 1 215 ? 20.094 -20.219 -14.266 1 80.31 215 LEU A N 1
ATOM 1714 C CA . LEU A 1 215 ? 19.281 -21.203 -13.539 1 80.31 215 LEU A CA 1
ATOM 1715 C C . LEU A 1 215 ? 19.547 -22.609 -14.047 1 80.31 215 LEU A C 1
ATOM 1717 O O . LEU A 1 215 ? 19.781 -23.531 -13.258 1 80.31 215 LEU A O 1
ATOM 1721 N N . ILE A 1 216 ? 19.547 -22.766 -15.352 1 81.06 216 ILE A N 1
ATOM 1722 C CA . ILE A 1 216 ? 19.734 -24.062 -15.984 1 81.06 216 ILE A CA 1
ATOM 1723 C C . ILE A 1 216 ? 21.109 -24.625 -15.625 1 81.06 216 ILE A C 1
ATOM 1725 O O . ILE A 1 216 ? 21.234 -25.797 -15.25 1 81.06 216 ILE A O 1
ATOM 1729 N N . SER A 1 217 ? 22.062 -23.734 -15.734 1 79.56 217 SER A N 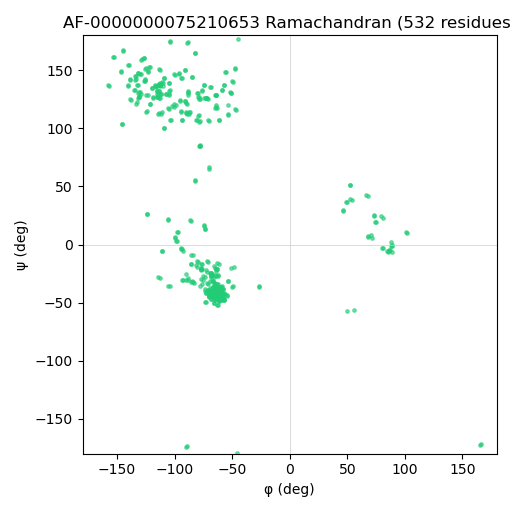1
ATOM 1730 C CA . SER A 1 217 ? 23.422 -24.141 -15.445 1 79.56 217 SER A CA 1
ATOM 1731 C C . SER A 1 217 ? 23.578 -24.562 -13.984 1 79.56 217 SER A C 1
ATOM 1733 O O . SER A 1 217 ? 24.25 -25.562 -13.688 1 79.56 217 SER A O 1
ATOM 1735 N N . THR A 1 218 ? 23.047 -23.844 -13.125 1 81.44 218 THR A N 1
ATOM 1736 C CA . THR A 1 218 ? 23.156 -24.141 -11.703 1 81.44 218 THR A CA 1
ATOM 1737 C C . THR A 1 218 ? 22.453 -25.453 -11.359 1 81.44 218 THR A C 1
ATOM 1739 O O . THR A 1 218 ? 22.969 -26.25 -10.586 1 81.44 218 THR A O 1
ATOM 1742 N N . LEU A 1 219 ? 21.328 -25.656 -11.906 1 81.5 219 LEU A N 1
ATOM 1743 C CA . LEU A 1 219 ? 20.578 -26.891 -11.672 1 81.5 219 LEU A CA 1
ATOM 1744 C C . LEU A 1 219 ? 21.344 -28.109 -12.195 1 81.5 219 LEU A C 1
ATOM 1746 O O . LEU A 1 219 ? 21.344 -29.156 -11.555 1 81.5 219 LEU A O 1
ATOM 1750 N N . LYS A 1 220 ? 21.953 -27.969 -13.305 1 77.31 220 LYS A N 1
ATOM 1751 C CA . LYS A 1 220 ? 22.766 -29.031 -13.891 1 77.31 220 LYS A CA 1
ATOM 1752 C C . LYS A 1 220 ? 23.922 -29.422 -12.961 1 77.31 220 LYS A C 1
ATOM 1754 O O . LYS A 1 220 ? 24.266 -30.594 -12.844 1 77.31 220 LYS A O 1
ATOM 1759 N N . LEU A 1 221 ? 24.391 -28.422 -12.383 1 74.94 221 LEU A N 1
ATOM 1760 C CA . LEU A 1 221 ? 25.516 -28.656 -11.484 1 74.94 221 LEU A CA 1
ATOM 1761 C C . LEU A 1 221 ? 25.109 -29.516 -10.297 1 74.94 221 LEU A C 1
ATOM 1763 O O . LEU A 1 221 ? 25.906 -30.281 -9.766 1 74.94 221 LEU A O 1
ATOM 1767 N N . VAL A 1 222 ? 23.906 -29.453 -9.992 1 77.38 222 VAL A N 1
ATOM 1768 C CA . VAL A 1 222 ? 23.453 -30.203 -8.828 1 77.38 222 VAL A CA 1
ATOM 1769 C C . VAL A 1 222 ? 22.812 -31.516 -9.281 1 77.38 222 VAL A C 1
ATOM 1771 O O . VAL A 1 222 ? 22.266 -32.25 -8.469 1 77.38 222 VAL A O 1
ATOM 1774 N N . GLY A 1 223 ? 22.812 -31.781 -10.516 1 77.94 223 GLY A N 1
ATOM 1775 C CA . GLY A 1 223 ? 22.406 -33.094 -11.016 1 77.94 223 GLY A CA 1
ATOM 1776 C C . GLY A 1 223 ? 21 -33.094 -11.57 1 77.94 223 GLY A C 1
ATOM 1777 O O . GLY A 1 223 ? 20.406 -34.188 -11.758 1 77.94 223 GLY A O 1
ATOM 1778 N N . THR A 1 224 ? 20.406 -31.984 -11.734 1 82.44 224 THR A N 1
ATOM 1779 C CA . THR A 1 224 ? 19.047 -31.922 -12.266 1 82.44 224 THR A CA 1
ATOM 1780 C C . THR A 1 224 ? 19.062 -31.594 -13.75 1 82.44 224 THR A C 1
ATOM 1782 O O . THR A 1 224 ? 19.625 -30.562 -14.156 1 82.44 224 THR A O 1
ATOM 1785 N N . ASN A 1 225 ? 18.516 -32.469 -14.586 1 82.31 225 ASN A N 1
ATOM 1786 C CA . ASN A 1 225 ? 18.344 -32.188 -16 1 82.31 225 ASN A CA 1
ATOM 1787 C C . ASN A 1 225 ? 17.172 -31.234 -16.25 1 82.31 225 ASN A C 1
ATOM 1789 O O . ASN A 1 225 ? 16.094 -31.422 -15.688 1 82.31 225 ASN A O 1
ATOM 1793 N N . VAL A 1 226 ? 17.438 -30.25 -17.031 1 83.12 226 VAL A N 1
ATOM 1794 C CA . VAL A 1 226 ? 16.406 -29.234 -17.219 1 83.12 226 VAL A CA 1
ATOM 1795 C C . VAL A 1 226 ? 15.883 -29.281 -18.656 1 83.12 226 VAL A C 1
ATOM 1797 O O . VAL A 1 226 ? 16.656 -29.484 -19.594 1 83.12 226 VAL A O 1
ATOM 1800 N N . TYR A 1 227 ? 14.609 -29.141 -18.719 1 80.38 227 TYR A N 1
ATOM 1801 C CA . TYR A 1 227 ? 13.914 -29.078 -20 1 80.38 227 TYR A CA 1
ATOM 1802 C C . TYR A 1 227 ? 13.102 -27.797 -20.125 1 80.38 227 TYR A C 1
ATOM 1804 O O . TYR A 1 227 ? 12.633 -27.25 -19.125 1 80.38 227 TYR A O 1
ATOM 1812 N N . LEU A 1 228 ? 12.977 -27.344 -21.375 1 81.12 228 LEU A N 1
ATOM 1813 C CA . LEU A 1 228 ? 12.164 -26.156 -21.641 1 81.12 228 LEU A CA 1
ATOM 1814 C C . LEU A 1 228 ? 10.914 -26.531 -22.438 1 81.12 228 LEU A C 1
ATOM 1816 O O . LEU A 1 228 ? 10.984 -27.297 -23.391 1 81.12 228 LEU A O 1
ATOM 1820 N N . SER A 1 229 ? 9.867 -26.062 -21.891 1 74.38 229 SER A N 1
ATOM 1821 C CA . SER A 1 229 ? 8.602 -26.297 -22.578 1 74.38 229 SER A CA 1
ATOM 1822 C C . SER A 1 229 ? 7.895 -24.969 -22.891 1 74.38 229 SER A C 1
ATOM 1824 O O . SER A 1 229 ? 8.141 -23.969 -22.234 1 74.38 229 SER A O 1
ATOM 1826 N N . GLY A 1 230 ? 7.035 -24.984 -24.016 1 71.75 230 GLY A N 1
ATOM 1827 C CA . GLY A 1 230 ? 6.188 -23.844 -24.312 1 71.75 230 GLY A CA 1
ATOM 1828 C C . GLY A 1 230 ? 6.922 -22.734 -25.031 1 71.75 230 GLY A C 1
ATOM 1829 O O . GLY A 1 230 ? 6.598 -21.547 -24.859 1 71.75 230 GLY A O 1
ATOM 1830 N N . ILE A 1 231 ? 7.902 -23.016 -25.625 1 72.06 231 ILE A N 1
ATOM 1831 C CA . ILE A 1 231 ? 8.664 -22 -26.344 1 72.06 231 ILE A CA 1
ATOM 1832 C C . ILE A 1 231 ? 7.984 -21.688 -27.672 1 72.06 231 ILE A C 1
ATOM 1834 O O . ILE A 1 231 ? 7.828 -22.562 -28.531 1 72.06 231 ILE A O 1
ATOM 1838 N N . ASN A 1 232 ? 7.5 -20.531 -27.688 1 71.19 232 ASN A N 1
ATOM 1839 C CA . ASN A 1 232 ? 6.945 -20.109 -28.969 1 71.19 232 ASN A CA 1
ATOM 1840 C C . ASN A 1 232 ? 8.031 -19.594 -29.906 1 71.19 232 ASN A C 1
ATOM 1842 O O . ASN A 1 232 ? 9.164 -19.359 -29.484 1 71.19 232 ASN A O 1
ATOM 1846 N N . PRO A 1 233 ? 7.699 -19.469 -31.219 1 70.88 233 PRO A N 1
ATOM 1847 C CA . PRO A 1 233 ? 8.719 -19.109 -32.188 1 70.88 233 PRO A CA 1
ATOM 1848 C C . PRO A 1 233 ? 9.391 -17.766 -31.891 1 70.88 233 PRO A C 1
ATOM 1850 O O . PRO A 1 233 ? 10.602 -17.625 -32.094 1 70.88 233 PRO A O 1
ATOM 1853 N N . LYS A 1 234 ? 8.633 -16.891 -31.406 1 77.81 234 LYS A N 1
ATOM 1854 C CA . LYS A 1 234 ? 9.195 -15.586 -31.094 1 77.81 234 LYS A CA 1
ATOM 1855 C C . LYS A 1 234 ? 10.227 -15.688 -29.969 1 77.81 234 LYS A C 1
ATOM 1857 O O . LYS A 1 234 ? 11.328 -15.141 -30.078 1 77.81 234 LYS A O 1
ATOM 1862 N N . VAL A 1 235 ? 9.859 -16.344 -29 1 77.38 235 VAL A N 1
ATOM 1863 C CA . VAL A 1 235 ? 10.742 -16.547 -27.859 1 77.38 235 VAL A CA 1
ATOM 1864 C C . VAL A 1 235 ? 11.992 -17.312 -28.297 1 77.38 235 VAL A C 1
ATOM 1866 O O . VAL A 1 235 ? 13.109 -16.969 -27.906 1 77.38 235 VAL A O 1
ATOM 1869 N N . SER A 1 236 ? 11.812 -18.328 -29.156 1 77.69 236 SER A N 1
ATOM 1870 C CA . SER A 1 236 ? 12.938 -19.109 -29.656 1 77.69 236 SER A CA 1
ATOM 1871 C C . SER A 1 236 ? 13.914 -18.25 -30.438 1 77.69 236 SER A C 1
ATOM 1873 O O . SER A 1 236 ? 15.133 -18.344 -30.25 1 77.69 236 SER A O 1
ATOM 1875 N N . ALA A 1 237 ? 13.32 -17.453 -31.156 1 75.88 237 ALA A N 1
ATOM 1876 C CA . ALA A 1 237 ? 14.148 -16.562 -31.969 1 75.88 237 ALA A CA 1
ATOM 1877 C C . ALA A 1 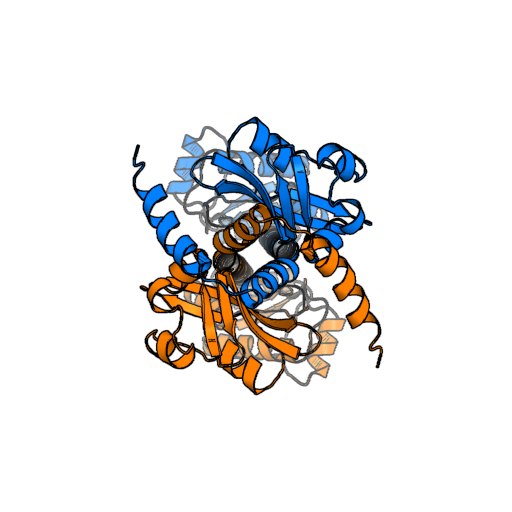237 ? 14.93 -15.594 -31.078 1 75.88 237 ALA A C 1
ATOM 1879 O O . ALA A 1 237 ? 16.094 -15.32 -31.344 1 75.88 237 ALA A O 1
ATOM 1880 N N . GLN A 1 238 ? 14.305 -15.133 -30.094 1 78.88 238 GLN A N 1
ATOM 1881 C CA . GLN A 1 238 ? 14.938 -14.172 -29.188 1 78.88 238 GLN A CA 1
ATOM 1882 C C . GLN A 1 238 ? 16.078 -14.82 -28.406 1 78.88 238 GLN A C 1
ATOM 1884 O O . GLN A 1 238 ? 17.094 -14.188 -28.156 1 78.88 238 GLN A O 1
ATOM 1889 N N . ILE A 1 239 ? 15.859 -15.945 -28.047 1 77.19 239 ILE A N 1
ATOM 1890 C CA . ILE A 1 239 ? 16.891 -16.672 -27.312 1 77.19 239 ILE A CA 1
ATOM 1891 C C . ILE A 1 239 ? 18.109 -16.875 -28.188 1 77.19 239 ILE A C 1
ATOM 1893 O O . ILE A 1 239 ? 19.25 -16.625 -27.766 1 77.19 239 ILE A O 1
ATOM 1897 N N . VAL A 1 240 ? 17.891 -17.266 -29.406 1 72.81 240 VAL A N 1
ATOM 1898 C CA . VAL A 1 240 ? 18.984 -17.5 -30.344 1 72.81 240 VAL A CA 1
ATOM 1899 C C . VAL A 1 240 ? 19.719 -16.172 -30.609 1 72.81 240 VAL A C 1
ATOM 1901 O O . VAL A 1 240 ? 20.953 -16.141 -30.625 1 72.81 240 VAL A O 1
ATOM 1904 N N . ALA A 1 241 ? 18.891 -15.164 -30.75 1 71.38 241 ALA A N 1
ATOM 1905 C CA . ALA A 1 241 ? 19.453 -13.852 -31.062 1 71.38 241 ALA A CA 1
ATOM 1906 C C . ALA A 1 241 ? 20.297 -13.32 -29.891 1 71.38 241 ALA A C 1
ATOM 1908 O O . ALA A 1 241 ? 21.219 -12.523 -30.094 1 71.38 241 ALA A O 1
ATOM 1909 N N . SER A 1 242 ? 19.938 -13.664 -28.719 1 74.69 242 SER A N 1
ATOM 1910 C CA . SER A 1 242 ? 20.641 -13.188 -27.531 1 74.69 242 SER A CA 1
ATOM 1911 C C . SER A 1 242 ? 22.078 -13.68 -27.516 1 74.69 242 SER A C 1
ATOM 1913 O O . SER A 1 242 ? 22.938 -13.109 -26.844 1 74.69 242 SER A O 1
ATOM 1915 N N . GLY A 1 243 ? 22.375 -14.758 -28.25 1 65.88 243 GLY A N 1
ATOM 1916 C CA . GLY A 1 243 ? 23.703 -15.336 -28.297 1 65.88 243 GLY A CA 1
ATOM 1917 C C . GLY A 1 243 ? 23.969 -16.344 -27.188 1 65.88 243 GLY A C 1
ATOM 1918 O O . GLY A 1 243 ? 25.062 -16.922 -27.125 1 65.88 243 GLY A O 1
ATOM 1919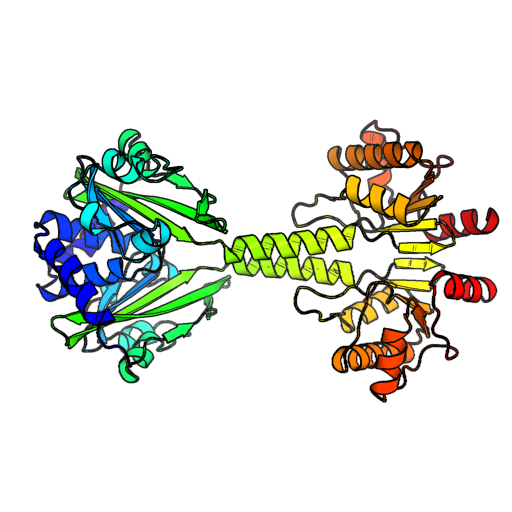 N N . TYR A 1 244 ? 22.984 -16.391 -26.375 1 64.75 244 TYR A N 1
ATOM 1920 C CA . TYR A 1 244 ? 23.188 -17.344 -25.281 1 64.75 244 TYR A CA 1
ATOM 1921 C C . TYR A 1 244 ? 22.703 -18.734 -25.672 1 64.75 244 TYR A C 1
ATOM 1923 O O . TYR A 1 244 ? 21.672 -18.875 -26.344 1 64.75 244 TYR A O 1
ATOM 1931 N N . GLU A 1 245 ? 23.516 -19.75 -25.469 1 62.94 245 GLU A N 1
ATOM 1932 C CA . GLU A 1 245 ? 23.078 -21.141 -25.625 1 62.94 245 GLU A CA 1
ATOM 1933 C C . GLU A 1 245 ? 22.469 -21.672 -24.328 1 62.94 245 GLU A C 1
ATOM 1935 O O . GLU A 1 245 ? 23.078 -21.578 -23.266 1 62.94 245 GLU A O 1
ATOM 1940 N N . LEU A 1 246 ? 21.188 -21.953 -24.375 1 69.62 246 LEU A N 1
ATOM 1941 C CA . LEU A 1 246 ? 20.578 -22.594 -23.219 1 69.62 246 LEU A CA 1
ATOM 1942 C C . LEU A 1 246 ? 20.891 -24.094 -23.188 1 69.62 246 LEU A C 1
ATOM 1944 O O . LEU A 1 246 ? 20.68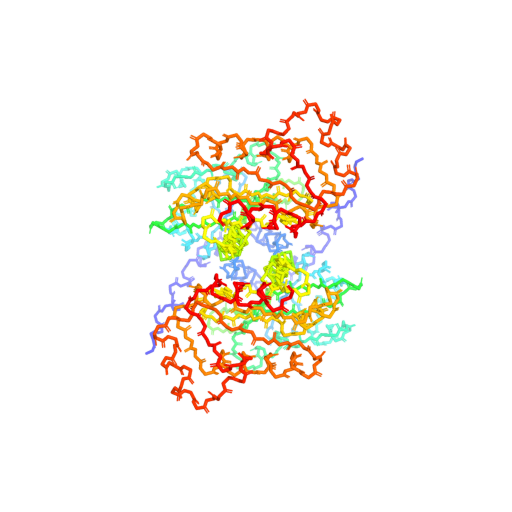8 -24.781 -24.188 1 69.62 246 LEU A O 1
ATOM 1948 N N . SER A 1 247 ? 21.781 -24.516 -22.297 1 57.75 247 SER A N 1
ATOM 1949 C CA . SER A 1 247 ? 22.156 -25.922 -22.203 1 57.75 247 SER A CA 1
ATOM 1950 C C . SER A 1 247 ? 21.031 -26.766 -21.641 1 57.75 247 SER A C 1
ATOM 1952 O O . SER A 1 247 ? 21 -27.078 -20.438 1 57.75 247 SER A O 1
ATOM 1954 N N . VAL A 1 248 ? 19.953 -26.906 -22.359 1 60.59 248 VAL A N 1
ATOM 1955 C CA . VAL A 1 248 ? 18.844 -27.719 -21.891 1 60.59 248 VAL A CA 1
ATOM 1956 C C . VAL A 1 248 ? 19.078 -29.172 -22.25 1 60.59 248 VAL A C 1
ATOM 1958 O O . VAL A 1 248 ? 19.875 -29.469 -23.156 1 60.59 248 VAL A O 1
ATOM 1961 N N . GLY A 1 249 ? 18.641 -30.078 -21.344 1 50.22 249 GLY A N 1
ATOM 1962 C CA . GLY A 1 249 ? 18.828 -31.5 -21.609 1 50.22 249 GLY A CA 1
ATOM 1963 C C . GLY A 1 249 ? 18.344 -31.906 -22.984 1 50.22 249 GLY A C 1
ATOM 1964 O O . GLY A 1 249 ? 17.25 -31.516 -23.406 1 50.22 249 GLY A O 1
ATOM 1965 N N . ASN A 1 250 ? 19.172 -32.812 -23.578 1 50.75 250 ASN A N 1
ATOM 1966 C CA . ASN A 1 250 ? 19.125 -33.438 -24.891 1 50.75 250 ASN A CA 1
ATOM 1967 C C . ASN A 1 250 ? 18.844 -32.438 -26 1 50.75 250 ASN A C 1
ATOM 1969 O O . ASN A 1 250 ? 18.328 -32.781 -27.062 1 50.75 250 ASN A O 1
ATOM 1973 N N . GLY A 1 251 ? 19.281 -31.188 -25.75 1 49.34 251 GLY A N 1
ATOM 1974 C CA . GLY A 1 251 ? 19.219 -30.172 -26.797 1 49.34 251 GLY A CA 1
ATOM 1975 C C . GLY A 1 251 ? 17.812 -29.766 -27.156 1 49.34 251 GLY A C 1
ATOM 1976 O O . GLY A 1 251 ? 17.594 -28.984 -28.094 1 49.34 251 GLY A O 1
ATOM 1977 N N . ASN A 1 252 ? 16.734 -30.312 -26.344 1 51.41 252 ASN A N 1
ATOM 1978 C CA . ASN A 1 252 ? 15.43 -30.219 -27 1 51.41 252 ASN A CA 1
ATOM 1979 C C . ASN A 1 252 ? 14.5 -29.266 -26.266 1 51.41 252 ASN A C 1
ATOM 1981 O O . ASN A 1 252 ? 14.414 -29.312 -25.031 1 51.41 252 ASN A O 1
ATOM 1985 N N . THR A 1 253 ? 14.172 -28.281 -26.766 1 62.69 253 THR A N 1
ATOM 1986 C CA . THR A 1 253 ? 13.031 -27.422 -26.453 1 62.69 253 THR A CA 1
ATOM 1987 C C . THR A 1 253 ? 11.742 -28 -27.031 1 62.69 253 THR A C 1
ATOM 1989 O O . THR A 1 253 ? 11.758 -28.609 -28.109 1 62.69 253 THR A O 1
ATOM 1992 N N . TYR A 1 254 ? 10.883 -28.094 -26.141 1 60.31 254 TYR A N 1
ATOM 1993 C CA . TYR A 1 254 ? 9.625 -28.656 -26.594 1 60.31 254 TYR A CA 1
ATOM 1994 C C . TYR A 1 254 ? 8.523 -27.609 -26.609 1 60.31 254 TYR A C 1
ATOM 1996 O O . TYR A 1 254 ? 8.508 -26.703 -25.781 1 60.31 254 TYR A O 1
ATOM 2004 N N . ALA A 1 255 ? 7.777 -27.766 -27.703 1 53.78 255 ALA A N 1
ATOM 2005 C CA . ALA A 1 255 ? 6.645 -26.859 -27.828 1 53.78 255 ALA A CA 1
ATOM 2006 C C . ALA A 1 255 ? 5.645 -27.062 -26.688 1 53.78 255 ALA A C 1
ATOM 2008 O O . ALA A 1 255 ? 5.035 -26.109 -26.203 1 53.78 255 ALA A O 1
ATOM 2009 N N . HIS A 1 256 ? 5.617 -28.406 -26.328 1 57.03 256 HIS A N 1
ATOM 2010 C CA . HIS A 1 256 ? 4.586 -28.703 -25.344 1 57.03 256 HIS A CA 1
ATOM 2011 C C . HIS A 1 256 ? 5.133 -29.578 -24.219 1 57.03 256 HIS A C 1
ATOM 2013 O O . HIS A 1 256 ? 5.949 -30.469 -24.453 1 57.03 256 HIS A O 1
ATOM 2019 N N . LEU A 1 257 ? 4.68 -29.297 -23 1 65.88 257 LEU A N 1
ATOM 2020 C CA . LEU A 1 257 ? 5.047 -30.031 -21.797 1 65.88 257 LEU A CA 1
ATOM 2021 C C . LEU A 1 257 ? 4.801 -31.531 -21.969 1 65.88 257 LEU A C 1
ATOM 2023 O O . LEU A 1 257 ? 5.598 -32.344 -21.516 1 65.88 257 LEU A O 1
ATOM 2027 N N . ARG A 1 258 ? 3.834 -31.828 -22.734 1 62.03 258 ARG A N 1
ATOM 2028 C CA . ARG A 1 258 ? 3.416 -33.219 -22.906 1 62.03 258 ARG A CA 1
ATOM 2029 C C . ARG A 1 258 ? 4.516 -34.031 -23.578 1 62.03 258 ARG A C 1
ATOM 2031 O O . ARG A 1 258 ? 4.691 -35.219 -23.266 1 62.03 258 ARG A O 1
ATOM 2038 N N . GLN A 1 259 ? 5.16 -33.406 -24.469 1 62.41 259 GLN A N 1
ATOM 2039 C CA . GLN A 1 259 ? 6.215 -34.094 -25.203 1 62.41 259 GLN A CA 1
ATOM 2040 C C . GLN A 1 259 ? 7.344 -34.531 -24.266 1 62.41 259 GLN A C 1
ATOM 2042 O O . GLN A 1 259 ? 7.859 -35.625 -24.375 1 62.41 259 GLN A O 1
ATOM 2047 N N . ILE A 1 260 ? 7.617 -33.656 -23.406 1 67 260 ILE A N 1
ATOM 2048 C CA . ILE A 1 260 ? 8.703 -33.906 -22.453 1 67 260 ILE A CA 1
ATOM 2049 C C . ILE A 1 260 ? 8.297 -35 -21.5 1 67 260 ILE A C 1
ATOM 2051 O O . ILE A 1 260 ? 9.07 -35.938 -21.266 1 67 260 ILE A O 1
ATOM 2055 N N . LEU A 1 261 ? 7.141 -35 -21.031 1 70.44 261 LEU A N 1
ATOM 2056 C CA . LEU A 1 261 ? 6.668 -35.938 -20.031 1 70.44 261 LEU A CA 1
ATOM 2057 C C . LEU A 1 261 ? 6.57 -37.344 -20.625 1 70.44 261 LEU A C 1
ATOM 2059 O O . LEU A 1 261 ? 6.898 -38.312 -19.953 1 70.44 261 LEU A O 1
ATOM 2063 N N . ARG A 1 262 ? 6.152 -37.344 -21.828 1 64.75 262 ARG A N 1
ATOM 2064 C CA . ARG A 1 262 ? 6.09 -38.625 -22.531 1 64.75 262 ARG A CA 1
ATOM 2065 C C . ARG A 1 262 ? 7.477 -39.25 -22.656 1 64.75 262 ARG A C 1
ATOM 2067 O O . ARG A 1 262 ? 7.648 -40.438 -22.406 1 64.75 262 ARG A O 1
ATOM 2074 N N . GLN A 1 263 ? 8.375 -38.406 -23.094 1 67.31 263 GLN A N 1
ATOM 2075 C CA . GLN A 1 263 ? 9.742 -38.875 -23.281 1 67.31 263 GLN A CA 1
ATOM 2076 C C . GLN A 1 263 ? 10.344 -39.375 -21.953 1 67.31 263 GLN A C 1
ATOM 2078 O O . GLN A 1 263 ? 11.031 -40.375 -21.906 1 67.31 263 GLN A O 1
ATOM 2083 N N . LEU A 1 264 ? 10.047 -38.625 -20.938 1 69.94 264 LEU A N 1
ATOM 2084 C CA . LEU A 1 264 ? 10.617 -38.969 -19.625 1 69.94 264 LEU A CA 1
ATOM 2085 C C . LEU A 1 264 ? 9.953 -40.188 -19.031 1 69.94 264 LEU A C 1
ATOM 2087 O O . LEU A 1 264 ? 10.602 -40.969 -18.344 1 69.94 264 LEU A O 1
ATOM 2091 N N . SER A 1 265 ? 8.648 -40.312 -19.219 1 63.94 265 SER A N 1
ATOM 2092 C CA . SER A 1 265 ? 7.926 -41.469 -18.703 1 63.94 265 SER A CA 1
ATOM 2093 C C . SER A 1 265 ? 8.445 -42.781 -19.328 1 63.94 265 SER A C 1
ATOM 2095 O O . SER A 1 265 ? 8.406 -43.844 -18.703 1 63.94 265 SER A O 1
ATOM 2097 N N . GLU A 1 266 ? 8.789 -42.625 -20.641 1 58.78 266 GLU A N 1
ATOM 2098 C CA . GLU A 1 266 ? 9.328 -43.781 -21.328 1 58.78 266 GLU A CA 1
ATOM 2099 C C . GLU A 1 266 ? 10.703 -44.156 -20.797 1 58.78 266 GLU A C 1
ATOM 2101 O O . GLU A 1 266 ? 11.125 -45.312 -20.891 1 58.78 266 GLU A O 1
ATOM 2106 N N . LYS A 1 267 ? 11.398 -43.25 -20.281 1 56.78 267 LYS A N 1
ATOM 2107 C CA . LYS A 1 267 ? 12.758 -43.5 -19.812 1 56.78 267 LYS A CA 1
ATOM 2108 C C . LYS A 1 267 ? 12.766 -43.938 -18.359 1 56.78 267 LYS A C 1
ATOM 2110 O O . LYS A 1 267 ? 13.695 -44.594 -17.922 1 56.78 267 LYS A O 1
ATOM 2115 N N . ILE A 1 268 ? 11.695 -43.5 -17.656 1 49.56 268 ILE A N 1
ATOM 2116 C CA . ILE A 1 268 ? 11.672 -43.875 -16.25 1 49.56 268 ILE A CA 1
ATOM 2117 C C . ILE A 1 268 ? 10.898 -45.188 -16.078 1 49.56 268 ILE A C 1
ATOM 2119 O O . ILE A 1 268 ? 9.797 -45.344 -16.609 1 49.56 268 ILE A O 1
ATOM 2123 N N . MET B 1 1 ? -12.297 6.043 34.312 1 24.66 1 MET B N 1
ATOM 2124 C CA . MET B 1 1 ? -12.188 6.43 32.938 1 24.66 1 MET B CA 1
ATOM 2125 C C . MET B 1 1 ? -11.414 7.734 32.781 1 24.66 1 MET B C 1
ATOM 2127 O O . MET B 1 1 ? -11.812 8.766 33.312 1 24.66 1 MET B O 1
ATOM 2131 N N . ASP B 1 2 ? -9.984 7.742 32.562 1 25.95 2 ASP B N 1
ATOM 2132 C CA . ASP B 1 2 ? -8.828 8.516 33 1 25.95 2 ASP B CA 1
ATOM 2133 C C . ASP B 1 2 ? -8.711 9.828 32.25 1 25.95 2 ASP B C 1
ATOM 2135 O O . ASP B 1 2 ? -8.461 9.836 31.047 1 25.95 2 ASP B O 1
ATOM 2139 N N . ASN B 1 3 ? -9.383 10.938 32.625 1 26.83 3 ASN B N 1
ATOM 2140 C CA . ASN B 1 3 ? -9.578 12.359 32.375 1 26.83 3 ASN B CA 1
ATOM 2141 C C . ASN B 1 3 ? -8.25 13.094 32.281 1 26.83 3 ASN B C 1
ATOM 2143 O O . ASN B 1 3 ? -8.219 14.328 32.188 1 26.83 3 ASN B O 1
ATOM 2147 N N . SER B 1 4 ? -7.184 12.508 32.812 1 29.59 4 SER B N 1
ATOM 2148 C CA . SER B 1 4 ? -5.918 13.195 33.062 1 29.59 4 SER B CA 1
ATOM 2149 C C . SER B 1 4 ? -5.172 13.445 31.75 1 29.59 4 SER B C 1
ATOM 2151 O O . SER B 1 4 ? -4.172 14.172 31.734 1 29.59 4 SER B O 1
ATOM 2153 N N . SER B 1 5 ? -5.387 12.602 30.734 1 33.12 5 SER B N 1
ATOM 2154 C CA . SER B 1 5 ? -4.555 12.68 29.547 1 33.12 5 SER B CA 1
ATOM 2155 C C . SER B 1 5 ? -4.863 13.93 28.734 1 33.12 5 SER B C 1
ATOM 2157 O O . SER B 1 5 ? -4.145 14.258 27.797 1 33.12 5 SER B O 1
ATOM 2159 N N . TYR B 1 6 ? -6.047 14.586 29.047 1 31.25 6 TYR B N 1
ATOM 2160 C CA . TYR B 1 6 ? -6.527 15.758 28.328 1 31.25 6 TYR B CA 1
ATOM 2161 C C . TYR B 1 6 ? -5.734 17 28.734 1 31.25 6 TYR B C 1
ATOM 2163 O O . TYR B 1 6 ? -5.602 17.938 27.938 1 31.25 6 TYR B O 1
ATOM 2171 N N . LEU B 1 7 ? -5.227 17.094 29.984 1 31.59 7 LEU B N 1
ATOM 2172 C CA . LEU B 1 7 ? -4.676 18.297 30.578 1 31.59 7 LEU B CA 1
ATOM 2173 C C . LEU B 1 7 ? -3.279 18.594 30.047 1 31.59 7 LEU B C 1
ATOM 2175 O O . LEU B 1 7 ? -2.883 19.75 29.938 1 31.59 7 LEU B O 1
ATOM 2179 N N . THR B 1 8 ? -2.561 17.516 29.781 1 34.84 8 THR B N 1
ATOM 2180 C CA . THR B 1 8 ? -1.159 17.75 29.453 1 34.84 8 THR B CA 1
ATOM 2181 C C . THR B 1 8 ? -1.022 18.359 28.062 1 34.84 8 THR B C 1
ATOM 2183 O O . THR B 1 8 ? 0.013 18.953 27.734 1 34.84 8 THR B O 1
ATOM 2186 N N . ASN B 1 9 ? -1.986 18.188 27.234 1 37 9 ASN B N 1
ATOM 2187 C CA . ASN B 1 9 ? -1.945 18.719 25.875 1 37 9 ASN B CA 1
ATOM 2188 C C . ASN B 1 9 ? -2.025 20.234 25.859 1 37 9 ASN B C 1
ATOM 2190 O O . ASN B 1 9 ? -1.638 20.875 24.875 1 37 9 ASN B O 1
ATOM 2194 N N . ASN B 1 10 ? -2.617 20.844 26.922 1 36.47 10 ASN B N 1
ATOM 2195 C CA . ASN B 1 10 ? -2.855 22.281 26.984 1 36.47 10 ASN B CA 1
ATOM 2196 C C . ASN B 1 10 ? -1.551 23.062 27.109 1 36.47 10 ASN B C 1
ATOM 2198 O O . ASN B 1 10 ? -1.432 24.172 26.594 1 36.47 10 ASN B O 1
ATOM 2202 N N . ASN B 1 11 ? -0.654 22.516 27.938 1 36.97 11 ASN B N 1
ATOM 2203 C CA . ASN B 1 11 ? 0.519 23.328 28.234 1 36.97 11 ASN B CA 1
ATOM 2204 C C . ASN B 1 11 ? 1.406 23.516 27.016 1 36.97 11 ASN B C 1
ATOM 2206 O O . ASN B 1 11 ? 2.018 24.578 26.844 1 36.97 11 ASN B O 1
ATOM 2210 N N . SER B 1 12 ? 1.573 22.516 26.266 1 40.59 12 SER B N 1
ATOM 2211 C CA . SER B 1 12 ? 2.477 22.641 25.125 1 40.59 12 SER B CA 1
ATOM 2212 C C . SER B 1 12 ? 1.929 23.625 24.094 1 40.59 12 SER B C 1
ATOM 2214 O O . SER B 1 12 ? 2.695 24.312 23.406 1 40.59 12 SER B O 1
ATOM 2216 N N . ILE B 1 13 ? 0.621 23.609 23.938 1 41.03 13 ILE B N 1
ATOM 2217 C CA . ILE B 1 13 ? 0.027 24.609 23.031 1 41.03 13 ILE B CA 1
ATOM 2218 C C . ILE B 1 13 ? 0.252 26 23.594 1 41.03 13 ILE B C 1
ATOM 2220 O O . ILE B 1 13 ? 0.352 26.969 22.844 1 41.03 13 ILE B O 1
ATOM 2224 N N . CYS B 1 14 ? 0.235 26.172 24.938 1 36.91 14 CYS B N 1
ATOM 2225 C CA . CYS B 1 14 ? 0.428 27.484 25.547 1 36.91 14 CYS B CA 1
ATOM 2226 C C . CYS B 1 14 ? 1.758 28.094 25.109 1 36.91 14 CYS B C 1
ATOM 2228 O O . CYS B 1 14 ? 1.844 29.297 24.859 1 36.91 14 CYS B O 1
ATOM 2230 N N . LYS B 1 15 ? 2.717 27.312 25.172 1 40.94 15 LYS B N 1
ATOM 2231 C CA . LYS B 1 15 ? 3.99 27.922 24.797 1 40.94 15 LYS B CA 1
ATOM 2232 C C . LYS B 1 15 ? 3.996 28.328 23.328 1 40.94 15 LYS B C 1
ATOM 2234 O O . LYS B 1 15 ? 4.828 29.125 22.906 1 40.94 15 LYS B O 1
ATOM 2239 N N . ILE B 1 16 ? 3.162 27.781 22.547 1 41.09 16 ILE B N 1
ATOM 2240 C CA . ILE B 1 16 ? 2.918 28.281 21.203 1 41.09 16 ILE B CA 1
ATOM 2241 C C . ILE B 1 16 ? 2.275 29.672 21.281 1 41.09 16 ILE B C 1
ATOM 2243 O O . ILE B 1 16 ? 2.223 30.391 20.281 1 41.09 16 ILE B O 1
ATOM 2247 N N . LYS B 1 17 ? 1.537 30.031 22.328 1 38.25 17 LYS B N 1
ATOM 2248 C CA . LYS B 1 17 ? 0.981 31.359 22.547 1 38.25 17 LYS B CA 1
ATOM 2249 C C . LYS B 1 17 ? 2.047 32.438 22.375 1 38.25 17 LYS B C 1
ATOM 2251 O O . LYS B 1 17 ? 1.73 33.594 22.047 1 38.25 17 LYS B O 1
ATOM 2256 N N . CYS B 1 18 ? 3.164 32.031 22.797 1 35.34 18 CYS B N 1
ATOM 2257 C CA . CYS B 1 18 ? 4.117 33.125 22.594 1 35.34 18 CYS B CA 1
ATOM 2258 C C . CYS B 1 18 ? 4.477 33.281 21.125 1 35.34 18 CYS B C 1
ATOM 2260 O O . CYS B 1 18 ? 5.617 33.594 20.797 1 35.34 18 CYS B O 1
ATOM 2262 N N . LEU B 1 19 ? 3.637 32.594 20.297 1 45.28 19 LEU B N 1
ATOM 2263 C CA . LEU B 1 19 ? 4.047 32.688 18.906 1 45.28 19 LEU B CA 1
ATOM 2264 C C . LEU B 1 19 ? 3.834 34.094 18.359 1 45.28 19 LEU B C 1
ATOM 2266 O O . LEU B 1 19 ? 2.744 34.656 18.484 1 45.28 19 LEU B O 1
ATOM 2270 N N . LYS B 1 20 ? 4.848 34.812 18.188 1 49.47 20 LYS B N 1
ATOM 2271 C CA . LYS B 1 20 ? 4.984 36.094 17.531 1 49.47 20 LYS B CA 1
ATOM 2272 C C . LYS B 1 20 ? 4.277 36.094 16.172 1 49.47 20 LYS B C 1
ATOM 2274 O O . LYS B 1 20 ? 3.994 35.031 15.617 1 49.47 20 LYS B O 1
ATOM 2279 N N . ARG B 1 21 ? 3.762 37.281 15.641 1 51.78 21 ARG B N 1
ATOM 2280 C CA . ARG B 1 21 ? 3.184 37.562 14.336 1 51.78 21 ARG B CA 1
ATOM 2281 C C . ARG B 1 21 ? 3.73 36.594 13.281 1 51.78 21 ARG B C 1
ATOM 2283 O O . ARG B 1 21 ? 2.969 36.031 12.492 1 51.78 21 ARG B O 1
ATOM 2290 N N . GLY B 1 22 ? 4.922 36.219 13.344 1 63.69 22 GLY B N 1
ATOM 2291 C CA . GLY B 1 22 ? 5.594 35.375 12.359 1 63.69 22 GLY B CA 1
ATOM 2292 C C . GLY B 1 22 ? 5.219 33.906 12.461 1 63.69 22 GLY B C 1
ATOM 2293 O O . GLY B 1 22 ? 5.148 33.219 11.453 1 63.69 22 GLY B O 1
ATOM 2294 N N . THR B 1 23 ? 4.645 33.5 13.547 1 75.94 23 THR B N 1
ATOM 2295 C CA . THR B 1 23 ? 4.359 32.094 13.789 1 75.94 23 THR B CA 1
ATOM 2296 C C . THR B 1 23 ? 3.02 31.719 13.164 1 75.94 23 THR B C 1
ATOM 2298 O O . THR B 1 23 ? 2.883 30.609 12.617 1 75.94 23 THR B O 1
ATOM 2301 N N . ASN B 1 24 ? 2.113 32.719 13.156 1 81.06 24 ASN B N 1
ATOM 2302 C CA . ASN B 1 24 ? 0.801 32.438 12.586 1 81.06 24 ASN B CA 1
ATOM 2303 C C . ASN B 1 24 ? 0.888 32.188 11.086 1 81.06 24 ASN B C 1
ATOM 2305 O O . ASN B 1 24 ? 0.252 31.266 10.57 1 81.06 24 ASN B O 1
ATOM 2309 N N . GLU B 1 25 ? 1.664 33.031 10.516 1 84.38 25 GLU B N 1
ATOM 2310 C CA . GLU B 1 25 ? 1.845 32.844 9.078 1 84.38 25 GLU B CA 1
ATOM 2311 C C . GLU B 1 25 ? 2.486 31.5 8.758 1 84.38 25 GLU B C 1
ATOM 2313 O O . GLU B 1 25 ? 2.094 30.844 7.793 1 84.38 25 GLU B O 1
ATOM 2318 N N . MET B 1 26 ? 3.393 31.109 9.562 1 88.75 26 MET B N 1
ATOM 2319 C CA . MET B 1 26 ? 4.078 29.844 9.352 1 88.75 26 MET B CA 1
ATOM 2320 C C . MET B 1 26 ? 3.111 28.672 9.508 1 88.75 26 MET B C 1
ATOM 2322 O O . MET B 1 26 ? 3.123 27.734 8.703 1 88.75 26 MET B O 1
ATOM 2326 N N . LEU B 1 27 ? 2.232 28.766 10.492 1 90.56 27 LEU B N 1
ATOM 2327 C CA . LEU B 1 27 ? 1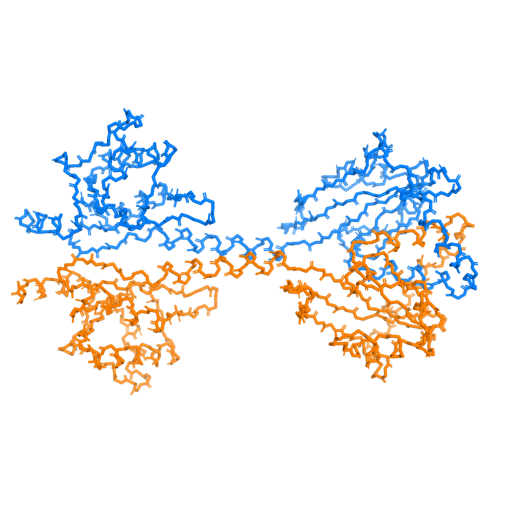.265 27.703 10.742 1 90.56 27 LEU B CA 1
ATOM 2328 C C . LEU B 1 27 ? 0.274 27.578 9.594 1 90.56 27 LEU B C 1
ATOM 2330 O O . LEU B 1 27 ? -0.024 26.469 9.133 1 90.56 27 LEU B O 1
ATOM 2334 N N . ALA B 1 28 ? -0.193 28.719 9.172 1 88.94 28 ALA B N 1
ATOM 2335 C CA . ALA B 1 28 ? -1.152 28.75 8.07 1 88.94 28 ALA B CA 1
ATOM 2336 C C . ALA B 1 28 ? -0.554 28.141 6.801 1 88.94 28 ALA B C 1
ATOM 2338 O O . ALA B 1 28 ? -1.217 27.375 6.105 1 88.94 28 ALA B O 1
ATOM 2339 N N . GLN B 1 29 ? 0.634 28.469 6.523 1 90.62 29 GLN B N 1
ATOM 2340 C CA . GLN B 1 29 ? 1.292 27.938 5.328 1 90.62 29 GLN B CA 1
ATOM 2341 C C . GLN B 1 29 ? 1.545 26.438 5.457 1 90.62 29 GLN B C 1
ATOM 2343 O O . GLN B 1 29 ? 1.427 25.703 4.48 1 90.62 29 GLN B O 1
ATOM 2348 N N . ALA B 1 30 ? 1.955 26.047 6.656 1 92.62 30 ALA B N 1
ATOM 2349 C CA . ALA B 1 30 ? 2.189 24.625 6.898 1 92.62 30 ALA B CA 1
ATOM 2350 C C . ALA B 1 30 ? 0.928 23.812 6.629 1 92.62 30 ALA B C 1
ATOM 2352 O O . ALA B 1 30 ? 0.992 22.75 6.008 1 92.62 30 ALA B O 1
ATOM 2353 N N . LEU B 1 31 ? -0.163 24.297 7.062 1 93.88 31 LEU B N 1
ATOM 2354 C CA . LEU B 1 31 ? -1.433 23.625 6.82 1 93.88 31 LEU B CA 1
ATOM 2355 C C . LEU B 1 31 ? -1.796 23.656 5.34 1 93.88 31 LEU B C 1
ATOM 2357 O O . LEU B 1 31 ? -2.287 22.672 4.789 1 93.88 31 LEU B O 1
ATOM 2361 N N . ASP B 1 32 ? -1.539 24.781 4.77 1 93.12 32 ASP B N 1
ATOM 2362 C CA . ASP B 1 32 ? -1.903 24.953 3.365 1 93.12 32 ASP B CA 1
ATOM 2363 C C . ASP B 1 32 ? -1.11 24 2.469 1 93.12 32 ASP B C 1
ATOM 2365 O O . ASP B 1 32 ? -1.622 23.531 1.453 1 93.12 32 ASP B O 1
ATOM 2369 N N . ARG B 1 33 ? 0.072 23.766 2.871 1 91.94 33 ARG B N 1
ATOM 2370 C CA . ARG B 1 33 ? 0.951 22.984 2.01 1 91.94 33 ARG B CA 1
ATOM 2371 C C . ARG B 1 33 ? 1.007 21.531 2.465 1 91.94 33 ARG B C 1
ATOM 2373 O O . ARG B 1 33 ? 1.84 20.75 1.989 1 91.94 33 ARG B O 1
ATOM 2380 N N . ASN B 1 34 ? 0.172 21.297 3.418 1 92.69 34 ASN B N 1
ATOM 2381 C CA . ASN B 1 34 ? 0.111 19.906 3.875 1 92.69 34 ASN B CA 1
ATOM 2382 C C . ASN B 1 34 ? -0.196 18.953 2.729 1 92.69 34 ASN B C 1
ATOM 2384 O O . ASN B 1 34 ? -0.899 19.312 1.782 1 92.69 34 ASN B O 1
ATOM 2388 N N . ASN B 1 35 ? 0.338 17.797 2.871 1 90.31 35 ASN B N 1
ATOM 2389 C CA . ASN B 1 35 ? 0.116 16.812 1.816 1 90.31 35 ASN B CA 1
ATOM 2390 C C . ASN B 1 35 ? -1.278 16.203 1.906 1 90.31 35 ASN B C 1
ATOM 2392 O O . ASN B 1 35 ? -1.773 15.633 0.932 1 90.31 35 ASN B O 1
ATOM 2396 N N . ASN B 1 36 ? -1.83 16.312 3.047 1 92.06 36 ASN B N 1
ATOM 2397 C CA . ASN B 1 36 ? -3.205 15.859 3.223 1 92.06 36 ASN B CA 1
ATOM 2398 C C . ASN B 1 36 ? -4.203 16.984 2.953 1 92.06 36 ASN B C 1
ATOM 2400 O O . ASN B 1 36 ? -3.875 18.156 3.102 1 92.06 36 ASN B O 1
ATOM 2404 N N . GLY B 1 37 ? -5.344 16.516 2.49 1 93.56 37 GLY B N 1
ATOM 2405 C CA . GLY B 1 37 ? -6.418 17.5 2.395 1 93.56 37 GLY B CA 1
ATOM 2406 C C . GLY B 1 37 ? -7.012 17.859 3.74 1 93.56 37 GLY B C 1
ATOM 2407 O O . GLY B 1 37 ? -7.219 17 4.594 1 93.56 37 GLY B O 1
ATOM 2408 N N . ILE B 1 38 ? -7.23 19.156 3.885 1 95.69 38 ILE B N 1
ATOM 2409 C CA . ILE B 1 38 ? -7.766 19.625 5.16 1 95.69 38 ILE B CA 1
ATOM 2410 C C . ILE B 1 38 ? -8.953 20.547 4.91 1 95.69 38 ILE B C 1
ATOM 2412 O O . ILE B 1 38 ? -8.852 21.5 4.133 1 95.69 38 ILE B O 1
ATOM 2416 N N . TYR B 1 39 ? -10.086 20.312 5.504 1 95.5 39 TYR B N 1
ATOM 2417 C CA . TYR B 1 39 ? -11.289 21.125 5.52 1 95.5 39 TYR B CA 1
ATOM 2418 C C . TYR B 1 39 ? -11.727 21.438 6.949 1 95.5 39 TYR B C 1
ATOM 2420 O O . TYR B 1 39 ? -12.055 20.531 7.715 1 95.5 39 TYR B O 1
ATOM 2428 N N . MET B 1 40 ? -11.664 22.719 7.293 1 96.88 40 MET B N 1
ATOM 2429 C CA . MET B 1 40 ? -11.898 23.109 8.68 1 96.88 40 MET B CA 1
ATOM 2430 C C . MET B 1 40 ? -13.125 24 8.797 1 96.88 40 MET B C 1
ATOM 2432 O O . MET B 1 40 ? -13.328 24.906 7.977 1 96.88 40 MET B O 1
ATOM 2436 N N . ILE B 1 41 ? -13.953 23.734 9.805 1 96.5 41 ILE B N 1
ATOM 2437 C CA . ILE B 1 41 ? -15.148 24.531 10.047 1 96.5 41 ILE B CA 1
ATOM 2438 C C . ILE B 1 41 ? -15.18 25 11.5 1 96.5 41 ILE B C 1
ATOM 2440 O O . ILE B 1 41 ? -14.484 24.438 12.352 1 96.5 41 ILE B O 1
ATOM 2444 N N . ASP B 1 42 ? -15.984 26.078 11.719 1 94.5 42 ASP B N 1
ATOM 2445 C CA . ASP B 1 42 ? -16.172 26.547 13.094 1 94.5 42 ASP B CA 1
ATOM 2446 C C . ASP B 1 42 ? -17.375 25.859 13.734 1 94.5 42 ASP B C 1
ATOM 2448 O O . ASP B 1 42 ? -17.891 24.875 13.203 1 94.5 42 ASP B O 1
ATOM 2452 N N . GLU B 1 43 ? -17.719 26.281 14.922 1 94.31 43 GLU B N 1
ATOM 2453 C CA . GLU B 1 43 ? -18.781 25.641 15.695 1 94.31 43 GLU B CA 1
ATOM 2454 C C . GLU B 1 43 ? -20.141 25.781 15.008 1 94.31 43 GLU B C 1
ATOM 2456 O O . GLU B 1 43 ? -21.062 25.016 15.305 1 94.31 43 GLU B O 1
ATOM 2461 N N . ASN B 1 44 ? -20.266 26.734 14.156 1 95.44 44 ASN B N 1
ATOM 2462 C CA . ASN B 1 44 ? -21.516 26.953 13.445 1 95.44 44 ASN B CA 1
ATOM 2463 C C . ASN B 1 44 ? -21.5 26.328 12.055 1 95.44 44 ASN B C 1
ATOM 2465 O O . ASN B 1 44 ? -22.344 26.641 11.211 1 95.44 44 ASN B O 1
ATOM 2469 N N . TYR B 1 45 ? -20.516 25.516 11.734 1 97 45 TYR B N 1
ATOM 2470 C CA . TYR B 1 45 ? -20.375 24.75 10.508 1 97 45 TYR B CA 1
ATOM 2471 C C . TYR B 1 45 ? -19.969 25.641 9.344 1 97 45 TYR B C 1
ATOM 2473 O O . TYR B 1 45 ? -20.203 25.297 8.18 1 97 45 TYR B O 1
ATOM 2481 N N . ILE B 1 46 ? -19.438 26.797 9.719 1 95.75 46 ILE B N 1
ATOM 2482 C CA . ILE B 1 46 ? -18.969 27.703 8.688 1 95.75 46 ILE B CA 1
ATOM 2483 C C . ILE B 1 46 ? -17.516 27.391 8.336 1 95.75 46 ILE B C 1
ATOM 2485 O O . ILE B 1 46 ? -16.688 27.234 9.227 1 95.75 46 ILE B O 1
ATOM 2489 N N . THR B 1 47 ? -17.25 27.281 7.082 1 95.12 47 THR B N 1
ATOM 2490 C CA . THR B 1 47 ? -15.906 26.953 6.617 1 95.12 47 THR B CA 1
ATOM 2491 C C . THR B 1 47 ? -14.922 28.062 6.988 1 95.12 47 THR B C 1
ATOM 2493 O O . THR B 1 47 ? -15.156 29.234 6.684 1 95.12 47 THR B O 1
ATOM 2496 N N . VAL B 1 48 ? -13.82 27.656 7.609 1 93.62 48 VAL B N 1
ATOM 2497 C CA . VAL B 1 48 ? -12.836 28.641 8.07 1 93.62 48 VAL B CA 1
ATOM 2498 C C . VAL B 1 48 ? -11.531 28.453 7.285 1 93.62 48 VAL B C 1
ATOM 2500 O O . VAL B 1 48 ? -10.758 29.406 7.145 1 93.62 48 VAL B O 1
ATOM 2503 N N . PHE B 1 49 ? -11.312 27.234 6.859 1 92.75 49 PHE B N 1
ATOM 2504 C CA . PHE B 1 49 ? -10.039 26.969 6.195 1 92.75 49 PHE B CA 1
ATOM 2505 C C . PHE B 1 49 ? -10.148 25.75 5.289 1 92.75 49 PHE B C 1
ATOM 2507 O O . PHE B 1 49 ? -10.773 24.75 5.652 1 92.75 49 PHE B O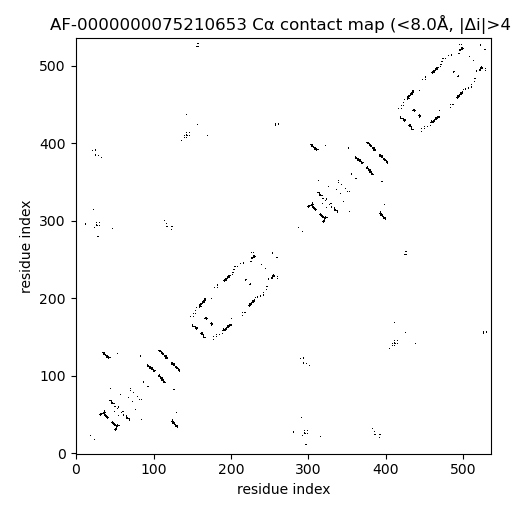 1
ATOM 2514 N N . VAL B 1 50 ? -9.586 25.875 4.125 1 94.56 50 VAL B N 1
ATOM 2515 C CA . VAL B 1 50 ? -9.414 24.797 3.16 1 94.56 50 VAL B CA 1
ATOM 2516 C C . VAL B 1 50 ? -8.023 24.875 2.533 1 94.56 50 VAL B C 1
ATOM 2518 O O . VAL B 1 50 ? -7.625 25.938 2.037 1 94.56 50 VAL B O 1
ATOM 2521 N N . ASN B 1 51 ? -7.324 23.797 2.648 1 94 51 ASN B N 1
ATOM 2522 C CA . ASN B 1 51 ? -5.965 23.906 2.131 1 94 51 ASN B CA 1
ATOM 2523 C C . ASN B 1 51 ? -5.898 23.547 0.65 1 94 51 ASN B C 1
ATOM 2525 O O . ASN B 1 51 ? -6.91 23.188 0.048 1 94 51 ASN B O 1
ATOM 2529 N N . ARG B 1 52 ? -4.734 23.75 0.073 1 91.94 52 ARG B N 1
ATOM 2530 C CA . ARG B 1 52 ? -4.508 23.594 -1.359 1 91.94 52 ARG B CA 1
ATOM 2531 C C . ARG B 1 52 ? -4.82 22.172 -1.807 1 91.94 52 ARG B C 1
ATOM 2533 O O . ARG B 1 52 ? -5.441 21.953 -2.852 1 91.94 52 ARG B O 1
ATOM 2540 N N . ARG B 1 53 ? -4.379 21.188 -1.037 1 90.75 53 ARG B N 1
ATOM 2541 C CA . ARG B 1 53 ? -4.594 19.797 -1.397 1 90.75 53 ARG B CA 1
ATOM 2542 C C . ARG B 1 53 ? -6.082 19.469 -1.465 1 90.75 53 ARG B C 1
ATOM 2544 O O . ARG B 1 53 ? -6.527 18.766 -2.377 1 90.75 53 ARG B O 1
ATOM 2551 N N . CYS B 1 54 ? -6.805 19.938 -0.52 1 90.94 54 CYS B N 1
ATOM 2552 C CA . CYS B 1 54 ? -8.25 19.734 -0.513 1 90.94 54 CYS B CA 1
ATOM 2553 C C . CYS B 1 54 ? -8.891 20.344 -1.752 1 90.94 54 CYS B C 1
ATOM 2555 O O . CYS B 1 54 ? -9.758 19.719 -2.377 1 90.94 54 CYS B O 1
ATOM 2557 N N . GLU B 1 55 ? -8.461 21.5 -2.113 1 90.94 55 GLU B N 1
ATOM 2558 C CA . GLU B 1 55 ? -8.953 22.172 -3.314 1 90.94 55 GLU B CA 1
ATOM 2559 C C . GLU B 1 55 ? -8.703 21.328 -4.559 1 90.94 55 GLU B C 1
ATOM 2561 O O . GLU B 1 55 ? -9.594 21.172 -5.398 1 90.94 55 GLU B O 1
ATOM 2566 N N . GLU B 1 56 ? -7.508 20.859 -4.648 1 86.5 56 GLU B N 1
ATOM 2567 C CA . GLU B 1 56 ? -7.129 20.047 -5.793 1 86.5 56 GLU B CA 1
ATOM 2568 C C . GLU B 1 56 ? -7.934 18.75 -5.84 1 86.5 56 GLU B C 1
ATOM 2570 O O . GLU B 1 56 ? -8.422 18.359 -6.898 1 86.5 56 GLU B O 1
ATOM 2575 N N . MET B 1 57 ? -8.078 18.188 -4.668 1 82.62 57 MET B N 1
ATOM 2576 C CA . MET B 1 57 ? -8.742 16.891 -4.578 1 82.62 57 MET B CA 1
ATOM 2577 C C . MET B 1 57 ? -10.227 17.016 -4.91 1 82.62 57 MET B C 1
ATOM 2579 O O . MET B 1 57 ? -10.781 16.172 -5.609 1 82.62 57 MET B O 1
ATOM 2583 N N . LEU B 1 58 ? -10.852 18.031 -4.418 1 82.44 58 LEU B N 1
ATOM 2584 C CA . LEU B 1 58 ? -12.289 18.188 -4.582 1 82.44 58 LEU B CA 1
ATOM 2585 C C . LEU B 1 58 ? -12.602 19.031 -5.809 1 82.44 58 LEU B C 1
ATOM 2587 O O . LEU B 1 58 ? -13.773 19.234 -6.145 1 82.44 58 LEU B O 1
ATOM 2591 N N . LYS B 1 59 ? -11.492 19.578 -6.453 1 83.5 59 LYS B N 1
ATOM 2592 C CA . LYS B 1 59 ? -11.633 20.422 -7.633 1 83.5 59 LYS B CA 1
ATOM 2593 C C . LYS B 1 59 ? -12.609 21.562 -7.375 1 83.5 59 LYS B C 1
ATOM 2595 O O . LYS B 1 59 ? -13.555 21.766 -8.141 1 83.5 59 LYS B O 1
ATOM 2600 N N . MET B 1 60 ? -12.414 22.234 -6.359 1 84.06 60 MET B N 1
ATOM 2601 C CA . MET B 1 60 ? -13.258 23.344 -5.949 1 84.06 60 MET B CA 1
ATOM 2602 C C . MET B 1 60 ? -12.43 24.609 -5.711 1 84.06 60 MET B C 1
ATOM 2604 O O . MET B 1 60 ? -11.211 24.531 -5.555 1 84.06 60 MET B O 1
ATOM 2608 N N . ASP B 1 61 ? -13.125 25.703 -5.746 1 88.12 61 ASP B N 1
ATOM 2609 C CA . ASP B 1 61 ? -12.469 26.953 -5.367 1 88.12 61 ASP B CA 1
ATOM 2610 C C . ASP B 1 61 ? -12.57 27.188 -3.863 1 88.12 61 ASP B C 1
ATOM 2612 O O . ASP B 1 61 ? -13.656 27.484 -3.352 1 88.12 61 ASP B O 1
ATOM 2616 N N . ARG B 1 62 ? -11.492 27.125 -3.205 1 89.94 62 ARG B N 1
ATOM 2617 C CA . ARG B 1 62 ? -11.508 27.219 -1.749 1 89.94 62 ARG B CA 1
ATOM 2618 C C . ARG B 1 62 ? -11.906 28.609 -1.29 1 89.94 62 ARG B C 1
ATOM 2620 O O . ARG B 1 62 ? -12.469 28.781 -0.204 1 89.94 62 ARG B O 1
ATOM 2627 N N . ASN B 1 63 ? -11.695 29.609 -2.123 1 89.5 63 ASN B N 1
ATOM 2628 C CA . ASN B 1 63 ? -12.086 30.969 -1.77 1 89.5 63 ASN B CA 1
ATOM 2629 C C . ASN B 1 63 ? -13.602 31.125 -1.722 1 89.5 63 ASN B C 1
ATOM 2631 O O . ASN B 1 63 ? -14.125 31.922 -0.95 1 89.5 63 ASN B O 1
ATOM 2635 N N . GLU B 1 64 ? -14.25 30.344 -2.436 1 90.81 64 GLU B N 1
ATOM 2636 C CA . GLU B 1 64 ? -15.711 30.375 -2.438 1 90.81 64 GLU B CA 1
ATOM 2637 C C . GLU B 1 64 ? -16.281 29.594 -1.252 1 90.81 64 GLU B C 1
ATOM 2639 O O . GLU B 1 64 ? -17.453 29.766 -0.891 1 90.81 64 GLU B O 1
ATOM 2644 N N . ALA B 1 65 ? -15.508 28.797 -0.702 1 92.25 65 ALA B N 1
ATOM 2645 C CA . ALA B 1 65 ? -15.961 27.953 0.394 1 92.25 65 ALA B CA 1
ATOM 2646 C C . ALA B 1 65 ? -15.898 28.688 1.726 1 92.25 65 ALA B C 1
ATOM 2648 O O . ALA B 1 65 ? -16.766 28.5 2.586 1 92.25 65 ALA B O 1
ATOM 2649 N N . ILE B 1 66 ? -14.906 29.578 1.831 1 92 66 ILE B N 1
ATOM 2650 C CA . ILE B 1 66 ? -14.656 30.266 3.094 1 92 66 ILE B CA 1
ATOM 2651 C C . ILE B 1 66 ? -15.852 31.141 3.445 1 92 66 ILE B C 1
ATOM 2653 O O . ILE B 1 66 ? -16.328 31.906 2.605 1 92 66 ILE B O 1
ATOM 2657 N N . GLY B 1 67 ? -16.328 30.969 4.652 1 92.12 67 GLY B N 1
ATOM 2658 C CA . GLY B 1 67 ? -17.438 31.781 5.125 1 92.12 67 GLY B CA 1
ATOM 2659 C C . GLY B 1 67 ? -18.797 31.188 4.797 1 92.12 67 GLY B C 1
ATOM 2660 O O . GLY B 1 67 ? -19.828 31.766 5.129 1 92.12 67 GLY B O 1
ATOM 2661 N N . VAL B 1 68 ? -18.812 30.094 4.137 1 94.62 68 VAL B N 1
ATOM 2662 C CA . VAL B 1 68 ? -20.047 29.438 3.73 1 94.62 68 VAL B CA 1
ATOM 2663 C C . VAL B 1 68 ? -20.25 28.156 4.539 1 94.62 68 VAL B C 1
ATOM 2665 O O . VAL B 1 68 ? -19.281 27.5 4.91 1 94.62 68 VAL B O 1
ATOM 2668 N N . HIS B 1 69 ? -21.5 27.906 4.848 1 96.81 69 HIS B N 1
ATOM 2669 C CA . HIS B 1 69 ? -21.812 26.656 5.527 1 96.81 69 HIS B CA 1
ATOM 2670 C C . HIS B 1 69 ? -21.344 25.453 4.711 1 96.81 69 HIS B C 1
ATOM 2672 O O . HIS B 1 69 ? -21.578 25.391 3.502 1 96.81 69 HIS B O 1
ATOM 2678 N N . ILE B 1 70 ? -20.734 24.453 5.41 1 96.44 70 ILE B N 1
ATOM 2679 C CA . ILE B 1 70 ? -20.078 23.344 4.73 1 96.44 70 ILE B CA 1
ATOM 2680 C C . ILE B 1 70 ? -21.094 22.594 3.875 1 96.44 70 ILE B C 1
ATOM 2682 O O . ILE B 1 70 ? -20.812 22.266 2.721 1 96.44 70 ILE B O 1
ATOM 2686 N N . ASP B 1 71 ? -22.281 22.281 4.383 1 94.88 71 ASP B N 1
ATOM 2687 C CA . ASP B 1 71 ? -23.281 21.5 3.666 1 94.88 71 ASP B CA 1
ATOM 2688 C C . ASP B 1 71 ? -23.828 22.266 2.469 1 94.88 71 ASP B C 1
ATOM 2690 O O . ASP B 1 71 ? -24.203 21.656 1.46 1 94.88 71 ASP B O 1
ATOM 2694 N N . VAL B 1 72 ? -23.875 23.562 2.604 1 93.81 72 VAL B N 1
ATOM 2695 C CA . VAL B 1 72 ? -24.344 24.391 1.494 1 93.81 72 VAL B CA 1
ATOM 2696 C C . VAL B 1 72 ? -23.328 24.375 0.367 1 93.81 72 VAL B C 1
ATOM 2698 O O . VAL B 1 72 ? -23.672 24.156 -0.798 1 93.81 72 VAL B O 1
ATOM 2701 N N . PHE B 1 73 ? -22.109 24.5 0.708 1 93.06 73 PHE B N 1
ATOM 2702 C CA . PHE B 1 73 ? -21.062 24.594 -0.297 1 93.06 73 PHE B CA 1
ATOM 2703 C C . PHE B 1 73 ? -20.812 23.234 -0.941 1 93.06 73 PHE B C 1
ATOM 2705 O O . PHE B 1 73 ? -20.781 23.109 -2.168 1 93.06 73 PHE B O 1
ATOM 2712 N N . LEU B 1 74 ? -20.641 22.172 -0.13 1 91.69 74 LEU B N 1
ATOM 2713 C CA . LEU B 1 74 ? -20.203 20.875 -0.64 1 91.69 74 LEU B CA 1
ATOM 2714 C C . LEU B 1 74 ? -21.375 20.125 -1.269 1 91.69 74 LEU B C 1
ATOM 2716 O O . LEU B 1 74 ? -21.172 19.156 -2.004 1 91.69 74 LEU B O 1
ATOM 2720 N N . SER B 1 75 ? -22.562 20.547 -1.009 1 88.12 75 SER B N 1
ATOM 2721 C CA . SER B 1 75 ? -23.719 19.938 -1.668 1 88.12 75 SER B CA 1
ATOM 2722 C C . SER B 1 75 ? -23.656 20.125 -3.18 1 88.12 75 SER B C 1
ATOM 2724 O O . SER B 1 75 ? -24.328 19.422 -3.93 1 88.12 75 SER B O 1
ATOM 2726 N N . ARG B 1 76 ? -22.844 21.031 -3.59 1 83.81 76 ARG B N 1
ATOM 2727 C CA . ARG B 1 76 ? -22.656 21.328 -5.008 1 83.81 76 ARG B CA 1
ATOM 2728 C C . ARG B 1 76 ? -21.781 20.266 -5.672 1 83.81 76 ARG B C 1
ATOM 2730 O O . ARG B 1 76 ? -21.719 20.172 -6.898 1 83.81 76 ARG B O 1
ATOM 2737 N N . ILE B 1 77 ? -21.016 19.547 -4.883 1 79.62 77 ILE B N 1
ATOM 2738 C CA . ILE B 1 77 ? -20.109 18.531 -5.387 1 79.62 77 ILE B CA 1
ATOM 2739 C C . ILE B 1 77 ? -20.812 17.172 -5.43 1 79.62 77 ILE B C 1
ATOM 2741 O O . ILE B 1 77 ? -21.328 16.703 -4.414 1 79.62 77 ILE B O 1
ATOM 2745 N N . PRO B 1 78 ? -20.844 16.547 -6.582 1 76.19 78 PRO B N 1
ATOM 2746 C CA . PRO B 1 78 ? -21.484 15.242 -6.672 1 76.19 78 PRO B CA 1
ATOM 2747 C C . PRO B 1 78 ? -20.859 14.211 -5.73 1 76.19 78 PRO B C 1
ATOM 2749 O O . PRO B 1 78 ? -19.625 14.18 -5.578 1 76.19 78 PRO B O 1
ATOM 2752 N N . GLY B 1 79 ? -21.719 13.461 -4.992 1 73.69 79 GLY B N 1
ATOM 2753 C CA . GLY B 1 79 ? -21.219 12.383 -4.148 1 73.69 79 GLY B CA 1
ATOM 2754 C C . GLY B 1 79 ? -20.859 12.844 -2.75 1 73.69 79 GLY B C 1
ATOM 2755 O O . GLY B 1 79 ? -20.391 12.047 -1.935 1 73.69 79 GLY B O 1
ATOM 2756 N N . TYR B 1 80 ? -21.078 14.156 -2.596 1 80.88 80 TYR B N 1
ATOM 2757 C CA . TYR B 1 80 ? -20.766 14.695 -1.279 1 80.88 80 TYR B CA 1
ATOM 2758 C C . TYR B 1 80 ? -21.422 13.867 -0.179 1 80.88 80 TYR B C 1
ATOM 2760 O O . TYR B 1 80 ? -22.609 13.547 -0.252 1 80.88 80 TYR B O 1
ATOM 2768 N N . ARG B 1 81 ? -20.547 13.531 0.786 1 82.31 81 ARG B N 1
ATOM 2769 C CA . ARG B 1 81 ? -20.953 12.867 2.02 1 82.31 81 ARG B CA 1
ATOM 2770 C C . ARG B 1 81 ? -20.734 13.773 3.227 1 82.31 81 ARG B C 1
ATOM 2772 O O . ARG B 1 81 ? -19.672 14.406 3.352 1 82.31 81 ARG B O 1
ATOM 2779 N N . ARG B 1 82 ? -21.656 13.812 4.133 1 91.12 82 ARG B N 1
ATOM 2780 C CA . ARG B 1 82 ? -21.609 14.703 5.285 1 91.12 82 ARG B CA 1
ATOM 2781 C C . ARG B 1 82 ? -20.75 14.117 6.398 1 91.12 82 ARG B C 1
ATOM 2783 O O . ARG B 1 82 ? -21.203 13.984 7.535 1 91.12 82 ARG B O 1
ATOM 2790 N N . PHE B 1 83 ? -19.609 13.828 6 1 92 83 PHE B N 1
ATOM 2791 C CA . PHE B 1 83 ? -18.719 13.125 6.922 1 92 83 PHE B CA 1
ATOM 2792 C C . PHE B 1 83 ? -18.375 14.008 8.117 1 92 83 PHE B C 1
ATOM 2794 O O . PHE B 1 83 ? -18.578 13.609 9.266 1 92 83 PHE B O 1
ATOM 2801 N N . LEU B 1 84 ? -17.938 15.234 7.836 1 95.62 84 LEU B N 1
ATOM 2802 C CA . LEU B 1 84 ? -17.547 16.141 8.906 1 95.62 84 LEU B CA 1
ATOM 2803 C C . LEU B 1 84 ? -18.766 16.672 9.656 1 95.62 84 LEU B C 1
ATOM 2805 O O . LEU B 1 84 ? -18.766 16.719 10.891 1 95.62 84 LEU B O 1
ATOM 2809 N N . SER B 1 85 ? -19.828 16.984 8.898 1 95.5 85 SER B N 1
ATOM 2810 C CA . SER B 1 85 ? -21.031 17.484 9.531 1 95.5 85 SER B CA 1
ATOM 2811 C C . SER B 1 85 ? -21.641 16.453 10.469 1 95.5 85 SER B C 1
ATOM 2813 O O . SER B 1 85 ? -22.094 16.781 11.57 1 95.5 85 SER B O 1
ATOM 2815 N N . LEU B 1 86 ? -21.625 15.266 9.961 1 94.94 86 LEU B N 1
ATOM 2816 C CA . LEU B 1 86 ? -22.172 14.188 10.781 1 94.94 86 LEU B CA 1
ATOM 2817 C C . LEU B 1 86 ? -21.344 14 12.047 1 94.94 86 LEU B C 1
ATOM 2819 O O . LEU B 1 86 ? -21.891 13.773 13.125 1 94.94 86 LEU B O 1
ATOM 2823 N N . SER B 1 87 ? -20.031 14.008 11.938 1 96.12 87 SER B N 1
ATOM 2824 C CA . SER B 1 87 ? -19.156 13.914 13.094 1 96.12 87 SER B CA 1
ATOM 2825 C C . SER B 1 87 ? -19.453 15.008 14.109 1 96.12 87 SER B C 1
ATOM 2827 O O . SER B 1 87 ? -19.547 14.734 15.312 1 96.12 87 SER B O 1
ATOM 2829 N N . MET B 1 88 ? -19.672 16.234 13.68 1 96.06 88 MET B N 1
ATOM 2830 C CA . MET B 1 88 ? -19.984 17.375 14.531 1 96.06 88 MET B CA 1
ATOM 2831 C C . MET B 1 88 ? -21.328 17.188 15.227 1 96.06 88 MET B C 1
ATOM 2833 O O . MET B 1 88 ? -21.453 17.469 16.422 1 96.06 88 MET B O 1
ATOM 2837 N N . GLU B 1 89 ? -22.234 16.688 14.531 1 95.62 89 GLU B N 1
ATOM 2838 C CA . GLU B 1 89 ? -23.578 16.469 15.062 1 95.62 89 GLU B CA 1
ATOM 2839 C C . GLU B 1 89 ? -23.578 15.375 16.125 1 95.62 89 GLU B C 1
ATOM 2841 O O . GLU B 1 89 ? -24.219 15.523 17.172 1 95.62 89 GLU B O 1
ATOM 2846 N N . LYS B 1 90 ? -22.891 14.336 15.836 1 95.56 90 LYS B N 1
ATOM 2847 C CA . LYS B 1 90 ? -22.859 13.195 16.734 1 95.56 90 LYS B CA 1
ATOM 2848 C C . LYS B 1 90 ? -21.938 13.461 17.922 1 95.56 90 LYS B C 1
ATOM 2850 O O . LYS B 1 90 ? -22.031 12.781 18.953 1 95.56 90 LYS B O 1
ATOM 2855 N N . GLY B 1 91 ? -21.031 14.391 17.766 1 94.81 91 GLY B N 1
ATOM 2856 C CA . GLY B 1 91 ? -20.062 14.672 18.812 1 94.81 91 GLY B CA 1
ATOM 2857 C C . GLY B 1 91 ? -19 13.602 18.938 1 94.81 91 GLY B C 1
ATOM 2858 O O . GLY B 1 91 ? -18.531 13.312 20.047 1 94.81 91 GLY B O 1
ATOM 2859 N N . GLU B 1 92 ? -18.797 12.922 17.828 1 96.38 92 GLU B N 1
ATOM 2860 C CA . GLU B 1 92 ? -17.781 11.867 17.797 1 96.38 92 GLU B CA 1
ATOM 2861 C C . GLU B 1 92 ? -16.875 12.008 16.578 1 96.38 92 GLU B C 1
ATOM 2863 O O . GLU B 1 92 ? -17.359 12.258 15.469 1 96.38 92 GLU B O 1
ATOM 2868 N N . GLU B 1 93 ? -15.625 11.953 16.891 1 96.31 93 GLU B N 1
ATOM 2869 C CA . GLU B 1 93 ? -14.68 11.922 15.773 1 96.31 93 GLU B CA 1
ATOM 2870 C C . GLU B 1 93 ? -14.789 10.609 15 1 96.31 93 GLU B C 1
ATOM 2872 O O . GLU B 1 93 ? -14.938 9.539 15.594 1 96.31 93 GLU B O 1
ATOM 2877 N N . LEU B 1 94 ? -14.789 10.711 13.727 1 94.94 94 LEU B N 1
ATOM 2878 C CA . LEU B 1 94 ? -14.984 9.562 12.852 1 94.94 94 LEU B CA 1
ATOM 2879 C C . LEU B 1 94 ? -13.711 9.273 12.055 1 94.94 94 LEU B C 1
ATOM 2881 O O . LEU B 1 94 ? -12.875 10.164 11.867 1 94.94 94 LEU B O 1
ATOM 2885 N N . SER B 1 95 ? -13.539 8 11.727 1 94.38 95 SER B N 1
ATOM 2886 C CA . SER B 1 95 ? -12.453 7.566 10.859 1 94.38 95 SER B CA 1
ATOM 2887 C C . SER B 1 95 ? -12.938 6.578 9.805 1 94.38 95 SER B C 1
ATOM 2889 O O . SER B 1 95 ? -13.766 5.715 10.094 1 94.38 95 SER B O 1
ATOM 2891 N N . LYS B 1 96 ? -12.539 6.828 8.594 1 90.94 96 LYS B N 1
ATOM 2892 C CA . LYS B 1 96 ? -12.812 5.91 7.492 1 90.94 96 LYS B CA 1
ATOM 2893 C C . LYS B 1 96 ? -11.547 5.613 6.691 1 90.94 96 LYS B C 1
ATOM 2895 O O . LYS B 1 96 ? -10.859 6.531 6.238 1 90.94 96 LYS B O 1
ATOM 2900 N N . ASP B 1 97 ? -11.25 4.359 6.512 1 85.62 97 ASP B N 1
ATOM 2901 C CA . ASP B 1 97 ? -10.016 3.945 5.855 1 85.62 97 ASP B CA 1
ATOM 2902 C C . ASP B 1 97 ? -10.18 3.91 4.34 1 85.62 97 ASP B C 1
ATOM 2904 O O . ASP B 1 97 ? -9.195 3.893 3.6 1 85.62 97 ASP B O 1
ATOM 2908 N N . HIS B 1 98 ? -11.375 3.904 3.982 1 85.06 98 HIS B N 1
ATOM 2909 C CA . HIS B 1 98 ? -11.609 3.707 2.557 1 85.06 98 HIS B CA 1
ATOM 2910 C C . HIS B 1 98 ? -12.82 4.5 2.084 1 85.06 98 HIS B C 1
ATOM 2912 O O . HIS B 1 98 ? -13.961 4.137 2.381 1 85.06 98 HIS B O 1
ATOM 2918 N N . ILE B 1 99 ? -12.5 5.547 1.437 1 83.88 99 ILE B N 1
ATOM 2919 C CA . ILE B 1 99 ? -13.516 6.336 0.749 1 83.88 99 ILE B CA 1
ATOM 2920 C C . ILE B 1 99 ? -13.18 6.422 -0.739 1 83.88 99 ILE B C 1
ATOM 2922 O O . ILE B 1 99 ? -12.133 6.938 -1.117 1 83.88 99 ILE B O 1
ATOM 2926 N N . GLU B 1 100 ? -14.086 5.957 -1.505 1 84.5 100 GLU B N 1
ATOM 2927 C CA . GLU B 1 100 ? -13.844 5.945 -2.945 1 84.5 100 GLU B CA 1
ATOM 2928 C C . GLU B 1 100 ? -14.641 7.047 -3.645 1 84.5 100 GLU B C 1
ATOM 2930 O O . GLU B 1 100 ? -15.797 7.305 -3.301 1 84.5 100 GLU B O 1
ATOM 2935 N N . TYR B 1 101 ? -13.906 7.754 -4.5 1 76.75 101 TYR B N 1
ATOM 2936 C CA . TYR B 1 101 ? -14.531 8.773 -5.332 1 76.75 101 TYR B CA 1
ATOM 2937 C C . TYR B 1 101 ? -14.094 8.633 -6.785 1 76.75 101 TYR B C 1
ATOM 2939 O O . TYR B 1 101 ? -12.977 8.203 -7.062 1 76.75 101 TYR B O 1
ATOM 2947 N N . VAL B 1 102 ? -15.062 8.781 -7.641 1 77 102 VAL B N 1
ATOM 2948 C CA . VAL B 1 102 ? -14.742 8.852 -9.062 1 77 102 VAL B CA 1
ATOM 2949 C C . VAL B 1 102 ? -14.82 10.297 -9.547 1 77 102 VAL B C 1
ATOM 2951 O O . VAL B 1 102 ? -15.883 10.914 -9.492 1 77 102 VAL B O 1
ATOM 2954 N N . TRP B 1 103 ? -13.648 10.805 -9.773 1 67.12 103 TRP B N 1
ATOM 2955 C CA . TRP B 1 103 ? -13.586 12.172 -10.289 1 67.12 103 TRP B CA 1
ATOM 2956 C C . TRP B 1 103 ? -12.992 12.203 -11.688 1 67.12 103 TRP B C 1
ATOM 2958 O O . TRP B 1 103 ? -11.875 11.727 -11.906 1 67.12 103 TRP B O 1
ATOM 2968 N N . GLU B 1 104 ? -13.703 12.836 -12.633 1 70.31 104 GLU B N 1
ATOM 2969 C CA . GLU B 1 104 ? -13.273 12.93 -14.023 1 70.31 104 GLU B CA 1
ATOM 2970 C C . GLU B 1 104 ? -12.867 11.562 -14.562 1 70.31 104 GLU B C 1
ATOM 2972 O O . GLU B 1 104 ? -11.82 11.43 -15.211 1 70.31 104 GLU B O 1
ATOM 2977 N N . GLY B 1 105 ? -13.578 10.57 -14.141 1 73.06 105 GLY B N 1
ATOM 2978 C CA . GLY B 1 105 ? -13.375 9.242 -14.695 1 73.06 105 GLY B CA 1
ATOM 2979 C C . GLY B 1 105 ? -12.281 8.461 -13.992 1 73.06 105 GLY B C 1
ATOM 2980 O O . GLY B 1 105 ? -12.023 7.301 -14.312 1 73.06 105 GLY B O 1
ATOM 2981 N N . LYS B 1 106 ? -11.633 9.117 -13.117 1 79.62 106 LYS B N 1
ATOM 2982 C CA . LYS B 1 106 ? -10.555 8.422 -12.414 1 79.62 106 LYS B CA 1
ATOM 2983 C C . LYS B 1 106 ? -10.977 8.055 -11 1 79.62 106 LYS B C 1
ATOM 2985 O O . LYS B 1 106 ? -11.578 8.867 -10.289 1 79.62 106 LYS B O 1
ATOM 2990 N N . ARG B 1 107 ? -10.766 6.773 -10.742 1 85.31 107 ARG B N 1
ATOM 2991 C CA . ARG B 1 107 ? -11.039 6.273 -9.398 1 85.31 107 ARG B CA 1
ATOM 2992 C C . ARG B 1 107 ? -9.984 6.754 -8.406 1 85.31 107 ARG B C 1
ATOM 2994 O O . ARG B 1 107 ? -8.781 6.625 -8.656 1 85.31 107 ARG B O 1
ATOM 3001 N N . ARG B 1 108 ? -10.477 7.383 -7.309 1 85.94 108 ARG B N 1
ATOM 3002 C CA . ARG B 1 108 ? -9.578 7.812 -6.238 1 85.94 108 ARG B CA 1
ATOM 3003 C C . ARG B 1 108 ? -10.031 7.266 -4.891 1 85.94 108 ARG B C 1
ATOM 3005 O O . ARG B 1 108 ? -11.234 7.164 -4.629 1 85.94 108 ARG B O 1
ATOM 3012 N N . VAL B 1 109 ? -9.07 6.887 -4.129 1 87.88 109 VAL B N 1
ATOM 3013 C CA . VAL B 1 109 ? -9.359 6.316 -2.816 1 87.88 109 VAL B CA 1
ATOM 3014 C C . VAL B 1 109 ? -8.719 7.172 -1.728 1 87.88 109 VAL B C 1
ATOM 3016 O O . VAL B 1 109 ? -7.555 7.562 -1.844 1 87.88 109 VAL B O 1
ATOM 3019 N N . PHE B 1 110 ? -9.492 7.445 -0.668 1 88.19 110 PHE B N 1
ATOM 3020 C CA . PHE B 1 110 ? -8.992 8.305 0.396 1 88.19 110 PHE B CA 1
ATOM 3021 C C . PHE B 1 110 ? -9.242 7.684 1.763 1 88.19 110 PHE B C 1
ATOM 3023 O O . PHE B 1 110 ? -10.211 6.938 1.94 1 88.19 110 PHE B O 1
ATOM 3030 N N . ASN B 1 111 ? -8.32 7.977 2.658 1 90.88 111 ASN B N 1
ATOM 3031 C CA . ASN B 1 111 ? -8.609 7.879 4.086 1 90.88 111 ASN B CA 1
ATOM 3032 C C . ASN B 1 111 ? -9.055 9.219 4.66 1 90.88 111 ASN B C 1
ATOM 3034 O O . ASN B 1 111 ? -8.586 10.273 4.223 1 90.88 111 ASN B O 1
ATOM 3038 N N . ALA B 1 112 ? -9.977 9.164 5.582 1 92.5 112 ALA B N 1
ATOM 3039 C CA . ALA B 1 112 ? -10.453 10.414 6.16 1 92.5 112 ALA B CA 1
ATOM 3040 C C . ALA B 1 112 ? -10.633 10.289 7.668 1 92.5 112 ALA B C 1
ATOM 3042 O O . ALA B 1 112 ? -11.055 9.234 8.164 1 92.5 112 ALA B O 1
ATOM 3043 N N . GLN B 1 113 ? -10.328 11.273 8.367 1 95.25 113 GLN B N 1
ATOM 3044 C CA . GLN B 1 113 ? -10.523 11.359 9.812 1 95.25 113 GLN B CA 1
ATOM 3045 C C . GLN B 1 113 ? -10.984 12.758 10.219 1 95.25 113 GLN B C 1
ATOM 3047 O O . GLN B 1 113 ? -10.5 13.758 9.68 1 95.25 113 GLN B O 1
ATOM 3052 N N . THR B 1 114 ? -11.953 12.805 11.109 1 96.94 114 THR B N 1
ATOM 3053 C CA . THR B 1 114 ? -12.391 14.094 11.641 1 96.94 114 THR B CA 1
ATOM 3054 C C . THR B 1 114 ? -11.781 14.344 13.016 1 96.94 114 THR B C 1
ATOM 3056 O O . THR B 1 114 ? -11.492 13.406 13.75 1 96.94 114 THR B O 1
ATOM 3059 N N . LYS B 1 115 ? -11.516 15.547 13.305 1 96.69 115 LYS B N 1
ATOM 3060 C CA . LYS B 1 115 ? -10.961 15.977 14.586 1 96.69 115 LYS B CA 1
ATOM 3061 C C . LYS B 1 115 ? -11.695 17.203 15.117 1 96.69 115 LYS B C 1
ATOM 3063 O O . LYS B 1 115 ? -12.062 18.094 14.352 1 96.69 115 LYS B O 1
ATOM 3068 N N . PHE B 1 116 ? -11.812 17.219 16.375 1 96.75 116 PHE B N 1
ATOM 3069 C CA . PHE B 1 116 ? -12.438 18.375 17.016 1 96.75 116 PHE B CA 1
ATOM 3070 C C . PHE B 1 116 ? -11.383 19.359 17.5 1 96.75 116 PHE B C 1
ATOM 3072 O O . PHE B 1 116 ? -10.258 18.969 17.797 1 96.75 116 PHE B O 1
ATOM 3079 N N . LEU B 1 117 ? -11.703 20.594 17.469 1 95.12 117 LEU B N 1
ATOM 3080 C CA . LEU B 1 117 ? -10.844 21.672 17.953 1 95.12 117 LEU B CA 1
ATOM 3081 C C . LEU B 1 117 ? -11.453 22.328 19.188 1 95.12 117 LEU B C 1
ATOM 3083 O O . LEU B 1 117 ? -12.664 22.562 19.234 1 95.12 117 LEU B O 1
ATOM 3087 N N . TYR B 1 118 ? -10.609 22.594 20.156 1 92.62 118 TYR B N 1
ATOM 3088 C CA . TYR B 1 118 ? -11.109 23.109 21.422 1 92.62 118 TYR B CA 1
ATOM 3089 C C . TYR B 1 118 ? -10.336 24.344 21.844 1 92.62 118 TYR B C 1
ATOM 3091 O O . TYR B 1 118 ? -9.172 24.516 21.484 1 92.62 118 TYR B O 1
ATOM 3099 N N . GLU B 1 119 ? -10.953 25.234 22.469 1 88.69 119 GLU B N 1
ATOM 3100 C CA . GLU B 1 119 ? -10.367 26.359 23.188 1 88.69 119 GLU B CA 1
ATOM 3101 C C . GLU B 1 119 ? -10.984 26.516 24.578 1 88.69 119 GLU B C 1
ATOM 3103 O O . GLU B 1 119 ? -12.203 26.672 24.703 1 88.69 119 GLU B O 1
ATOM 3108 N N . ASP B 1 120 ? -10.141 26.469 25.594 1 85.31 120 ASP B N 1
ATOM 3109 C CA . ASP B 1 120 ? -10.594 26.594 26.969 1 85.31 120 ASP B CA 1
ATOM 3110 C C . ASP B 1 120 ? -11.719 25.609 27.281 1 85.31 120 ASP B C 1
ATOM 3112 O O . ASP B 1 120 ? -12.758 26 27.812 1 85.31 120 ASP B O 1
ATOM 3116 N N . GLY B 1 121 ? -11.633 24.375 26.75 1 85.81 121 GLY B N 1
ATOM 3117 C CA . GLY B 1 121 ? -12.555 23.281 27.047 1 85.81 121 GLY B CA 1
ATOM 3118 C C . GLY B 1 121 ? -13.805 23.312 26.188 1 85.81 121 GLY B C 1
ATOM 3119 O O . GLY B 1 121 ? -14.648 22.406 26.281 1 85.81 121 GLY B O 1
ATOM 3120 N N . LYS B 1 122 ? -13.922 24.312 25.438 1 91 122 LYS B N 1
ATOM 3121 C CA . LYS B 1 122 ? -15.086 24.406 24.562 1 91 122 LYS B CA 1
ATOM 3122 C C . LYS B 1 122 ? -14.711 24.109 23.109 1 91 122 LYS B C 1
ATOM 3124 O O . LYS B 1 122 ? -13.656 24.531 22.625 1 91 122 LYS B O 1
ATOM 3129 N N . ARG B 1 123 ? -15.609 23.375 22.5 1 93.75 123 ARG B N 1
ATOM 3130 C CA . ARG B 1 123 ? -15.383 23.062 21.094 1 93.75 123 ARG B CA 1
ATOM 3131 C C . ARG B 1 123 ? -15.578 24.297 20.219 1 93.75 123 ARG B C 1
ATOM 3133 O O . ARG B 1 123 ? -16.641 24.922 20.25 1 93.75 123 ARG B O 1
ATOM 3140 N N . ILE B 1 124 ? -14.594 24.641 19.438 1 93.12 124 ILE B N 1
ATOM 3141 C CA . ILE B 1 124 ? -14.672 25.844 18.625 1 93.12 124 ILE B CA 1
ATOM 3142 C C . ILE B 1 124 ? -14.773 25.484 17.156 1 93.12 124 ILE B C 1
ATOM 3144 O O . ILE B 1 124 ? -14.914 26.359 16.297 1 93.12 124 ILE B O 1
ATOM 3148 N N . GLY B 1 125 ? -14.664 24.172 16.844 1 95.88 125 GLY B N 1
ATOM 3149 C CA . GLY B 1 125 ? -14.773 23.734 15.453 1 95.88 125 GLY B CA 1
ATOM 3150 C C . GLY B 1 125 ? -14.297 22.312 15.234 1 95.88 125 GLY B C 1
ATOM 3151 O O . GLY B 1 125 ? -14.211 21.531 16.172 1 95.88 125 GLY B O 1
ATOM 3152 N N . GLY B 1 126 ? -14.219 21.969 13.992 1 96.94 126 GLY B N 1
ATOM 3153 C CA . GLY B 1 126 ? -13.742 20.656 13.578 1 96.94 126 GLY B CA 1
ATOM 3154 C C . GLY B 1 126 ? -13.133 20.656 12.188 1 96.94 126 GLY B C 1
ATOM 3155 O O . GLY B 1 126 ? -13.266 21.641 11.445 1 96.94 126 GLY B O 1
ATOM 3156 N N . LEU B 1 127 ? -12.383 19.625 11.984 1 97.5 127 LEU B N 1
ATOM 3157 C CA . LEU B 1 127 ? -11.789 19.5 10.656 1 97.5 127 LEU B CA 1
ATOM 3158 C C . LEU B 1 127 ? -11.812 18.062 10.18 1 97.5 127 LEU B C 1
ATOM 3160 O O . LEU B 1 127 ? -12.016 17.141 10.977 1 97.5 127 LEU B O 1
ATOM 3164 N N . VAL B 1 128 ? -11.805 17.875 8.906 1 96.75 128 VAL B N 1
ATOM 3165 C CA . VAL B 1 128 ? -11.586 16.578 8.297 1 96.75 128 VAL B CA 1
ATOM 3166 C C . VAL B 1 128 ? -10.266 16.578 7.527 1 96.75 128 VAL B C 1
ATOM 3168 O O . VAL B 1 128 ? -9.914 17.562 6.891 1 96.75 128 VAL B O 1
ATOM 3171 N N . GLU B 1 129 ? -9.516 15.586 7.75 1 95.62 129 GLU B N 1
ATOM 3172 C CA . GLU B 1 129 ? -8.281 15.328 7.02 1 95.62 129 GLU B CA 1
ATOM 3173 C C . GLU B 1 129 ? -8.43 14.148 6.066 1 95.62 129 GLU B C 1
ATOM 3175 O O . GLU B 1 129 ? -8.914 13.086 6.461 1 95.62 129 GLU B O 1
ATOM 3180 N N . PHE B 1 130 ? -8 14.422 4.781 1 91.5 130 PHE B N 1
ATOM 3181 C CA . PHE B 1 130 ? -8.062 13.398 3.742 1 91.5 130 PHE B CA 1
ATOM 3182 C C . PHE B 1 130 ? -6.66 13.031 3.264 1 91.5 130 PHE B C 1
ATOM 3184 O O . PHE B 1 130 ? -5.852 13.906 2.965 1 91.5 130 PHE B O 1
ATOM 3191 N N . MET B 1 131 ? -6.43 11.797 3.199 1 89.31 131 MET B N 1
ATOM 3192 C CA . MET B 1 131 ? -5.188 11.312 2.607 1 89.31 131 MET B CA 1
ATOM 3193 C C . MET B 1 131 ? -5.473 10.445 1.386 1 89.31 131 MET B C 1
ATOM 3195 O O . MET B 1 131 ? -6.266 9.5 1.457 1 89.31 131 MET B O 1
ATOM 3199 N N . GLU B 1 132 ? -4.863 10.789 0.314 1 86.88 132 GLU B N 1
ATOM 3200 C CA . GLU B 1 132 ? -5.031 9.969 -0.881 1 86.88 132 GLU B CA 1
ATOM 3201 C C . GLU B 1 132 ? -4.156 8.719 -0.818 1 86.88 132 GLU B C 1
ATOM 3203 O O . GLU B 1 132 ? -2.943 8.812 -0.62 1 86.88 132 GLU B O 1
ATOM 3208 N N . VAL B 1 133 ? -4.852 7.602 -0.983 1 88.5 133 VAL B N 1
ATOM 3209 C CA . VAL B 1 133 ? -4.109 6.348 -0.929 1 88.5 133 VAL B CA 1
ATOM 3210 C C . VAL B 1 133 ? -4.348 5.551 -2.211 1 88.5 133 VAL B C 1
ATOM 3212 O O . VAL B 1 133 ? -4.223 4.324 -2.217 1 88.5 133 VAL B O 1
ATOM 3215 N N . THR B 1 134 ? -4.648 6.195 -3.252 1 88.81 134 THR B N 1
ATOM 3216 C CA . THR B 1 134 ? -5.016 5.559 -4.512 1 88.81 134 THR B CA 1
ATOM 3217 C C . THR B 1 134 ? -3.904 4.629 -4.988 1 88.81 134 THR B C 1
ATOM 3219 O O . THR B 1 134 ? -4.152 3.457 -5.281 1 88.81 134 THR B O 1
ATOM 3222 N N . ASN B 1 135 ? -2.672 5.09 -4.992 1 86.94 135 ASN B N 1
ATOM 3223 C CA . ASN B 1 135 ? -1.559 4.312 -5.531 1 86.94 135 ASN B CA 1
ATOM 3224 C C . ASN B 1 135 ? -1.307 3.053 -4.711 1 86.94 135 ASN B C 1
ATOM 3226 O O . ASN B 1 135 ? -1.042 1.986 -5.27 1 86.94 135 ASN B O 1
ATOM 3230 N N . PHE B 1 136 ? -1.437 3.242 -3.441 1 85.38 136 PHE B N 1
ATOM 3231 C CA . PHE B 1 136 ? -1.232 2.098 -2.564 1 85.38 136 PHE B CA 1
ATOM 3232 C C . PHE B 1 136 ? -2.301 1.036 -2.801 1 85.38 136 PHE B C 1
ATOM 3234 O O . PHE B 1 136 ? -1.988 -0.15 -2.928 1 85.38 136 PHE B O 1
ATOM 3241 N N . VAL B 1 137 ? -3.502 1.439 -2.936 1 87.38 137 VAL B N 1
ATOM 3242 C CA . VAL B 1 137 ? -4.633 0.535 -3.121 1 87.38 137 VAL B CA 1
ATOM 3243 C C . VAL B 1 137 ? -4.539 -0.137 -4.488 1 87.38 137 VAL B C 1
ATOM 3245 O O . VAL B 1 137 ? -4.707 -1.353 -4.602 1 87.38 137 VAL B O 1
ATOM 3248 N N . GLU B 1 138 ? -4.293 0.622 -5.465 1 87.06 138 GLU B N 1
ATOM 3249 C CA . GLU B 1 138 ? -4.18 0.081 -6.816 1 87.06 138 GLU B CA 1
ATOM 3250 C C . GLU B 1 138 ? -3.051 -0.938 -6.91 1 87.06 138 GLU B C 1
ATOM 3252 O O . GLU B 1 138 ? -3.193 -1.974 -7.566 1 87.06 138 GLU B O 1
ATOM 3257 N N . ASN B 1 139 ? -1.947 -0.638 -6.289 1 87.5 139 ASN B N 1
ATOM 3258 C CA . ASN B 1 139 ? -0.831 -1.576 -6.297 1 87.5 139 ASN B CA 1
ATOM 3259 C C . ASN B 1 139 ? -1.185 -2.873 -5.574 1 87.5 139 ASN B C 1
ATOM 3261 O O . ASN B 1 139 ? -0.853 -3.961 -6.047 1 87.5 139 ASN B O 1
ATOM 3265 N N . GLU B 1 140 ? -1.788 -2.703 -4.512 1 84.44 140 GLU B N 1
ATOM 3266 C CA . GLU B 1 140 ? -2.232 -3.883 -3.775 1 84.44 140 GLU B CA 1
ATOM 3267 C C . GLU B 1 140 ? -3.182 -4.734 -4.613 1 84.44 140 GLU B C 1
ATOM 3269 O O . GLU B 1 140 ? -3.057 -5.961 -4.652 1 84.44 140 GLU B O 1
ATOM 3274 N N . GLU B 1 141 ? -4.086 -4.09 -5.203 1 82.25 141 GLU B N 1
ATOM 3275 C CA . GLU B 1 141 ? -5.043 -4.789 -6.055 1 82.25 141 GLU B CA 1
ATOM 3276 C C . GLU B 1 141 ? -4.336 -5.516 -7.199 1 82.25 141 GLU B C 1
ATOM 3278 O O . GLU B 1 141 ? -4.699 -6.641 -7.543 1 82.25 141 GLU B O 1
ATOM 3283 N N . LYS B 1 142 ? -3.396 -4.906 -7.762 1 81.38 142 LYS B N 1
ATOM 3284 C CA . LYS B 1 142 ? -2.617 -5.508 -8.836 1 81.38 142 LYS B CA 1
ATOM 3285 C C . LYS B 1 142 ? -1.874 -6.75 -8.352 1 81.38 142 LYS B C 1
ATOM 3287 O O . LYS B 1 142 ? -1.892 -7.789 -9.016 1 81.38 142 LYS B O 1
ATOM 3292 N N . LEU B 1 143 ? -1.237 -6.578 -7.234 1 79.88 143 LEU B N 1
ATOM 3293 C CA . LEU B 1 143 ? -0.493 -7.699 -6.668 1 79.88 143 LEU B CA 1
ATOM 3294 C C . LEU B 1 143 ? -1.428 -8.852 -6.328 1 79.88 143 LEU B C 1
ATOM 3296 O O . LEU B 1 143 ? -1.098 -10.016 -6.57 1 79.88 143 LEU B O 1
ATOM 3300 N N . GLU B 1 144 ? -2.549 -8.5 -5.828 1 77.25 144 GLU B N 1
ATOM 3301 C CA . GLU B 1 144 ? -3.545 -9.523 -5.512 1 77.25 144 GLU B CA 1
ATOM 3302 C C . GLU B 1 144 ? -4.02 -10.242 -6.77 1 77.25 144 GLU B C 1
ATOM 3304 O O . GLU B 1 144 ? -4.219 -11.461 -6.754 1 77.25 144 GLU B O 1
ATOM 3309 N N . GLN B 1 145 ? -4.215 -9.5 -7.762 1 72.75 145 GLN B N 1
ATOM 3310 C CA . GLN B 1 145 ? -4.617 -10.094 -9.031 1 72.75 145 GLN B CA 1
ATOM 3311 C C . GLN B 1 145 ? -3.551 -11.062 -9.547 1 72.75 145 GLN B C 1
ATOM 3313 O O . GLN B 1 145 ? -3.873 -12.125 -10.07 1 72.75 145 GLN B O 1
ATOM 3318 N N . ILE B 1 146 ? -2.363 -10.625 -9.438 1 67.38 146 ILE B N 1
ATOM 3319 C CA . ILE B 1 146 ? -1.26 -11.477 -9.859 1 67.38 146 ILE B CA 1
ATOM 3320 C C . ILE B 1 146 ? -1.29 -12.789 -9.078 1 67.38 146 ILE B C 1
ATOM 3322 O O . ILE B 1 146 ? -1.123 -13.867 -9.648 1 67.38 146 ILE B O 1
ATOM 3326 N N . ILE B 1 147 ? -1.504 -12.648 -7.844 1 68.44 147 ILE B N 1
ATOM 3327 C CA . ILE B 1 147 ? -1.579 -13.82 -6.984 1 68.44 147 ILE B CA 1
ATOM 3328 C C . ILE B 1 147 ? -2.725 -14.719 -7.438 1 68.44 147 ILE B C 1
ATOM 3330 O O . ILE B 1 147 ? -2.555 -15.938 -7.559 1 68.44 147 ILE B O 1
ATOM 3334 N N . ASP B 1 148 ? -3.822 -14.094 -7.688 1 63.59 148 ASP B N 1
ATOM 3335 C CA . ASP B 1 148 ? -4.98 -14.852 -8.156 1 63.59 148 ASP B CA 1
ATOM 3336 C C . ASP B 1 148 ? -4.66 -15.594 -9.445 1 63.59 148 ASP B C 1
ATOM 3338 O O . ASP B 1 148 ? -5.016 -16.766 -9.602 1 63.59 148 ASP B O 1
ATOM 3342 N N . ASP B 1 149 ? -4.039 -14.922 -10.312 1 62.06 149 ASP B N 1
ATOM 3343 C CA . ASP B 1 149 ? -3.684 -15.5 -11.602 1 62.06 149 ASP B CA 1
ATOM 3344 C C . ASP B 1 149 ? -2.719 -16.672 -11.43 1 62.06 149 ASP B C 1
ATOM 3346 O O . ASP B 1 149 ? -2.842 -17.688 -12.117 1 62.06 149 ASP B O 1
ATOM 3350 N N . LEU B 1 150 ? -1.827 -16.438 -10.555 1 62.06 150 LEU B N 1
ATOM 3351 C CA . LEU B 1 150 ? -0.813 -17.453 -10.336 1 62.06 150 LEU B CA 1
ATOM 3352 C C . LEU B 1 150 ? -1.407 -18.672 -9.625 1 62.06 150 LEU B C 1
ATOM 3354 O O . LEU B 1 150 ? -0.951 -19.797 -9.828 1 62.06 150 LEU B O 1
ATOM 3358 N N . THR B 1 151 ? -2.295 -18.375 -8.828 1 58.06 151 THR B N 1
ATOM 3359 C CA . THR B 1 151 ? -2.938 -19.453 -8.086 1 58.06 151 THR B CA 1
ATOM 3360 C C . THR B 1 151 ? -3.822 -20.297 -9 1 58.06 151 THR B C 1
ATOM 3362 O O . THR B 1 151 ? -3.959 -21.5 -8.805 1 58.06 151 THR B O 1
ATOM 3365 N N . ALA B 1 152 ? -4.496 -19.625 -9.898 1 53.88 152 ALA B N 1
ATOM 3366 C CA . ALA B 1 152 ? -5.359 -20.359 -10.82 1 53.88 152 ALA B CA 1
ATOM 3367 C C . ALA B 1 152 ? -4.535 -21.094 -11.883 1 53.88 152 ALA B C 1
ATOM 3369 O O . ALA B 1 152 ? -5.074 -21.516 -12.906 1 53.88 152 ALA B O 1
ATOM 3370 N N . ASN B 1 153 ? -3.314 -21.266 -11.711 1 61.53 153 ASN B N 1
ATOM 3371 C CA . ASN B 1 153 ? -2.479 -21.828 -12.773 1 61.53 153 ASN B CA 1
ATOM 3372 C C . ASN B 1 153 ? -2.646 -23.344 -12.883 1 61.53 153 ASN B C 1
ATOM 3374 O O . ASN B 1 153 ? -2.123 -24.094 -12.055 1 61.53 153 ASN B O 1
ATOM 3378 N N . ILE B 1 154 ? -3.744 -23.656 -13.68 1 67.44 154 ILE B N 1
ATOM 3379 C CA . ILE B 1 154 ? -3.824 -25.047 -14.094 1 67.44 154 ILE B CA 1
ATOM 3380 C C . ILE B 1 154 ? -2.619 -25.391 -14.969 1 67.44 154 ILE B C 1
ATOM 3382 O O . ILE B 1 154 ? -2.328 -24.703 -15.945 1 67.44 154 ILE B O 1
ATOM 3386 N N . ILE B 1 155 ? -1.855 -26.266 -14.531 1 66.69 155 ILE B N 1
ATOM 3387 C CA . ILE B 1 155 ? -0.683 -26.719 -15.266 1 66.69 155 ILE B CA 1
ATOM 3388 C C . ILE B 1 155 ? -1.045 -27.953 -16.109 1 66.69 155 ILE B C 1
ATOM 3390 O O . ILE B 1 155 ? -1.332 -29.016 -15.57 1 66.69 155 ILE B O 1
ATOM 3394 N N . PRO B 1 156 ? -1.12 -27.703 -17.391 1 63.44 156 PRO B N 1
ATOM 3395 C CA . PRO B 1 156 ? -1.362 -28.891 -18.219 1 63.44 156 PRO B CA 1
ATOM 3396 C C . PRO B 1 156 ? -0.209 -29.891 -18.156 1 63.44 156 PRO B C 1
ATOM 3398 O O . PRO B 1 156 ? 0.942 -29.516 -18.406 1 63.44 156 PRO B O 1
ATOM 3401 N N . VAL B 1 157 ? -0.45 -31.047 -17.734 1 65.62 157 VAL B N 1
ATOM 3402 C CA . VAL B 1 157 ? 0.613 -32.031 -17.562 1 65.62 157 VAL B CA 1
ATOM 3403 C C . VAL B 1 157 ? 0.542 -33.062 -18.672 1 65.62 157 VAL B C 1
ATOM 3405 O O . VAL B 1 157 ? 1.559 -33.656 -19.047 1 65.62 157 VAL B O 1
ATOM 3408 N N . MET B 1 158 ? -0.634 -33.406 -19.109 1 65.25 158 MET B N 1
ATOM 3409 C CA . MET B 1 158 ? -0.849 -34.375 -20.219 1 65.25 158 MET B CA 1
ATOM 3410 C C . MET B 1 158 ? -2.059 -33.969 -21.047 1 65.25 158 MET B C 1
ATOM 3412 O O . MET B 1 158 ? -2.764 -33 -20.703 1 65.25 158 MET B O 1
ATOM 3416 N N . ASP B 1 159 ? -2.105 -34.656 -22.234 1 67.31 159 ASP B N 1
ATOM 3417 C CA . ASP B 1 159 ? -3.266 -34.344 -23.062 1 67.31 159 ASP B CA 1
ATOM 3418 C C . ASP B 1 159 ? -4.551 -34.375 -22.234 1 67.31 159 ASP B C 1
ATOM 3420 O O . ASP B 1 159 ? -4.879 -35.375 -21.609 1 67.31 159 ASP B O 1
ATOM 3424 N N . SER B 1 160 ? -5.215 -33.25 -22.109 1 75.94 160 SER B N 1
ATOM 3425 C CA . SER B 1 160 ? -6.523 -33.062 -21.5 1 75.94 160 SER B CA 1
ATOM 3426 C C . SER B 1 160 ? -6.449 -33.25 -19.984 1 75.94 160 SER B C 1
ATOM 3428 O O . SER B 1 160 ? -7.457 -33.531 -19.328 1 75.94 160 SER B O 1
ATOM 3430 N N . VAL B 1 161 ? -5.207 -33.375 -19.469 1 76.94 161 VAL B N 1
ATOM 3431 C CA . VAL B 1 161 ? -5.043 -33.5 -18.016 1 76.94 161 VAL B CA 1
ATOM 3432 C C . VAL B 1 161 ? -4.324 -32.25 -17.469 1 76.94 161 VAL B C 1
ATOM 3434 O O . VAL B 1 161 ? -3.277 -31.859 -18 1 76.94 161 VAL B O 1
ATOM 3437 N N . GLY B 1 162 ? -4.93 -31.609 -16.484 1 78.94 162 GLY B N 1
ATOM 3438 C CA . GLY B 1 162 ? -4.328 -30.453 -15.836 1 78.94 162 GLY B CA 1
ATOM 3439 C C . GLY B 1 162 ? -4.219 -30.594 -14.328 1 78.94 162 GLY B C 1
ATOM 3440 O O . GLY B 1 162 ? -4.926 -31.406 -13.727 1 78.94 162 GLY B O 1
ATOM 3441 N N . VAL B 1 163 ? -3.207 -29.922 -13.766 1 76.38 163 VAL B N 1
ATOM 3442 C CA . VAL B 1 163 ? -3.021 -29.906 -12.32 1 76.38 163 VAL B CA 1
ATOM 3443 C C . VAL B 1 163 ? -3.238 -28.484 -11.781 1 76.38 163 VAL B C 1
ATOM 3445 O O . VAL B 1 163 ? -2.777 -27.516 -12.383 1 76.38 163 VAL B O 1
ATOM 3448 N N . LEU B 1 164 ? -4.051 -28.406 -10.812 1 77.94 164 LEU B N 1
ATOM 3449 C CA . LEU B 1 164 ? -4.297 -27.156 -10.102 1 77.94 164 LEU B CA 1
ATOM 3450 C C . LEU B 1 164 ? -3.695 -27.203 -8.703 1 77.94 164 LEU B C 1
ATOM 3452 O O . LEU B 1 164 ? -4.27 -27.812 -7.793 1 77.94 164 LEU B O 1
ATOM 3456 N N . PRO B 1 165 ? -2.588 -26.609 -8.586 1 68.56 165 PRO B N 1
ATOM 3457 C CA . PRO B 1 165 ? -2.037 -26.531 -7.234 1 68.56 165 PRO B CA 1
ATOM 3458 C C . PRO B 1 165 ? -2.783 -25.547 -6.344 1 68.56 165 PRO B C 1
ATOM 3460 O O . PRO B 1 165 ? -3.098 -24.438 -6.781 1 68.56 165 PRO B O 1
ATOM 3463 N N . LEU B 1 166 ? -3.227 -26.062 -5.176 1 69.12 166 LEU B N 1
ATOM 3464 C CA . LEU B 1 166 ? -3.887 -25.156 -4.238 1 69.12 166 LEU B CA 1
ATOM 3465 C C . LEU B 1 166 ? -2.898 -24.625 -3.203 1 69.12 166 LEU B C 1
ATOM 3467 O O . LEU B 1 166 ? -2.055 -25.375 -2.705 1 69.12 166 LEU B O 1
ATOM 3471 N N . HIS B 1 167 ? -2.885 -23.359 -3.188 1 60.44 167 HIS B N 1
ATOM 3472 C CA . HIS B 1 167 ? -2.01 -22.734 -2.201 1 60.44 167 HIS B CA 1
ATOM 3473 C C . HIS B 1 167 ? -2.812 -21.938 -1.184 1 60.44 167 HIS B C 1
ATOM 3475 O O . HIS B 1 167 ? -3.879 -21.406 -1.507 1 60.44 167 HIS B O 1
ATOM 3481 N N . PRO B 1 168 ? -2.387 -22.141 0.108 1 53.28 168 PRO B N 1
ATOM 3482 C CA . PRO B 1 168 ? -3.072 -21.312 1.104 1 53.28 168 PRO B CA 1
ATOM 3483 C C . PRO B 1 168 ? -3.027 -19.828 0.768 1 53.28 168 PRO B C 1
ATOM 3485 O O . PRO B 1 168 ? -2.043 -19.344 0.201 1 53.28 168 PRO B O 1
ATOM 3488 N N . ALA B 1 169 ? -4.262 -19.234 0.417 1 49.03 169 ALA B N 1
ATOM 3489 C CA . ALA B 1 169 ? -4.289 -17.812 0.125 1 49.03 169 ALA B CA 1
ATOM 3490 C C . ALA B 1 169 ? -3.488 -17.016 1.156 1 49.03 169 ALA B C 1
ATOM 3492 O O . ALA B 1 169 ? -3.133 -17.547 2.213 1 49.03 169 ALA B O 1
ATOM 3493 N N . SER B 1 170 ? -3.414 -15.734 0.915 1 43.75 170 SER B N 1
ATOM 3494 C CA . SER B 1 170 ? -2.758 -14.656 1.646 1 43.75 170 SER B CA 1
ATOM 3495 C C . SER B 1 170 ? -3.162 -14.656 3.117 1 43.75 170 SER B C 1
ATOM 3497 O O . SER B 1 170 ? -4.32 -14.922 3.447 1 43.75 170 SER B O 1
ATOM 3499 N N . GLY B 1 171 ? -2.283 -14.586 4.164 1 42.31 171 GLY B N 1
ATOM 3500 C CA . GLY B 1 171 ? -2.24 -14.328 5.598 1 42.31 171 GLY B CA 1
ATOM 3501 C C . GLY B 1 171 ? -3.271 -15.133 6.375 1 42.31 171 GLY B C 1
ATOM 3502 O O . GLY B 1 171 ? -3.102 -15.375 7.57 1 42.31 171 GLY B O 1
ATOM 3503 N N . LYS B 1 172 ? -4.492 -14.992 6.035 1 41.59 172 LYS B N 1
ATOM 3504 C CA . LYS B 1 172 ? -5.441 -15.477 7.035 1 41.59 172 LYS B CA 1
ATOM 3505 C C . LYS B 1 172 ? -5.723 -16.969 6.855 1 41.59 172 LYS B C 1
ATOM 3507 O O . LYS B 1 172 ? -6.738 -17.469 7.332 1 41.59 172 LYS B O 1
ATOM 3512 N N . GLY B 1 173 ? -4.922 -17.594 6.258 1 43.97 173 GLY B N 1
ATOM 3513 C CA . GLY B 1 173 ? -5.137 -19.031 6.258 1 43.97 173 GLY B CA 1
ATOM 3514 C C . GLY B 1 173 ? -6.188 -19.484 5.258 1 43.97 173 GLY B C 1
ATOM 3515 O O . GLY B 1 173 ? -6.527 -20.656 5.195 1 43.97 173 GLY B O 1
ATOM 3516 N N . ASN B 1 174 ? -6.715 -18.562 4.656 1 47.28 174 ASN B N 1
ATOM 3517 C CA . ASN B 1 174 ? -7.824 -19 3.812 1 47.28 174 ASN B CA 1
ATOM 3518 C C . ASN B 1 174 ? -7.352 -19.359 2.408 1 47.28 174 ASN B C 1
ATOM 3520 O O . ASN B 1 174 ? -6.445 -18.719 1.869 1 47.28 174 ASN B O 1
ATOM 3524 N N . VAL B 1 175 ? -7.445 -20.562 2.082 1 53.34 175 VAL B N 1
ATOM 3525 C CA . VAL B 1 175 ? -7.23 -21.031 0.718 1 53.34 175 VAL B CA 1
ATOM 3526 C C . VAL B 1 175 ? -8.258 -20.391 -0.218 1 53.34 175 VAL B C 1
ATOM 3528 O O . VAL B 1 175 ? -9.453 -20.391 0.074 1 53.34 175 VAL B O 1
ATOM 3531 N N . SER B 1 176 ? -7.859 -19.391 -1.112 1 54.88 176 SER B N 1
ATOM 3532 C CA . SER B 1 176 ? -8.883 -18.859 -2.016 1 54.88 176 SER B CA 1
ATOM 3533 C C . SER B 1 176 ? -8.602 -19.266 -3.459 1 54.88 176 SER B C 1
ATOM 3535 O O . SER B 1 176 ? -7.441 -19.312 -3.881 1 54.88 176 SER B O 1
ATOM 3537 N N . PHE B 1 177 ? -9.422 -20.094 -4.027 1 59 177 PHE B N 1
ATOM 3538 C CA . PHE B 1 177 ? -9.383 -20.328 -5.469 1 59 177 PHE B CA 1
ATOM 3539 C C . PHE B 1 177 ? -10.625 -19.734 -6.137 1 59 177 PHE B C 1
ATOM 3541 O O . PHE B 1 177 ? -11.68 -19.625 -5.508 1 59 177 PHE B O 1
ATOM 3548 N N . ASN B 1 178 ? -10.234 -19.141 -7.199 1 63.47 178 ASN B N 1
ATOM 3549 C CA . ASN B 1 178 ? -11.32 -18.594 -7.996 1 63.47 178 ASN B CA 1
ATOM 3550 C C . ASN B 1 178 ? -11.977 -19.656 -8.867 1 63.47 178 ASN B C 1
ATOM 3552 O O . ASN B 1 178 ? -11.422 -20.062 -9.891 1 63.47 178 ASN B O 1
ATOM 3556 N N . THR B 1 179 ? -13.148 -20.016 -8.453 1 69.5 179 THR B N 1
ATOM 3557 C CA . THR B 1 179 ? -13.859 -21.094 -9.125 1 69.5 179 THR B CA 1
ATOM 3558 C C . THR B 1 179 ? -14.094 -20.75 -10.594 1 69.5 179 THR B C 1
ATOM 3560 O O . THR B 1 179 ? -13.82 -21.562 -11.477 1 69.5 179 THR B O 1
ATOM 3563 N N . ASP B 1 180 ? -14.469 -19.516 -10.742 1 71.5 180 ASP B N 1
ATOM 3564 C CA . ASP B 1 180 ? -14.797 -19.109 -12.109 1 71.5 180 ASP B CA 1
ATOM 3565 C C . ASP B 1 180 ? -13.555 -19.125 -13 1 71.5 180 ASP B C 1
ATOM 3567 O O . ASP B 1 180 ? -13.617 -19.594 -14.141 1 71.5 180 ASP B O 1
ATOM 3571 N N . GLN B 1 181 ? -12.609 -18.766 -12.43 1 73.19 181 GLN B N 1
ATOM 3572 C CA . GLN B 1 181 ? -11.375 -18.719 -13.211 1 73.19 181 GLN B CA 1
ATOM 3573 C C . GLN B 1 181 ? -10.875 -20.141 -13.516 1 73.19 181 GLN B C 1
ATOM 3575 O O . GLN B 1 181 ? -10.438 -20.406 -14.633 1 73.19 181 GLN B O 1
ATOM 3580 N N . THR B 1 182 ? -10.977 -20.938 -12.578 1 75.5 182 THR B N 1
ATOM 3581 C CA . THR B 1 182 ? -10.539 -22.312 -12.766 1 75.5 182 THR B CA 1
ATOM 3582 C C . THR B 1 182 ? -11.391 -23.016 -13.812 1 75.5 182 THR B C 1
ATOM 3584 O O . THR B 1 182 ? -10.867 -23.75 -14.664 1 75.5 182 THR B O 1
ATOM 3587 N N . LEU B 1 183 ? -12.633 -22.719 -13.68 1 76.88 183 LEU B N 1
ATOM 3588 C CA . LEU B 1 183 ? -13.562 -23.312 -14.641 1 76.88 183 LEU B CA 1
ATOM 3589 C C . LEU B 1 183 ? -13.25 -22.828 -16.062 1 76.88 183 LEU B C 1
ATOM 3591 O O . LEU B 1 183 ? -13.141 -23.641 -16.984 1 76.88 183 LEU B O 1
ATOM 3595 N N . GLY B 1 184 ? -13.172 -21.594 -16.156 1 76.12 184 GLY B N 1
ATOM 3596 C CA . GLY B 1 184 ? -12.852 -21.016 -17.469 1 76.12 184 GLY B CA 1
ATOM 3597 C C . GLY B 1 184 ? -11.57 -21.578 -18.062 1 76.12 184 GLY B C 1
ATOM 3598 O O . GLY B 1 184 ? -11.531 -21.938 -19.234 1 76.12 184 GLY B O 1
ATOM 3599 N N . LYS B 1 185 ? -10.648 -21.672 -17.281 1 75.44 185 LYS B N 1
ATOM 3600 C CA . LYS B 1 185 ? -9.352 -22.156 -17.734 1 75.44 185 LYS B CA 1
ATOM 3601 C C . LYS B 1 185 ? -9.422 -23.641 -18.109 1 75.44 185 LYS B C 1
ATOM 3603 O O . LYS B 1 185 ? -8.789 -24.078 -19.078 1 75.44 185 LYS B O 1
ATOM 3608 N N . SER B 1 186 ? -10.125 -24.375 -17.359 1 79.44 186 SER B N 1
ATOM 3609 C CA . SER B 1 186 ? -10.281 -25.797 -17.641 1 79.44 186 SER B CA 1
ATOM 3610 C C . SER B 1 186 ? -10.938 -26.031 -19 1 79.44 186 SER B C 1
ATOM 3612 O O . SER B 1 186 ? -10.523 -26.906 -19.766 1 79.44 186 SER B O 1
ATOM 3614 N N . VAL B 1 187 ? -11.867 -25.25 -19.234 1 78.88 187 VAL B N 1
ATOM 3615 C CA . VAL B 1 187 ? -12.586 -25.359 -20.5 1 78.88 187 VAL B CA 1
ATOM 3616 C C . VAL B 1 187 ? -11.68 -24.906 -21.641 1 78.88 187 VAL B C 1
ATOM 3618 O O . VAL B 1 187 ? -11.609 -25.562 -22.688 1 78.88 187 VAL B O 1
ATOM 3621 N N . GLU B 1 188 ? -11.055 -23.859 -21.422 1 75.5 188 GLU B N 1
ATOM 3622 C CA . GLU B 1 188 ? -10.164 -23.312 -22.438 1 75.5 188 GLU B CA 1
ATOM 3623 C C . GLU B 1 188 ? -9.078 -24.297 -22.828 1 75.5 188 GLU B C 1
ATOM 3625 O O . GLU B 1 188 ? -8.734 -24.422 -24 1 75.5 188 GLU B O 1
ATOM 3630 N N . LEU B 1 189 ? -8.609 -24.984 -21.844 1 75.06 189 LEU B N 1
ATOM 3631 C CA . LEU B 1 189 ? -7.512 -25.922 -22.047 1 75.06 189 LEU B CA 1
ATOM 3632 C C . LEU B 1 189 ? -8.031 -27.266 -22.531 1 75.06 189 LEU B C 1
ATOM 3634 O O . LEU B 1 189 ? -7.246 -28.141 -22.922 1 75.06 189 LEU B O 1
ATOM 3638 N N . GLY B 1 190 ? -9.367 -27.438 -22.516 1 78 190 GLY B N 1
ATOM 3639 C CA . GLY B 1 190 ? -9.945 -28.703 -22.938 1 78 190 GLY B CA 1
ATOM 3640 C C . GLY B 1 190 ? -9.609 -29.859 -22.016 1 78 190 GLY B C 1
ATOM 3641 O O . GLY B 1 190 ? -9.281 -30.953 -22.469 1 78 190 GLY B O 1
ATOM 3642 N N . LEU B 1 191 ? -9.68 -29.594 -20.797 1 81 191 LEU B N 1
ATOM 3643 C CA . LEU B 1 191 ? -9.273 -30.609 -19.828 1 81 191 LEU B CA 1
ATOM 3644 C C . LEU B 1 191 ? -10.391 -31.641 -19.625 1 81 191 LEU B C 1
ATOM 3646 O O . LEU B 1 191 ? -11.555 -31.266 -19.453 1 81 191 LEU B O 1
ATOM 3650 N N . GLU B 1 192 ? -9.969 -32.844 -19.719 1 82.12 192 GLU B N 1
ATOM 3651 C CA . GLU B 1 192 ? -10.875 -33.906 -19.344 1 82.12 192 GLU B CA 1
ATOM 3652 C C . GLU B 1 192 ? -10.68 -34.312 -17.891 1 82.12 192 GLU B C 1
ATOM 3654 O O . GLU B 1 192 ? -11.609 -34.812 -17.25 1 82.12 192 GLU B O 1
ATOM 3659 N N . HIS B 1 193 ? -9.5 -34.156 -17.5 1 83.5 193 HIS B N 1
ATOM 3660 C CA . HIS B 1 193 ? -9.125 -34.5 -16.141 1 83.5 193 HIS B CA 1
ATOM 3661 C C . HIS B 1 193 ? -8.375 -33.375 -15.453 1 83.5 193 HIS B C 1
ATOM 3663 O O . HIS B 1 193 ? -7.465 -32.781 -16.031 1 83.5 193 HIS B O 1
ATOM 3669 N N . LEU B 1 194 ? -8.836 -33.031 -14.25 1 83.88 194 LEU B N 1
ATOM 3670 C CA . LEU B 1 194 ? -8.164 -32.031 -13.453 1 83.88 194 LEU B CA 1
ATOM 3671 C C . LEU B 1 194 ? -7.766 -32.562 -12.086 1 83.88 194 LEU B C 1
ATOM 3673 O O . LEU B 1 194 ? -8.586 -33.188 -11.398 1 83.88 194 LEU B O 1
ATOM 3677 N N . ILE B 1 195 ? -6.527 -32.375 -11.781 1 79.12 195 ILE B N 1
ATOM 3678 C CA . ILE B 1 195 ? -6.027 -32.812 -10.484 1 79.12 195 ILE B CA 1
ATOM 3679 C C . ILE B 1 195 ? -5.82 -31.594 -9.578 1 79.12 195 ILE B C 1
ATOM 3681 O O . ILE B 1 195 ? -5.055 -30.688 -9.906 1 79.12 195 ILE B O 1
ATOM 3685 N N . ILE B 1 196 ? -6.52 -31.562 -8.547 1 79.44 196 ILE B N 1
ATOM 3686 C CA . ILE B 1 196 ? -6.34 -30.531 -7.531 1 79.44 196 ILE B CA 1
ATOM 3687 C C . ILE B 1 196 ? -5.328 -31 -6.488 1 79.44 196 ILE B C 1
ATOM 3689 O O . ILE B 1 196 ? -5.539 -32.031 -5.824 1 79.44 196 ILE B O 1
ATOM 3693 N N . ASP B 1 197 ? -4.32 -30.203 -6.383 1 74 197 ASP B N 1
ATOM 3694 C CA . ASP B 1 197 ? -3.24 -30.609 -5.488 1 74 197 ASP B CA 1
ATOM 3695 C C . ASP B 1 197 ? -3.314 -29.844 -4.164 1 74 197 ASP B C 1
ATOM 3697 O O . ASP B 1 197 ? -3.148 -28.625 -4.133 1 74 197 ASP B O 1
ATOM 3701 N N . LEU B 1 198 ? -3.482 -30.578 -3.064 1 73.25 198 LEU B N 1
ATOM 3702 C CA . LEU B 1 198 ? -3.629 -29.984 -1.738 1 73.25 198 LEU B CA 1
ATOM 3703 C C . LEU B 1 198 ? -2.365 -30.172 -0.91 1 73.25 198 LEU B C 1
ATOM 3705 O O . LEU B 1 198 ? -2.41 -30.125 0.322 1 73.25 198 LEU B O 1
ATOM 3709 N N . SER B 1 199 ? -1.331 -30.375 -1.559 1 62.59 199 SER B N 1
ATOM 3710 C CA . SER B 1 199 ? -0.099 -30.734 -0.862 1 62.59 199 SER B CA 1
ATOM 3711 C C . SER B 1 199 ? 0.355 -29.625 0.068 1 62.59 199 SER B C 1
ATOM 3713 O O . SER B 1 199 ? 1.001 -29.875 1.087 1 62.59 199 SER B O 1
ATOM 3715 N N . SER B 1 200 ? 0.011 -28.453 -0.225 1 62.97 200 SER B N 1
ATOM 3716 C CA . SER B 1 200 ? 0.464 -27.312 0.574 1 62.97 200 SER B CA 1
ATOM 3717 C C . SER B 1 200 ? -0.559 -26.938 1.644 1 62.97 200 SER B C 1
ATOM 3719 O O . SER B 1 200 ? -0.332 -26.031 2.439 1 62.97 200 SER B O 1
ATOM 3721 N N . ILE B 1 201 ? -1.591 -27.594 1.637 1 68.81 201 ILE B N 1
ATOM 3722 C CA . ILE B 1 201 ? -2.672 -27.297 2.572 1 68.81 201 ILE B CA 1
ATOM 3723 C C . ILE B 1 201 ? -2.549 -28.188 3.801 1 68.81 201 ILE B C 1
ATOM 3725 O O . ILE B 1 201 ? -2.637 -29.422 3.693 1 68.81 201 ILE B O 1
ATOM 3729 N N . LYS B 1 202 ? -2.283 -27.484 4.871 1 70.75 202 LYS B N 1
ATOM 3730 C CA . LYS B 1 202 ? -2.068 -28.266 6.086 1 70.75 202 LYS B CA 1
ATOM 3731 C C . LYS B 1 202 ? -3.383 -28.516 6.824 1 70.75 202 LYS B C 1
ATOM 3733 O O . LYS B 1 202 ? -3.508 -29.469 7.578 1 70.75 202 LYS B O 1
ATOM 3738 N N . ALA B 1 203 ? -4.246 -27.625 6.688 1 74.69 203 ALA B N 1
ATOM 3739 C CA . ALA B 1 203 ? -5.555 -27.75 7.328 1 74.69 203 ALA B CA 1
ATOM 3740 C C . ALA B 1 203 ? -6.641 -27.109 6.477 1 74.69 203 ALA B C 1
ATOM 3742 O O . ALA B 1 203 ? -6.363 -26.203 5.684 1 74.69 203 ALA B O 1
ATOM 3743 N N . VAL B 1 204 ? -7.84 -27.719 6.613 1 75.44 204 VAL B N 1
ATOM 3744 C CA . VAL B 1 204 ? -8.961 -27.156 5.871 1 75.44 204 VAL B CA 1
ATOM 3745 C C . VAL B 1 204 ? -10.117 -26.859 6.824 1 75.44 204 VAL B C 1
ATOM 3747 O O . VAL B 1 204 ? -10.266 -27.516 7.852 1 75.44 204 VAL B O 1
ATOM 3750 N N . ASN B 1 205 ? -10.773 -25.812 6.59 1 75.38 205 ASN B N 1
ATOM 3751 C CA . ASN B 1 205 ? -11.992 -25.469 7.312 1 75.38 205 ASN B CA 1
ATOM 3752 C C . ASN B 1 205 ? -13.234 -25.734 6.461 1 75.38 205 ASN B C 1
ATOM 3754 O O . ASN B 1 205 ? -13.125 -26.141 5.305 1 75.38 205 ASN B O 1
ATOM 3758 N N . ASP B 1 206 ? -14.43 -25.547 7.141 1 75.44 206 ASP B N 1
ATOM 3759 C CA . ASP B 1 206 ? -15.695 -25.844 6.477 1 75.44 206 ASP B CA 1
ATOM 3760 C C . ASP B 1 206 ? -15.867 -25 5.219 1 75.44 206 ASP B C 1
ATOM 3762 O O . ASP B 1 206 ? -16.391 -25.484 4.211 1 75.44 206 ASP B O 1
ATOM 3766 N N . MET B 1 207 ? -15.438 -23.891 5.316 1 74.25 207 MET B N 1
ATOM 3767 C CA . MET B 1 207 ? -15.594 -22.984 4.184 1 74.25 207 MET B CA 1
ATOM 3768 C C . MET B 1 207 ? -14.797 -23.469 2.98 1 74.25 207 MET B C 1
ATOM 3770 O O . MET B 1 207 ? -15.312 -23.5 1.859 1 74.25 207 MET B O 1
ATOM 3774 N N . LEU B 1 208 ? -13.57 -23.844 3.25 1 76.19 208 LEU B N 1
ATOM 3775 C CA . LEU B 1 208 ? -12.734 -24.344 2.164 1 76.19 208 LEU B CA 1
ATOM 3776 C C . LEU B 1 208 ? -13.297 -25.625 1.585 1 76.19 208 LEU B C 1
ATOM 3778 O O . LEU B 1 208 ? -13.281 -25.828 0.368 1 76.19 208 LEU B O 1
ATOM 3782 N N . VAL B 1 209 ? -13.766 -26.484 2.457 1 78.12 209 VAL B N 1
ATOM 3783 C CA . VAL B 1 209 ? -14.328 -27.75 2.012 1 78.12 209 VAL B CA 1
ATOM 3784 C C . VAL B 1 209 ? -15.539 -27.484 1.111 1 78.12 209 VAL B C 1
ATOM 3786 O O . VAL B 1 209 ? -15.695 -28.125 0.073 1 78.12 209 VAL B O 1
ATOM 3789 N N . ASN B 1 210 ? -16.297 -26.578 1.527 1 78.38 210 ASN B N 1
ATOM 3790 C CA . ASN B 1 210 ? -17.469 -26.219 0.734 1 78.38 210 ASN B CA 1
ATOM 3791 C C . ASN B 1 210 ? -17.078 -25.641 -0.618 1 78.38 210 ASN B C 1
ATOM 3793 O O . ASN B 1 210 ? -17.703 -25.938 -1.636 1 78.38 210 ASN B O 1
ATOM 3797 N N . GLU B 1 211 ? -16.109 -24.891 -0.658 1 77.19 211 GLU B N 1
ATOM 3798 C CA . GLU B 1 211 ? -15.641 -24.297 -1.903 1 77.19 211 GLU B CA 1
ATOM 3799 C C . GLU B 1 211 ? -15.086 -25.359 -2.85 1 77.19 211 GLU B C 1
ATOM 3801 O O . GLU B 1 211 ? -15.32 -25.297 -4.059 1 77.19 211 GLU B O 1
ATOM 3806 N N . LEU B 1 212 ? -14.312 -26.234 -2.283 1 80.5 212 LEU B N 1
ATOM 3807 C CA . LEU B 1 212 ? -13.773 -27.344 -3.078 1 80.5 212 LEU B CA 1
ATOM 3808 C C . LEU B 1 212 ? -14.898 -28.172 -3.672 1 80.5 212 LEU B C 1
ATOM 3810 O O . LEU B 1 212 ? -14.852 -28.547 -4.848 1 80.5 212 LEU B O 1
ATOM 3814 N N . ARG B 1 213 ? -15.82 -28.422 -2.807 1 78.25 213 ARG B N 1
ATOM 3815 C CA . ARG B 1 213 ? -16.969 -29.203 -3.252 1 78.25 213 ARG B CA 1
ATOM 3816 C C . ARG B 1 213 ? -17.688 -28.516 -4.414 1 78.25 213 ARG B C 1
ATOM 3818 O O . ARG B 1 213 ? -18.047 -29.156 -5.398 1 78.25 213 ARG B O 1
ATOM 3825 N N . HIS B 1 214 ? -17.891 -27.266 -4.242 1 80.31 214 HIS B N 1
ATOM 3826 C CA . HIS B 1 214 ? -18.531 -26.484 -5.289 1 80.31 214 HIS B CA 1
ATOM 3827 C C . HIS B 1 214 ? -17.719 -26.516 -6.578 1 80.31 214 HIS B C 1
ATOM 3829 O O . HIS B 1 214 ? -18.281 -26.688 -7.668 1 80.31 214 HIS B O 1
ATOM 3835 N N . LEU B 1 215 ? -16.516 -26.297 -6.43 1 80.12 215 LEU B N 1
ATOM 3836 C CA . LEU B 1 215 ? -15.641 -26.312 -7.59 1 80.12 215 LEU B CA 1
ATOM 3837 C C . LEU B 1 215 ? -15.703 -27.656 -8.305 1 80.12 215 LEU B C 1
ATOM 3839 O O . LEU B 1 215 ? -15.867 -27.719 -9.523 1 80.12 215 LEU B O 1
ATOM 3843 N N . ILE B 1 216 ? -15.633 -28.734 -7.539 1 81.12 216 ILE B N 1
ATOM 3844 C CA . ILE B 1 216 ? -15.625 -30.078 -8.086 1 81.12 216 ILE B CA 1
ATOM 3845 C C . ILE B 1 216 ? -16.938 -30.359 -8.812 1 81.12 216 ILE B C 1
ATOM 3847 O O . ILE B 1 216 ? -16.938 -30.875 -9.93 1 81.12 216 ILE B O 1
ATOM 3851 N N . SER B 1 217 ? -17.984 -29.953 -8.133 1 79.62 217 SER B N 1
ATOM 3852 C CA . SER B 1 217 ? -19.297 -30.188 -8.711 1 79.62 217 SER B CA 1
ATOM 3853 C C . SER B 1 217 ? -19.469 -29.406 -10.016 1 79.62 217 SER B C 1
ATOM 3855 O O . SER B 1 217 ? -20.031 -29.938 -10.984 1 79.62 217 SER B O 1
ATOM 3857 N N . THR B 1 218 ? -19.078 -28.234 -10.031 1 81.5 218 THR B N 1
ATOM 3858 C CA . THR B 1 218 ? -19.219 -27.391 -11.211 1 81.5 218 THR B CA 1
ATOM 3859 C C . THR B 1 218 ? -18.391 -27.922 -12.367 1 81.5 218 THR B C 1
ATOM 3861 O O . THR B 1 218 ? -18.844 -27.953 -13.516 1 81.5 218 THR B O 1
ATOM 3864 N N . LEU B 1 219 ? -17.203 -28.344 -12.094 1 81.56 219 LEU B N 1
ATOM 3865 C CA . LEU B 1 219 ? -16.328 -28.891 -13.117 1 81.56 219 LEU B CA 1
ATOM 3866 C C . LEU B 1 219 ? -16.906 -30.172 -13.703 1 81.56 219 LEU B C 1
ATOM 3868 O O . LEU B 1 219 ? -16.828 -30.406 -14.906 1 81.56 219 LEU B O 1
ATOM 3872 N N . LYS B 1 220 ? -17.484 -30.969 -12.883 1 77.56 220 LYS B N 1
ATOM 3873 C CA . LYS B 1 220 ? -18.125 -32.219 -13.32 1 77.56 220 LYS B CA 1
ATOM 3874 C C . LYS B 1 220 ? -19.266 -31.922 -14.289 1 77.56 220 LYS B C 1
ATOM 3876 O O . LYS B 1 220 ? -19.469 -32.656 -15.266 1 77.56 220 LYS B O 1
ATOM 3881 N N . LEU B 1 221 ? -19.906 -30.891 -13.969 1 75.25 221 LEU B N 1
ATOM 3882 C CA . LEU B 1 221 ? -21.031 -30.516 -14.805 1 75.25 221 LEU B CA 1
ATOM 3883 C C . LEU B 1 221 ? -20.562 -30.156 -16.219 1 75.25 221 LEU B C 1
ATOM 3885 O O . LEU B 1 221 ? -21.297 -30.375 -17.188 1 75.25 221 LEU B O 1
ATOM 3889 N N . VAL B 1 222 ? -19.391 -29.734 -16.297 1 77.69 222 VAL B N 1
ATOM 3890 C CA . VAL B 1 222 ? -18.906 -29.328 -17.609 1 77.69 222 VAL B CA 1
ATOM 3891 C C . VAL B 1 222 ? -18.094 -30.453 -18.234 1 77.69 222 VAL B C 1
ATOM 3893 O O . VAL B 1 222 ? -17.5 -30.281 -19.297 1 77.69 222 VAL B O 1
ATOM 3896 N N . GLY B 1 223 ? -18 -31.562 -17.594 1 78.12 223 GLY B N 1
ATOM 3897 C CA . GLY B 1 223 ? -17.422 -32.75 -18.203 1 78.12 223 GLY B CA 1
ATOM 3898 C C . GLY B 1 223 ? -15.992 -33 -17.766 1 78.12 223 GLY B C 1
ATOM 3899 O O . GLY B 1 223 ? -15.273 -33.781 -18.391 1 78.12 223 GLY B O 1
ATOM 3900 N N . THR B 1 224 ? -15.539 -32.312 -16.797 1 82.69 224 THR B N 1
ATOM 3901 C CA . THR B 1 224 ? -14.172 -32.5 -16.328 1 82.69 224 THR B CA 1
ATOM 3902 C C . THR B 1 224 ? -14.148 -33.375 -15.07 1 82.69 224 THR B C 1
ATOM 3904 O O . THR B 1 224 ? -14.812 -33.062 -14.086 1 82.69 224 THR B O 1
ATOM 3907 N N . ASN B 1 225 ? -13.453 -34.5 -15.141 1 82.44 225 ASN B N 1
ATOM 3908 C CA . ASN B 1 225 ? -13.25 -35.344 -13.961 1 82.44 225 ASN B CA 1
ATOM 3909 C C . ASN B 1 225 ? -12.195 -34.75 -13.031 1 82.44 225 ASN B C 1
ATOM 3911 O O . ASN B 1 225 ? -11.125 -34.344 -13.484 1 82.44 225 ASN B O 1
ATOM 3915 N N . VAL B 1 226 ? -12.531 -34.719 -11.789 1 83.06 226 VAL B N 1
ATOM 3916 C CA . VAL B 1 226 ? -11.633 -34.031 -10.852 1 83.06 226 VAL B CA 1
ATOM 3917 C C . VAL B 1 226 ? -11.031 -35.062 -9.898 1 83.06 226 VAL B C 1
ATOM 3919 O O . VAL B 1 226 ? -11.719 -36 -9.453 1 83.06 226 VAL B O 1
ATOM 3922 N N . TYR B 1 227 ? -9.781 -34.875 -9.68 1 80.31 227 TYR B N 1
ATOM 3923 C CA . TYR B 1 227 ? -9.031 -35.688 -8.734 1 80.31 227 TYR B CA 1
ATOM 3924 C C . TYR B 1 227 ? -8.375 -34.844 -7.66 1 80.31 227 TYR B C 1
ATOM 3926 O O . TYR B 1 227 ? -8.031 -33.688 -7.902 1 80.31 227 TYR B O 1
ATOM 3934 N N . LEU B 1 228 ? -8.25 -35.438 -6.465 1 81.12 228 LEU B N 1
ATOM 3935 C CA . LEU B 1 228 ? -7.566 -34.719 -5.379 1 81.12 228 LEU B CA 1
ATOM 3936 C C . LEU B 1 228 ? -6.242 -35.406 -5.047 1 81.12 228 LEU B C 1
ATOM 3938 O O . LEU B 1 228 ? -6.176 -36.656 -4.965 1 81.12 228 LEU B O 1
ATOM 3942 N N . SER B 1 229 ? -5.289 -34.594 -5.02 1 74.38 229 SER B N 1
ATOM 3943 C CA . SER B 1 229 ? -3.975 -35.094 -4.645 1 74.38 229 SER B CA 1
ATOM 3944 C C . SER B 1 229 ? -3.42 -34.375 -3.43 1 74.38 229 SER B C 1
ATOM 3946 O O . SER B 1 229 ? -3.822 -33.219 -3.146 1 74.38 229 SER B O 1
ATOM 3948 N N . GLY B 1 230 ? -2.51 -35.094 -2.621 1 71.62 230 GLY B N 1
ATOM 3949 C CA . GLY B 1 230 ? -1.791 -34.469 -1.53 1 71.62 230 GLY B CA 1
ATOM 3950 C C . GLY B 1 230 ? -2.621 -34.312 -0.267 1 71.62 230 GLY B C 1
ATOM 3951 O O . GLY B 1 230 ? -2.455 -33.375 0.493 1 71.62 230 GLY B O 1
ATOM 3952 N N . ILE B 1 231 ? -3.523 -35.062 -0.125 1 71.38 231 ILE B N 1
ATOM 3953 C CA . ILE B 1 231 ? -4.367 -35 1.063 1 71.38 231 ILE B CA 1
ATOM 3954 C C . ILE B 1 231 ? -3.666 -35.688 2.232 1 71.38 231 ILE B C 1
ATOM 3956 O O . ILE B 1 231 ? -3.369 -36.875 2.17 1 71.38 231 ILE B O 1
ATOM 3960 N N . ASN B 1 232 ? -3.326 -34.875 3.092 1 70.69 232 ASN B N 1
ATOM 3961 C CA . ASN B 1 232 ? -2.762 -35.469 4.301 1 70.69 232 ASN B CA 1
ATOM 3962 C C . ASN B 1 232 ? -3.855 -35.938 5.254 1 70.69 232 ASN B C 1
ATOM 3964 O O . ASN B 1 232 ? -5.031 -35.625 5.07 1 70.69 232 ASN B O 1
ATOM 3968 N N . PRO B 1 233 ? -3.475 -36.781 6.246 1 70.81 233 PRO B N 1
ATOM 3969 C CA . PRO B 1 233 ? -4.477 -37.406 7.125 1 70.81 233 PRO B CA 1
ATOM 3970 C C . PRO B 1 233 ? -5.324 -36.344 7.859 1 70.81 233 PRO B C 1
ATOM 3972 O O . PRO B 1 233 ? -6.531 -36.562 8.039 1 70.81 233 PRO B O 1
ATOM 3975 N N . LYS B 1 234 ? -4.719 -35.344 8.227 1 77.56 234 LYS B N 1
ATOM 3976 C CA . LYS B 1 234 ? -5.457 -34.312 8.938 1 77.56 234 LYS B CA 1
ATOM 3977 C C . LYS B 1 234 ? -6.52 -33.656 8.047 1 77.56 234 LYS B C 1
ATOM 3979 O O . LYS B 1 234 ? -7.672 -33.5 8.461 1 77.56 234 LYS B O 1
ATOM 3984 N N . VAL B 1 235 ? -6.121 -33.344 6.93 1 77.25 235 VAL B N 1
ATOM 3985 C CA . VAL B 1 235 ? -7.035 -32.75 5.965 1 77.25 235 VAL B CA 1
ATOM 3986 C C . VAL B 1 235 ? -8.148 -33.719 5.621 1 77.25 235 VAL B C 1
ATOM 3988 O O . VAL B 1 235 ? -9.32 -33.344 5.555 1 77.25 235 VAL B O 1
ATOM 3991 N N . SER B 1 236 ? -7.82 -35 5.457 1 77.69 236 SER B N 1
ATOM 3992 C CA . SER B 1 236 ? -8.812 -36.031 5.152 1 77.69 236 SER B CA 1
ATOM 3993 C C . SER B 1 236 ? -9.852 -36.156 6.262 1 77.69 236 SER B C 1
ATOM 3995 O O . SER B 1 236 ? -11.047 -36.219 5.992 1 77.69 236 SER B O 1
ATOM 3997 N N . ALA B 1 237 ? -9.297 -36.094 7.355 1 76 237 ALA B N 1
ATOM 3998 C CA . ALA B 1 237 ? -10.188 -36.188 8.508 1 76 237 ALA B CA 1
ATOM 3999 C C . ALA B 1 237 ? -11.125 -35 8.586 1 76 237 ALA B C 1
ATOM 4001 O O . ALA B 1 237 ? -12.312 -35.156 8.898 1 76 237 ALA B O 1
ATOM 4002 N N . GLN B 1 238 ? -10.617 -33.875 8.305 1 79 238 GLN B N 1
ATOM 4003 C CA . GLN B 1 238 ? -11.406 -32.656 8.367 1 79 238 GLN B CA 1
ATOM 4004 C C . GLN B 1 238 ? -12.492 -32.656 7.297 1 79 238 GLN B C 1
ATOM 4006 O O . GLN B 1 238 ? -13.602 -32.156 7.539 1 79 238 GLN B O 1
ATOM 4011 N N . ILE B 1 239 ? -12.164 -33.094 6.238 1 77.25 239 ILE B N 1
ATOM 4012 C CA . ILE B 1 239 ? -13.133 -33.156 5.148 1 77.25 239 ILE B CA 1
ATOM 4013 C C . ILE B 1 239 ? -14.289 -34.094 5.535 1 77.25 239 ILE B C 1
ATOM 4015 O O . ILE B 1 239 ? -15.453 -33.75 5.359 1 77.25 239 ILE B O 1
ATOM 4019 N N . VAL B 1 240 ? -13.953 -35.219 6.074 1 73.06 240 VAL B N 1
ATOM 4020 C CA . VAL B 1 240 ? -14.969 -36.188 6.48 1 73.06 240 VAL B CA 1
ATOM 4021 C C . VAL B 1 240 ? -15.844 -35.594 7.582 1 73.06 240 VAL B C 1
ATOM 4023 O O . VAL B 1 240 ? -17.062 -35.75 7.559 1 73.06 240 VAL B O 1
ATOM 4026 N N . ALA B 1 241 ? -15.148 -34.938 8.469 1 71.69 241 ALA B N 1
ATOM 4027 C CA . ALA B 1 241 ? -15.844 -34.375 9.609 1 71.69 241 ALA B CA 1
ATOM 4028 C C . ALA B 1 241 ? -16.797 -33.25 9.172 1 71.69 241 ALA B C 1
ATOM 4030 O O . ALA B 1 241 ? -17.797 -32.969 9.844 1 71.69 241 ALA B O 1
ATOM 4031 N N . SER B 1 242 ? -16.453 -32.562 8.148 1 74.75 242 SER B N 1
ATOM 4032 C CA . SER B 1 242 ? -17.281 -31.453 7.664 1 74.75 242 SER B CA 1
ATOM 4033 C C . SER B 1 242 ? -18.641 -31.953 7.207 1 74.75 242 SER B C 1
ATOM 4035 O O . SER B 1 242 ? -19.594 -31.172 7.117 1 74.75 242 SER B O 1
ATOM 4037 N N . GLY B 1 243 ? -18.766 -33.25 6.879 1 65.56 243 GLY B N 1
ATOM 4038 C CA . GLY B 1 243 ? -20.016 -33.812 6.414 1 65.56 243 GLY B CA 1
ATOM 4039 C C . GLY B 1 243 ? -20.203 -33.719 4.914 1 65.56 243 GLY B C 1
ATOM 4040 O O . GLY B 1 243 ? -21.203 -34.188 4.371 1 65.56 243 GLY B O 1
ATOM 4041 N N . TYR B 1 244 ? -19.266 -33.031 4.387 1 64.69 244 TYR B N 1
ATOM 4042 C CA . TYR B 1 244 ? -19.391 -32.875 2.943 1 64.69 244 TYR B CA 1
ATOM 4043 C C . TYR B 1 244 ? -18.719 -34 2.207 1 64.69 244 TYR B C 1
ATOM 4045 O O . TYR B 1 244 ? -17.656 -34.469 2.617 1 64.69 244 TYR B O 1
ATOM 4053 N N . GLU B 1 245 ? -19.422 -34.656 1.278 1 63.22 245 GLU B N 1
ATOM 4054 C CA . GLU B 1 245 ? -18.797 -35.625 0.393 1 63.22 245 GLU B CA 1
ATOM 4055 C C . GLU B 1 245 ? -18.203 -34.969 -0.843 1 63.22 245 GLU B C 1
ATOM 4057 O O . GLU B 1 245 ? -18.875 -34.188 -1.527 1 63.22 245 GLU B O 1
ATOM 4062 N N . LEU B 1 246 ? -16.906 -35.031 -0.938 1 69.94 246 LEU B N 1
ATOM 4063 C CA . LEU B 1 246 ? -16.281 -34.531 -2.162 1 69.94 246 LEU B CA 1
ATOM 4064 C C . LEU B 1 246 ? -16.406 -35.531 -3.291 1 69.94 246 LEU B C 1
ATOM 4066 O O . LEU B 1 246 ? -16.078 -36.719 -3.115 1 69.94 246 LEU B O 1
ATOM 4070 N N . SER B 1 247 ? -17.266 -35.281 -4.262 1 58.56 247 SER B N 1
ATOM 4071 C CA . SER B 1 247 ? -17.484 -36.188 -5.383 1 58.56 247 SER B CA 1
ATOM 4072 C C . SER B 1 247 ? -16.297 -36.219 -6.32 1 58.56 247 SER B C 1
ATOM 4074 O O . SER B 1 247 ? -16.297 -35.531 -7.355 1 58.56 247 SER B O 1
ATOM 4076 N N . VAL B 1 248 ? -15.172 -36.688 -5.879 1 60.97 248 VAL B N 1
ATOM 4077 C CA . VAL B 1 248 ? -13.992 -36.75 -6.734 1 60.97 248 VAL B CA 1
ATOM 4078 C C . VAL B 1 248 ? -14.031 -38.031 -7.566 1 60.97 248 VAL B C 1
ATOM 4080 O O . VAL B 1 248 ? -14.742 -38.969 -7.227 1 60.97 248 VAL B O 1
ATOM 4083 N N . GLY B 1 249 ? -13.531 -37.906 -8.828 1 50.22 249 GLY B N 1
ATOM 4084 C CA . GLY B 1 249 ? -13.523 -39.062 -9.703 1 50.22 249 GLY B CA 1
ATOM 4085 C C . GLY B 1 249 ? -12.93 -40.312 -9.047 1 50.22 249 GLY B C 1
ATOM 4086 O O . GLY B 1 249 ? -11.883 -40.219 -8.391 1 50.22 249 GLY B O 1
ATOM 4087 N N . ASN B 1 250 ? -13.609 -41.438 -9.352 1 50.78 250 ASN B N 1
ATOM 4088 C CA . ASN B 1 250 ? -13.422 -42.812 -8.938 1 50.78 250 ASN B CA 1
ATOM 4089 C C . ASN B 1 250 ? -13.188 -42.938 -7.434 1 50.78 250 ASN B C 1
ATOM 4091 O O . ASN B 1 250 ? -12.555 -43.875 -6.969 1 50.78 250 ASN B O 1
ATOM 4095 N N . GLY B 1 251 ? -13.797 -41.969 -6.703 1 49.59 251 GLY B N 1
ATOM 4096 C CA . GLY B 1 251 ? -13.781 -42.062 -5.254 1 49.59 251 GLY B CA 1
ATOM 4097 C C . GLY B 1 251 ? -12.406 -41.875 -4.656 1 49.59 251 GLY B C 1
ATOM 4098 O O . GLY B 1 251 ? -12.219 -42.031 -3.449 1 49.59 251 GLY B O 1
ATOM 4099 N N . ASN B 1 252 ? -11.344 -41.469 -5.555 1 51.38 252 ASN B N 1
ATOM 4100 C CA . ASN B 1 252 ? -10.023 -41.75 -4.992 1 51.38 252 ASN B CA 1
ATOM 4101 C C . ASN B 1 252 ? -9.25 -40.469 -4.711 1 51.38 252 ASN B C 1
ATOM 4103 O O . ASN B 1 252 ? -9.211 -39.562 -5.547 1 51.38 252 ASN B O 1
ATOM 4107 N N . THR B 1 253 ? -9.016 -40.156 -3.641 1 62.41 253 THR B N 1
ATOM 4108 C CA . THR B 1 253 ? -8.016 -39.219 -3.123 1 62.41 253 THR B CA 1
ATOM 4109 C C . THR B 1 253 ? -6.641 -39.906 -3.084 1 62.41 253 THR B C 1
ATOM 4111 O O . THR B 1 253 ? -6.535 -41.094 -2.818 1 62.41 253 THR B O 1
ATOM 4114 N N . TYR B 1 254 ? -5.824 -39.188 -3.699 1 59.69 254 TYR B N 1
ATOM 4115 C CA . TYR B 1 254 ? -4.48 -39.75 -3.744 1 59.69 254 TYR B CA 1
ATOM 4116 C C . TYR B 1 254 ? -3.518 -38.938 -2.893 1 59.69 254 TYR B C 1
ATOM 4118 O O . TYR B 1 254 ? -3.654 -37.719 -2.785 1 59.69 254 TYR B O 1
ATOM 4126 N N . ALA B 1 255 ? -2.707 -39.75 -2.242 1 53.66 255 ALA B N 1
ATOM 4127 C CA . ALA B 1 255 ? -1.687 -39.094 -1.425 1 53.66 255 ALA B CA 1
ATOM 4128 C C . ALA B 1 255 ? -0.732 -38.281 -2.287 1 53.66 255 ALA B C 1
ATOM 4130 O O . ALA B 1 255 ? -0.273 -37.219 -1.875 1 53.66 255 ALA B O 1
ATOM 4131 N N . HIS B 1 256 ? -0.546 -38.906 -3.521 1 56.78 256 HIS B N 1
ATOM 4132 C CA . HIS B 1 256 ? 0.458 -38.25 -4.348 1 56.78 256 HIS B CA 1
ATOM 4133 C C . HIS B 1 256 ? -0.039 -38.062 -5.781 1 56.78 256 HIS B C 1
ATOM 4135 O O . HIS B 1 256 ? -0.723 -38.938 -6.316 1 56.78 256 HIS B O 1
ATOM 4141 N N . LEU B 1 257 ? 0.309 -36.938 -6.375 1 65.81 257 LEU B N 1
ATOM 4142 C CA . LEU B 1 257 ? -0.03 -36.594 -7.75 1 65.81 257 LEU B CA 1
ATOM 4143 C C . LEU B 1 257 ? 0.401 -37.688 -8.719 1 65.81 257 LEU B C 1
ATOM 4145 O O . LEU B 1 257 ? -0.313 -38 -9.68 1 65.81 257 LEU B O 1
ATOM 4149 N N . ARG B 1 258 ? 1.431 -38.312 -8.367 1 61.88 258 ARG B N 1
ATOM 4150 C CA . ARG B 1 258 ? 2.018 -39.312 -9.25 1 61.88 258 ARG B CA 1
ATOM 4151 C C . ARG B 1 258 ? 1.062 -40.5 -9.461 1 61.88 258 ARG B C 1
ATOM 4153 O O . ARG B 1 258 ? 1.009 -41.062 -10.547 1 61.88 258 ARG B O 1
ATOM 4160 N N . GLN B 1 259 ? 0.392 -40.812 -8.43 1 62.09 259 GLN B N 1
ATOM 4161 C CA . GLN B 1 259 ? -0.533 -41.938 -8.492 1 62.09 259 GLN B CA 1
ATOM 4162 C C . GLN B 1 259 ? -1.648 -41.688 -9.5 1 62.09 259 GLN B C 1
ATOM 4164 O O . GLN B 1 259 ? -2.018 -42.562 -10.273 1 62.09 259 GLN B O 1
ATOM 4169 N N . ILE B 1 260 ? -2.062 -40.5 -9.453 1 66.69 260 ILE B N 1
ATOM 4170 C CA . ILE B 1 260 ? -3.156 -40.094 -10.336 1 66.69 260 ILE B CA 1
ATOM 4171 C C . ILE B 1 260 ? -2.672 -40.062 -11.789 1 66.69 260 ILE B C 1
ATOM 4173 O O . ILE B 1 260 ? -3.332 -40.625 -12.672 1 66.69 260 ILE B O 1
ATOM 4177 N N . LEU B 1 261 ? -1.553 -39.594 -12.008 1 70.31 261 LEU B N 1
ATOM 4178 C CA . LEU B 1 261 ? -1.022 -39.438 -13.359 1 70.31 261 LEU B CA 1
ATOM 4179 C C . LEU B 1 261 ? -0.725 -40.781 -13.984 1 70.31 261 LEU B C 1
ATOM 4181 O O . LEU B 1 261 ? -0.966 -41 -15.18 1 70.31 261 LEU B O 1
ATOM 4185 N N . ARG B 1 262 ? -0.248 -41.625 -13.148 1 64.62 262 ARG B N 1
ATOM 4186 C CA . ARG B 1 262 ? 0.002 -43 -13.625 1 64.62 262 ARG B CA 1
ATOM 4187 C C . ARG B 1 262 ? -1.292 -43.656 -14.078 1 64.62 262 ARG B C 1
ATOM 4189 O O . ARG B 1 262 ? -1.333 -44.312 -15.125 1 64.62 262 ARG B O 1
ATOM 4196 N N . GLN B 1 263 ? -2.264 -43.531 -13.211 1 66.88 263 GLN B N 1
ATOM 4197 C CA . GLN B 1 263 ? -3.555 -44.125 -13.5 1 66.88 263 GLN B CA 1
ATOM 4198 C C . GLN B 1 263 ? -4.16 -43.562 -14.781 1 66.88 263 GLN B C 1
ATOM 4200 O O . GLN B 1 263 ? -4.727 -44.281 -15.594 1 66.88 263 GLN B O 1
ATOM 4205 N N . LEU B 1 264 ? -4.004 -42.281 -14.914 1 69.69 264 LEU B N 1
ATOM 4206 C CA . LEU B 1 264 ? -4.598 -41.594 -16.062 1 69.69 264 LEU B CA 1
ATOM 4207 C C . LEU B 1 264 ? -3.824 -41.938 -17.344 1 69.69 264 LEU B C 1
ATOM 4209 O O . LEU B 1 264 ? -4.414 -42 -18.422 1 69.69 264 LEU B O 1
ATOM 4213 N N . SER B 1 265 ? -2.512 -41.969 -17.25 1 63.53 265 SER B N 1
ATOM 4214 C CA . SER B 1 265 ? -1.679 -42.281 -18.406 1 63.53 265 SER B CA 1
ATOM 4215 C C . SER B 1 265 ? -2.008 -43.688 -18.969 1 63.53 265 SER B C 1
ATOM 4217 O O . SER B 1 265 ? -1.884 -43.906 -20.172 1 63.53 265 SER B O 1
ATOM 4219 N N . GLU B 1 266 ? -2.303 -44.562 -17.984 1 58.47 266 GLU B N 1
ATOM 4220 C CA . GLU B 1 266 ? -2.662 -45.938 -18.391 1 58.47 266 GLU B CA 1
ATOM 4221 C C . GLU B 1 266 ? -4.012 -45.938 -19.109 1 58.47 266 GLU B C 1
ATOM 4223 O O . GLU B 1 266 ? -4.285 -46.844 -19.906 1 58.47 266 GLU B O 1
ATOM 4228 N N . LYS B 1 267 ? -4.84 -45.031 -18.812 1 56.53 267 LYS B N 1
ATOM 4229 C CA . LYS B 1 267 ? -6.184 -45 -19.375 1 56.53 267 LYS B CA 1
ATOM 4230 C C . LYS B 1 267 ? -6.211 -44.25 -20.688 1 56.53 267 LYS B C 1
ATOM 4232 O O . LYS B 1 267 ? -7.078 -44.469 -21.531 1 56.53 267 LYS B O 1
ATOM 4237 N N . ILE B 1 268 ? -5.254 -43.281 -20.797 1 49.44 268 ILE B N 1
ATOM 4238 C CA . ILE B 1 268 ? -5.262 -42.5 -22.031 1 49.44 268 ILE B CA 1
ATOM 4239 C C . ILE B 1 268 ? -4.348 -43.156 -23.062 1 49.44 268 ILE B C 1
ATOM 4241 O O . ILE B 1 268 ? -3.207 -43.5 -22.766 1 49.44 268 ILE B O 1
#

pLDDT: mean 75.9, std 17.31, range [24.52, 97.56]

Radius of gyration: 30.83 Å; Cα contacts (8 Å, |Δi|>4): 902; chains: 2; bounding box: 50×85×65 Å

Secondary structure (DSSP, 8-state):
--TTTTTHHHHHHHHGGG--HHHHHHHHHHHHT-SSEEEEEETTSBEEEE-HHHHHHHT--HHHHTTSBHHHHHTTSTT---HHHHHHHHT---EEEEEEEEETTEEEEEEEEEEEEEETTEEEEEEEEEEE-HHHHHHHHHHHHHHHHHHT--EEEETTEEEEE--B-STTT-B---HHHHHHHHHHHT-SEEEEE-TT-----HHHHHHHHHHHHHHHHTT-EEEEE---HHHHHHHHHHT-----GGG-EESSHHHHHHHHHHH-/--TTTTTHHHHHHHHGGG--HHHHHHHHHHHHT-SSEEEEEETTSBEEEE-HHHHHHHT--HHHHTTSBHHHHHTTSTT---HHHHHHHHT---EEEEEEEEETTEEEEEEEEEEEEEETTEEEEEEEEEEE-HHHHHHHHHHHHHHHHHHT--EEEETTEEEEE--B-STTT-B---HHHHHHHHHHHT-SEEEEE-TT-----HHHHHHHHHHHHHHHHTT-EEEEE---HHHHHHHHHHT-----GGG-EESSHHHHHHHHHHH-

Solvent-accessible surface area (backbone atoms only — not comparable to full-atom values): 28910 Å² total; per-residue (Å²): 135,87,72,67,74,65,60,65,59,52,57,63,53,47,65,50,64,71,49,51,83,70,44,56,56,49,45,54,48,52,52,32,66,28,88,40,18,35,46,28,27,34,69,82,40,29,24,71,44,58,20,54,38,31,23,63,73,68,69,50,64,50,79,73,36,49,74,29,44,49,70,69,56,43,65,73,42,89,84,63,68,64,60,56,61,47,24,62,72,71,72,41,73,45,76,42,81,74,42,79,43,76,57,97,86,40,81,38,33,26,30,39,38,37,44,78,34,70,55,96,88,36,72,52,22,36,32,33,40,34,38,81,41,37,68,61,51,52,50,49,51,50,51,49,48,49,39,52,55,59,47,50,42,60,42,67,57,39,92,33,26,28,34,32,54,45,51,60,30,80,90,75,65,44,59,66,76,56,54,67,56,41,49,53,49,37,58,74,66,52,36,44,34,37,33,37,30,31,64,65,44,74,68,64,51,66,67,48,50,51,49,52,37,50,41,40,53,55,36,44,72,73,59,24,42,36,34,43,15,20,56,42,72,64,33,50,51,41,41,58,70,61,67,56,78,68,79,35,46,90,78,43,72,28,64,41,51,40,60,54,47,52,56,48,54,72,72,97,136,87,74,67,74,67,59,65,60,52,56,64,54,47,65,51,65,71,48,51,84,67,43,57,56,48,42,53,49,52,51,32,66,29,84,41,20,35,45,29,27,34,72,83,41,29,24,71,45,60,18,53,39,30,24,64,73,69,69,49,62,51,78,72,37,50,74,29,43,47,69,70,56,44,64,73,41,88,84,63,68,64,60,55,60,46,25,64,74,70,71,40,74,45,75,42,80,74,43,80,44,75,55,96,86,38,80,40,31,26,29,38,36,36,44,77,35,70,55,97,89,36,72,52,23,35,32,33,40,35,38,80,42,37,68,61,53,52,49,49,51,51,50,49,49,49,40,51,55,58,48,52,42,59,42,65,57,40,92,33,26,27,34,32,53,46,50,61,30,77,90,74,66,43,57,66,77,57,54,67,56,42,49,52,49,38,59,74,67,51,34,44,30,37,33,37,29,31,65,65,46,75,69,65,52,64,65,49,50,50,49,50,36,50,43,42,52,54,37,43,74,74,59,22,42,35,33,42,16,22,57,43,72,62,33,50,49,41,41,57,70,63,68,55,77,70,79,36,44,90,76,44,73,28,64,42,51,40,60,54,46,52,56,47,55,73,72,97

Foldseek 3Di:
DDPPVVVVVVVVVVVCVVVDPVVVVVVLVCQQPDQKWKWKAWLVQQTDDTHPNVCVVQVHDVVVRHRDRNCVVCVVGPPDDCQQVVCSVVVHKDWDQWDWDQDPNDIWTWTKIKDFDDDPRHTTIMMMIIDTDRVVVVVVVVVVVVVQVVQLDFDDDDQLETEHEFAQDDPPRHTDHDLVSNLVVSVVSNHQEYEYECQNRPEDALVRLVVQQVSQVVNVVVRHAYEYEQQDPRRVVRSVVSVDDRPHPPSDYYNHPVVVVVVVVVVD/DCPPVVPVVVPVVVVCVVVDPVSVVVVLVCQQPDQKWKWKAWLVQQTADTHPNVCVVQVHDVVVRHRDRNCVVCVVGPPDDCQQVVCSVVVHKDWDQWDWDQDPNDIWTWTKIKDFDDDPRHTTIMMMIIDTDRVVVVVVVVVVVVVQVVQLDFDDDDQLETEREWAQDDDPRHTDHDLVSNLVVSVVSNHQEYEYECQNRPEDALVRLVVQQVSQVVNVVVRHAYEYEQQDPRRVVRSVVSVDDRPHPPSDYYNHPVVVCVVVVVVD